Protein AF-0000000070242530 (afdb_homodimer)

Foldseek 3Di:
DAEEEEEFEWDQDPVVRDIDGHDDVLVCVLCVVLVYHYDYDDLADPDLLVVVVVRPHLEYEAEDDFADPPDPDGPGHDVSSLVNLLVVVVSCQVVLRAYEYEANGLVSVQVSLPFDKDFDPDFAFDKFKKAFPDQWDAQDPPFDIDGDDRMFIAHGHDGMFHAPVRGRPQKDQGIATPVRTGAKIAGRHGLYIYGNGDLSDDPPGDPVVNVSVSSSCCRSRNRNPD/DAEEEEEFEWDQDPVVRDIDGHDDVLVCVLCVVLVYHYDYDDLADPDLLVVVVVRPHLEYEAEDDFADPPDPDGPGHDVSSLVNLLVVVVSCQVVLRAYEYEANGLVSVQVSLPFDKDFDPDFAFDKFKKAFPDQWDAQDPPFDIAGDDRMFIAHGHDGMFHAPVRGRPQKDQGIATPVRTGAKIAGRHGLYIYGNGDLSDDPPGDPVVNVSVSSSCCRSRNRNPD

Nearest PDB structures (foldseek):
  6vtv-assembly1_A  TM=8.011E-01  e=9.596E-18  Escherichia coli K-12
  2a9v-assembly1_A  TM=7.914E-01  e=8.760E-14  Thermoplasma acidophilum
  4win-assembly2_B  TM=6.884E-01  e=1.996E-13  Plasmodium falciparum 3D7
  1gpm-assembly1_D  TM=7.497E-01  e=3.237E-12  Escherichia coli K-12
  1gpm-assembly1_C  TM=7.447E-01  e=2.254E-10  Escherichia coli K-12

Organism: Natronomonas pharaonis (strain ATCC 35678 / DSM 2160 / CIP 103997 / JCM 8858 / NBRC 14720 / NCIMB 2260 / Gabara) (NCBI:txid348780)

InterPro domains:
  IPR011697 Peptidase C26 [PF07722] (13-200)
  IPR029062 Class I glutamine amidotransferase-like [G3DSA:3.40.50.880] (3-224)
  IPR029062 Class I glutamine amidotransferase-like [SSF52317] (25-206)

Radius of gyration: 23.5 Å; Cα contacts (8 Å, |Δi|>4): 1017; chains: 2; bounding box: 39×69×56 Å

Solvent-accessible surface area (backbone atoms only — not comparable to full-atom values): 23628 Å² total; per-residue (Å²): 102,38,31,27,35,30,48,39,28,68,46,77,40,70,94,73,72,38,52,23,39,29,37,54,46,45,47,51,45,48,38,43,75,68,40,32,40,72,36,55,42,76,49,63,62,90,51,62,65,65,54,53,64,74,62,69,56,43,22,35,36,35,43,48,60,60,34,62,58,84,48,94,78,49,88,49,54,37,60,54,43,53,53,39,51,53,51,48,49,50,48,24,60,77,68,69,37,21,36,38,16,27,32,44,17,26,52,47,54,33,44,73,58,70,23,46,75,40,83,46,80,90,31,60,80,35,74,47,54,37,37,35,83,45,64,55,49,61,46,47,92,88,32,53,73,38,76,44,56,65,62,39,56,41,54,28,70,42,56,62,37,28,46,69,90,25,58,14,80,76,50,41,80,43,22,25,33,90,88,53,38,49,37,23,38,32,31,88,84,43,44,38,38,23,32,44,42,52,89,59,54,60,92,82,54,48,68,69,40,54,50,49,53,51,48,52,49,29,28,55,49,46,59,35,91,110,103,39,29,29,35,30,46,41,29,69,45,78,39,72,97,73,73,38,53,23,39,30,37,55,45,44,49,52,44,47,38,44,74,68,42,33,40,73,36,55,43,77,48,65,63,91,50,60,65,66,55,52,65,72,61,68,55,43,22,36,36,35,42,48,59,59,34,62,59,84,48,95,80,49,88,48,53,38,60,55,41,53,52,39,50,53,51,49,49,52,48,23,61,75,67,70,36,20,34,38,16,26,31,41,16,25,52,47,55,32,45,75,58,70,24,48,74,40,83,46,79,91,30,60,80,36,76,46,54,37,35,35,84,45,62,56,50,60,46,47,92,88,33,52,72,38,78,44,58,65,59,41,60,43,54,28,72,41,57,60,38,29,45,69,89,24,56,14,82,74,49,40,81,42,23,24,33,91,89,52,39,50,39,23,37,31,32,86,86,42,43,37,39,22,31,43,42,53,88,60,53,62,92,80,54,48,65,68,40,53,51,48,52,50,48,51,48,31,28,56,51,47,58,38,90,108

Sequence (452 aa):
MRRLGVTQRVEVVEEYGERRDCLDQAWTELLESWEFRPFPLPNTVENVETYLDSLNLDGIVLTSGNDLSNLKNPDDPAPERDRFERAALEWAIDHKVPVCGVCRGLELLNDHFDGSLSPVSGHVAVDHGVSFGYEAIDFSEDADTVQLPSEIKTNSYHDYGIDPSGVADPLSVLGTAADGTVEALHHPELPVLGIMWHPERDPDRPESSRALDRKLFDALFGESGQMRRLGVTQRVEVVEEYGERRDCLDQAWTELLESWEFRPFPLPNTVENVETYLDSLNLDGIVLTSGNDLSNLKNPDDPAPERDRFERAALEWAIDHKVPVCGVCRGLELLNDHFDGSLSPVSGHVAVDHGVSFGYEAIDFSEDADTVQLPSEIKTNSYHDYGIDPSGVADPLSVLGTAADGTVEALHHPELPVLGIMWHPERDPDRPESSRALDRKLFDALFGESGQ

pLDDT: mean 93.23, std 7.9, range [39.03, 98.94]

Secondary structure (DSSP, 8-state):
-EEEEEE-EEEEEGGGTEEEEEEEHHHHHHHHHTTEEEEEE-TT-S-HHHHHHTTT-SEEEE---SB-TTSSS-SSB-HHHHHHHHHHHHHHHHHT--EEEETHHHHHHHHHTT---EE-SS-EEEEEEEEES-SEE-SSTTSPPEEPPSEEEEEEE-SEE--GGGS-TT-EEEEE-TTS-EEEEE-SSSSEEEESS-TTS-TTS-HHHHHHHHHHHHHHH--TT-/-EEEEEE-EEEEEGGGTEEEEEEEHHHHHHHHHTTEEEEEE-TT-S-HHHHHHTTT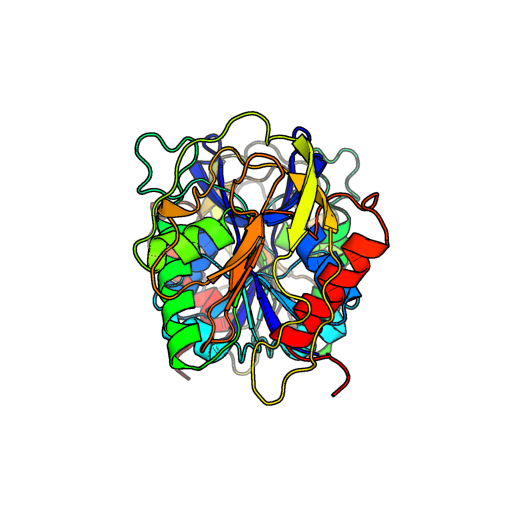-SEEEE---SB-TTSSS-SSB-HHHHHHHHHHHHHHHHHT--EEEETHHHHHHHHHTT---EE-SS-EEEEEEEEES-SEE-SSTTSPPEEPPSEEEEEEE-SEE--GGGS-TT-EEEEEETTS-EEEEE-SSSSEEEESS-TTS-TTS-HHHHHHHHHHHHHHH--TT-

Structure (mmCIF, N/CA/C/O backbone):
data_AF-0000000070242530-model_v1
#
loop_
_entity.id
_entity.type
_entity.pdbx_description
1 polymer 'Peptidase C26 family protein'
#
loop_
_atom_site.group_PDB
_atom_site.id
_atom_site.type_symbol
_atom_site.label_atom_id
_atom_site.label_alt_id
_atom_site.label_comp_id
_atom_site.label_asym_id
_atom_site.label_entity_id
_atom_site.label_seq_id
_atom_site.pdbx_PDB_ins_code
_atom_site.Cartn_x
_atom_site.Cartn_y
_atom_site.Cartn_z
_atom_site.occupancy
_atom_site.B_iso_or_equiv
_atom_site.auth_seq_id
_atom_site.auth_comp_id
_atom_site.auth_asym_id
_atom_site.auth_atom_id
_atom_site.pdbx_PDB_model_num
ATOM 1 N N . MET A 1 1 ? 4.16 -1.513 18.969 1 85.62 1 MET A N 1
ATOM 2 C CA . MET A 1 1 ? 4.316 -0.31 18.156 1 85.62 1 MET A CA 1
ATOM 3 C C . MET A 1 1 ? 2.963 0.21 17.688 1 85.62 1 MET A C 1
ATOM 5 O O . MET A 1 1 ? 2.068 -0.575 17.375 1 85.62 1 MET A O 1
ATOM 9 N N . ARG A 1 2 ? 2.754 1.594 17.75 1 93.19 2 ARG A N 1
ATOM 10 C CA .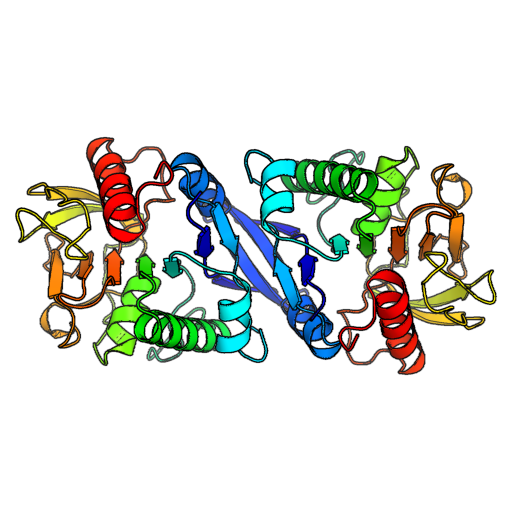 ARG A 1 2 ? 1.514 2.225 17.312 1 93.19 2 ARG A CA 1
ATOM 11 C C . ARG A 1 2 ? 1.283 2 15.828 1 93.19 2 ARG A C 1
ATOM 13 O O . ARG A 1 2 ? 2.188 2.211 15.016 1 93.19 2 ARG A O 1
ATOM 20 N N . ARG A 1 3 ? 0.141 1.513 15.57 1 96.38 3 ARG A N 1
ATOM 21 C CA . ARG A 1 3 ? -0.249 1.174 14.211 1 96.38 3 ARG A CA 1
ATOM 22 C C . ARG A 1 3 ? -0.806 2.391 13.477 1 96.38 3 ARG A C 1
ATOM 24 O O . ARG A 1 3 ? -1.831 2.947 13.883 1 96.38 3 ARG A O 1
ATOM 31 N N . LEU A 1 4 ? -0.145 2.791 12.391 1 98.12 4 LEU A N 1
ATOM 32 C CA . LEU A 1 4 ? -0.591 3.963 11.648 1 98.12 4 LEU A CA 1
ATOM 33 C C . LEU A 1 4 ? -1.027 3.574 10.234 1 98.12 4 LEU A C 1
ATOM 35 O O . LEU A 1 4 ? -0.233 3.037 9.461 1 98.12 4 LEU A O 1
ATOM 39 N N . GLY A 1 5 ? -2.33 3.793 9.914 1 98.75 5 GLY A N 1
ATOM 40 C CA . GLY A 1 5 ? -2.748 3.732 8.523 1 98.75 5 GLY A CA 1
ATOM 41 C C . GLY A 1 5 ? -2.18 4.859 7.684 1 98.75 5 GLY A C 1
ATOM 42 O O . GLY A 1 5 ? -2.133 6.008 8.125 1 98.75 5 GLY A O 1
ATOM 43 N N . VAL A 1 6 ? -1.676 4.566 6.508 1 98.88 6 VAL A N 1
ATOM 44 C CA . VAL A 1 6 ? -1.042 5.555 5.645 1 98.88 6 VAL A CA 1
ATOM 45 C C . VAL A 1 6 ? -1.7 5.539 4.266 1 98.88 6 VAL A C 1
ATOM 47 O O . VAL A 1 6 ? -1.65 4.527 3.561 1 98.88 6 VAL A O 1
ATOM 50 N N . THR A 1 7 ? -2.34 6.652 3.908 1 98.88 7 THR A N 1
ATOM 51 C CA . THR A 1 7 ? -3.041 6.695 2.631 1 98.88 7 THR A CA 1
ATOM 52 C C . THR A 1 7 ? -2.049 6.754 1.472 1 98.88 7 THR A C 1
ATOM 54 O O . THR A 1 7 ? -0.887 7.121 1.66 1 98.88 7 THR A O 1
ATOM 57 N N . GLN A 1 8 ? -2.5 6.316 0.344 1 98.81 8 GLN A N 1
ATOM 58 C CA . GLN A 1 8 ? -1.632 6.215 -0.824 1 98.81 8 GLN A CA 1
ATOM 59 C C . GLN A 1 8 ? -2.121 7.109 -1.956 1 98.81 8 GLN A C 1
ATOM 61 O O . GLN A 1 8 ? -3.328 7.238 -2.18 1 98.81 8 GLN A O 1
ATOM 66 N N . ARG A 1 9 ? -1.196 7.762 -2.662 1 98.19 9 ARG A N 1
ATOM 67 C CA . ARG A 1 9 ? -1.581 8.492 -3.865 1 98.19 9 ARG A CA 1
ATOM 68 C C . ARG A 1 9 ? -1.966 7.535 -4.988 1 98.19 9 ARG A C 1
ATOM 70 O O . ARG A 1 9 ? -1.743 6.328 -4.887 1 98.19 9 ARG A O 1
ATOM 77 N N . VAL A 1 10 ? -2.57 8.094 -6.062 1 98.12 10 VAL A N 1
ATOM 78 C CA . VAL A 1 10 ? -2.98 7.305 -7.223 1 98.12 10 VAL A CA 1
ATOM 79 C C . VAL A 1 10 ? -2.152 7.711 -8.438 1 98.12 10 VAL A C 1
ATOM 81 O O . VAL A 1 10 ? -1.945 8.898 -8.688 1 98.12 10 VAL A O 1
ATOM 84 N N . GLU A 1 11 ? -1.606 6.789 -9.078 1 96.25 11 GLU A N 1
ATOM 85 C CA . GLU A 1 11 ? -0.942 7.012 -10.359 1 96.25 11 GLU A CA 1
ATOM 86 C C . GLU A 1 11 ? -1.662 6.277 -11.484 1 96.25 11 GLU A C 1
ATOM 88 O O . GLU A 1 11 ? -1.965 5.09 -11.367 1 96.25 11 GLU A O 1
ATOM 93 N N . VAL A 1 12 ? -1.944 6.98 -12.539 1 93.75 12 VAL A N 1
ATOM 94 C CA . VAL A 1 12 ? -2.551 6.391 -13.727 1 93.75 12 VAL A CA 1
ATOM 95 C C . VAL A 1 12 ? -1.467 6.055 -14.75 1 93.75 12 VAL A C 1
ATOM 97 O O . VAL A 1 12 ? -0.727 6.938 -15.188 1 93.75 12 VAL A O 1
ATOM 100 N N . VAL A 1 13 ? -1.316 4.844 -15.016 1 90.88 13 VAL A N 1
ATOM 101 C CA . VAL A 1 13 ? -0.373 4.379 -16.016 1 90.88 13 VAL A CA 1
ATOM 102 C C . VAL A 1 13 ? -1.125 3.992 -17.297 1 90.88 13 VAL A C 1
ATOM 104 O O . VAL A 1 13 ? -1.517 2.836 -17.469 1 90.88 13 VAL A O 1
ATOM 107 N N . GLU A 1 14 ? -1.197 4.891 -18.219 1 83.31 14 GLU A N 1
ATOM 108 C CA . GLU A 1 14 ? -2.016 4.746 -19.406 1 83.31 14 GLU A CA 1
ATOM 109 C C . GLU A 1 14 ? -1.536 3.58 -20.266 1 83.31 14 GLU A C 1
ATOM 111 O O . GLU A 1 14 ? -2.348 2.834 -20.828 1 83.31 14 GLU A O 1
ATOM 116 N N . GLU A 1 15 ? -0.188 3.43 -20.375 1 78.06 15 GLU A N 1
ATOM 117 C CA . GLU A 1 15 ? 0.4 2.389 -21.219 1 78.06 15 GLU A CA 1
ATOM 118 C C . GLU A 1 15 ? -0.105 1.006 -20.812 1 78.06 15 GLU A C 1
ATOM 120 O O . GLU A 1 15 ? -0.274 0.129 -21.656 1 78.06 15 GLU A O 1
ATOM 125 N N . TYR A 1 16 ? -0.497 0.915 -19.547 1 75.19 16 TYR A N 1
ATOM 126 C CA . TYR A 1 16 ? -0.903 -0.392 -19.031 1 75.19 16 TYR A CA 1
ATOM 127 C C . TYR A 1 16 ? -2.385 -0.402 -18.672 1 75.19 16 TYR A C 1
ATOM 129 O O . TYR A 1 16 ? -2.926 -1.435 -18.281 1 75.19 16 TYR A O 1
ATOM 137 N N . GLY A 1 17 ? -3.062 0.82 -18.844 1 81.06 17 GLY A N 1
ATOM 138 C CA . GLY A 1 17 ? -4.449 0.917 -18.406 1 81.06 17 GLY A CA 1
ATOM 139 C C . GLY A 1 17 ? -4.629 0.657 -16.922 1 81.06 17 GLY A C 1
ATOM 140 O O . GLY A 1 17 ? -5.617 0.041 -16.516 1 81.06 17 GLY A O 1
ATOM 141 N N . GLU A 1 18 ? -3.658 0.946 -16.125 1 88.25 18 GLU A N 1
ATOM 142 C CA . GLU A 1 18 ? -3.672 0.667 -14.688 1 88.25 18 GLU A CA 1
ATOM 143 C C . GLU A 1 18 ? -3.846 1.948 -13.875 1 88.25 18 GLU A C 1
ATOM 145 O O . GLU A 1 18 ? -3.301 2.994 -14.234 1 88.25 18 GLU A O 1
ATOM 150 N N . ARG A 1 19 ? -4.691 1.889 -12.867 1 95.56 19 ARG A N 1
ATOM 151 C CA . ARG A 1 19 ? -4.707 2.824 -11.742 1 95.56 19 ARG A CA 1
ATOM 152 C C . ARG A 1 19 ? -4.07 2.203 -10.508 1 95.56 19 ARG A C 1
ATOM 154 O O . ARG A 1 19 ? -4.512 1.154 -10.031 1 95.56 19 ARG A O 1
ATOM 161 N N . ARG A 1 20 ? -2.961 2.812 -10.062 1 98 20 ARG A N 1
ATOM 162 C CA . ARG A 1 20 ? -2.178 2.188 -9 1 98 20 ARG A CA 1
ATOM 163 C C . ARG A 1 20 ? -2.225 3.02 -7.723 1 98 20 ARG A C 1
ATOM 165 O O . ARG A 1 20 ? -2.16 4.25 -7.773 1 98 20 ARG A O 1
ATOM 172 N N . ASP A 1 21 ? -2.457 2.381 -6.613 1 98.75 21 ASP A N 1
ATOM 173 C CA . ASP A 1 21 ? -2.143 3.006 -5.332 1 98.75 21 ASP A CA 1
ATOM 174 C C . ASP A 1 21 ? -0.638 3.008 -5.074 1 98.75 21 ASP A C 1
ATOM 176 O O . ASP A 1 21 ? 0.022 1.977 -5.223 1 98.75 21 ASP A O 1
ATOM 180 N N . CYS A 1 22 ? -0.066 4.203 -4.672 1 98.38 22 CYS A N 1
ATOM 181 C CA . CYS A 1 22 ? 1.383 4.336 -4.566 1 98.38 22 CYS A CA 1
ATOM 182 C C . CYS A 1 22 ? 1.771 5.098 -3.305 1 98.38 22 CYS A C 1
ATOM 184 O O . CYS A 1 22 ? 1.103 6.059 -2.922 1 98.38 22 CYS A O 1
ATOM 186 N N . LEU A 1 23 ? 2.777 4.691 -2.688 1 98.44 23 LEU A N 1
ATOM 187 C CA . LEU A 1 23 ? 3.322 5.348 -1.504 1 98.44 23 LEU A CA 1
ATOM 188 C C . LEU A 1 23 ? 4.84 5.453 -1.591 1 98.44 23 LEU A C 1
ATOM 190 O O . LEU A 1 23 ? 5.523 4.453 -1.817 1 98.44 23 LEU A O 1
ATOM 194 N N . ASP A 1 24 ? 5.359 6.691 -1.444 1 97.5 24 ASP A N 1
ATOM 195 C CA . ASP A 1 24 ? 6.805 6.863 -1.323 1 97.5 24 ASP A CA 1
ATOM 196 C C . ASP A 1 24 ? 7.363 6.016 -0.182 1 97.5 24 ASP A C 1
ATOM 198 O O . ASP A 1 24 ? 6.895 6.109 0.954 1 97.5 24 ASP A O 1
ATOM 202 N N . GLN A 1 25 ? 8.383 5.223 -0.487 1 98.06 25 GLN A N 1
ATOM 203 C CA . GLN A 1 25 ? 8.984 4.348 0.514 1 98.06 25 GLN A CA 1
ATOM 204 C C . GLN A 1 25 ? 9.547 5.152 1.683 1 98.06 25 GLN A C 1
ATOM 206 O O . GLN A 1 25 ? 9.695 4.625 2.789 1 98.06 25 GLN A O 1
ATOM 211 N N . ALA A 1 26 ? 9.805 6.418 1.477 1 96.62 26 ALA A N 1
ATOM 212 C CA . ALA A 1 26 ? 10.32 7.285 2.531 1 96.62 26 ALA A CA 1
ATOM 213 C C . ALA A 1 26 ? 9.352 7.363 3.705 1 96.62 26 ALA A C 1
ATOM 215 O O . ALA A 1 26 ? 9.766 7.547 4.852 1 96.62 26 ALA A O 1
ATOM 216 N N . TRP A 1 27 ? 8.062 7.219 3.441 1 97.69 27 TRP A N 1
ATOM 217 C CA . TRP A 1 27 ? 7.086 7.223 4.523 1 97.69 27 TRP A CA 1
ATOM 218 C C . TRP A 1 27 ? 7.273 6.016 5.434 1 97.69 27 TRP A C 1
ATOM 220 O O . TRP A 1 27 ? 7.301 6.152 6.66 1 97.69 27 TRP A O 1
ATOM 230 N N . THR A 1 28 ? 7.348 4.828 4.828 1 98.19 28 THR A N 1
ATOM 231 C CA . THR A 1 28 ? 7.535 3.615 5.613 1 98.19 28 THR A CA 1
ATOM 232 C C . THR A 1 28 ? 8.805 3.705 6.453 1 98.19 28 THR A C 1
ATOM 234 O O . THR A 1 28 ? 8.781 3.426 7.652 1 98.19 28 THR A O 1
ATOM 237 N N . GLU A 1 29 ? 9.844 4.137 5.836 1 96.75 29 GLU A N 1
ATOM 238 C CA . GLU A 1 29 ? 11.141 4.215 6.512 1 96.75 29 GLU A CA 1
ATOM 239 C C . GLU A 1 29 ? 11.109 5.234 7.648 1 96.75 29 GLU A C 1
ATOM 241 O O . GLU A 1 29 ? 11.594 4.961 8.75 1 96.75 29 GLU A O 1
ATOM 246 N N . LEU A 1 30 ? 10.523 6.395 7.406 1 96.19 30 LEU A N 1
ATOM 247 C CA . LEU A 1 30 ? 10.445 7.441 8.414 1 96.19 30 LEU A CA 1
ATOM 248 C C . LEU A 1 30 ? 9.617 6.98 9.617 1 96.19 30 LEU A C 1
ATOM 250 O O . LEU A 1 30 ? 10.07 7.082 10.758 1 96.19 30 LEU A O 1
ATOM 254 N N . LEU A 1 31 ? 8.445 6.449 9.391 1 97.12 31 LEU A N 1
ATOM 255 C CA . LEU A 1 31 ? 7.551 6.051 10.469 1 97.12 31 LEU A CA 1
ATOM 256 C C . LEU A 1 31 ? 8.164 4.934 11.305 1 97.12 31 LEU A C 1
ATOM 258 O O . LEU A 1 31 ? 8.062 4.941 12.531 1 97.12 31 LEU A O 1
ATOM 262 N N . GLU A 1 32 ? 8.82 4.008 10.656 1 96.12 32 GLU A N 1
ATOM 263 C CA . GLU A 1 32 ? 9.484 2.953 11.414 1 96.12 32 GLU A CA 1
ATOM 264 C C . GLU A 1 32 ? 10.625 3.514 12.258 1 96.12 32 GLU A C 1
ATOM 266 O O . GLU A 1 32 ? 10.844 3.072 13.391 1 96.12 32 GLU A O 1
ATOM 271 N N . SER A 1 33 ? 11.352 4.453 11.648 1 94.38 33 SER A N 1
ATOM 272 C CA . SER A 1 33 ? 12.445 5.059 12.406 1 94.38 33 SER A CA 1
ATOM 273 C C . SER A 1 33 ? 11.922 5.766 13.648 1 94.38 33 SER A C 1
ATOM 275 O O . SER A 1 33 ? 12.656 5.922 14.633 1 94.38 33 SER A O 1
ATOM 277 N N . TRP A 1 34 ? 10.688 6.223 13.594 1 94.94 34 TRP A N 1
ATOM 278 C CA . TRP A 1 34 ? 10.039 6.867 14.734 1 94.94 34 TRP A CA 1
ATOM 279 C C . TRP A 1 34 ? 9.305 5.844 15.594 1 94.94 34 TRP A C 1
ATOM 281 O O . TRP A 1 34 ? 8.523 6.207 16.484 1 94.94 34 TRP A O 1
ATOM 291 N N . GLU A 1 35 ? 9.445 4.57 15.258 1 94.44 35 GLU A N 1
ATOM 292 C CA . GLU A 1 35 ? 8.906 3.449 16.016 1 94.44 35 GLU A CA 1
ATOM 293 C C . GLU A 1 35 ? 7.391 3.354 15.859 1 94.44 35 GLU A C 1
ATOM 295 O O . GLU A 1 35 ? 6.684 3.016 16.812 1 94.44 35 GLU A O 1
ATOM 300 N N . PHE A 1 36 ? 6.871 3.783 14.781 1 96.31 36 PHE A N 1
ATOM 301 C CA . PHE A 1 36 ? 5.508 3.498 14.359 1 96.31 36 PHE A CA 1
ATOM 302 C C . PHE A 1 36 ? 5.48 2.346 13.359 1 96.31 36 PHE A C 1
ATOM 304 O O . PHE A 1 36 ? 6.512 1.999 12.781 1 96.31 36 PHE A O 1
ATOM 311 N N . ARG A 1 37 ? 4.367 1.665 13.266 1 96.12 37 ARG A N 1
ATOM 312 C CA . ARG A 1 37 ? 4.172 0.604 12.281 1 96.12 37 ARG A CA 1
ATOM 313 C C . ARG A 1 37 ? 3.215 1.051 11.18 1 96.12 37 ARG A C 1
ATOM 315 O O . ARG A 1 37 ? 2.008 1.164 11.406 1 96.12 37 ARG A O 1
ATOM 322 N N . PRO A 1 38 ? 3.705 1.234 9.984 1 97.94 38 PRO A N 1
ATOM 323 C CA . PRO A 1 38 ? 2.861 1.758 8.906 1 97.94 38 PRO A CA 1
ATOM 324 C C . PRO A 1 38 ? 2.016 0.675 8.242 1 97.94 38 PRO A C 1
ATOM 326 O O . PRO A 1 38 ? 2.49 -0.447 8.039 1 97.94 38 PRO A O 1
ATOM 329 N N . PHE A 1 39 ? 0.826 0.989 7.918 1 98.31 39 PHE A N 1
ATOM 330 C CA . PHE A 1 39 ? -0.105 0.167 7.152 1 98.31 39 PHE A CA 1
ATOM 331 C C . PHE A 1 39 ? -0.628 0.925 5.938 1 98.31 39 PHE A C 1
ATOM 333 O O . PHE A 1 39 ? -1.558 1.726 6.055 1 98.31 39 PHE A O 1
ATOM 340 N N . PRO A 1 40 ? -0.051 0.65 4.734 1 98.81 40 PRO A N 1
ATOM 341 C CA . PRO A 1 40 ? -0.625 1.289 3.547 1 98.81 40 PRO A CA 1
ATOM 342 C C . PRO A 1 40 ? -2.1 0.944 3.346 1 98.81 40 PRO A C 1
ATOM 344 O O . PRO A 1 40 ? -2.494 -0.213 3.512 1 98.81 40 PRO A O 1
ATOM 347 N N . LEU A 1 41 ? -2.898 1.941 3.014 1 98.88 41 LEU A N 1
ATOM 348 C CA . LEU A 1 41 ? -4.34 1.754 2.891 1 98.88 41 LEU A CA 1
ATOM 349 C C . LEU A 1 41 ? -4.773 1.822 1.431 1 98.88 41 LEU A C 1
ATOM 351 O O . LEU A 1 41 ? -4.516 2.814 0.747 1 98.88 41 LEU A O 1
ATOM 355 N N . PRO A 1 42 ? -5.41 0.804 0.938 1 98.81 42 PRO A N 1
ATOM 356 C CA . PRO A 1 42 ? -5.883 0.855 -0.448 1 98.81 42 PRO A CA 1
ATOM 357 C C . PRO A 1 42 ? -7.074 1.796 -0.632 1 98.81 42 PRO A C 1
ATOM 359 O O . PRO A 1 42 ? -7.938 1.88 0.242 1 98.81 42 PRO A O 1
ATOM 362 N N . ASN A 1 43 ? -7.152 2.436 -1.768 1 98.69 43 ASN A N 1
ATOM 363 C CA . ASN A 1 43 ? -8.133 3.484 -2.014 1 98.69 43 ASN A CA 1
ATOM 364 C C . ASN A 1 43 ? -9.484 2.9 -2.422 1 98.69 43 ASN A C 1
ATOM 366 O O . ASN A 1 43 ? -10.5 3.6 -2.396 1 98.69 43 ASN A O 1
ATOM 370 N N . THR A 1 44 ? -9.578 1.599 -2.812 1 98.44 44 THR A N 1
ATOM 371 C CA . THR A 1 44 ? -10.766 1.126 -3.508 1 98.44 44 THR A CA 1
ATOM 372 C C . THR A 1 44 ? -11.438 0.002 -2.725 1 98.44 44 THR A C 1
ATOM 374 O O . THR A 1 44 ? -12.102 -0.861 -3.309 1 98.44 44 THR A O 1
ATOM 377 N N . VAL A 1 45 ? -11.242 -0.057 -1.465 1 97.81 45 VAL A N 1
ATOM 378 C CA . VAL A 1 45 ? -11.961 -1.048 -0.671 1 97.81 45 VAL A CA 1
ATOM 379 C C . VAL A 1 45 ? -13.461 -0.785 -0.753 1 97.81 45 VAL A C 1
ATOM 381 O O . VAL A 1 45 ? -13.891 0.363 -0.891 1 97.81 45 VAL A O 1
ATOM 384 N N . GLU A 1 46 ? -14.273 -1.791 -0.67 1 95.38 46 GLU A N 1
ATOM 385 C CA . GLU A 1 46 ? -15.719 -1.696 -0.832 1 95.38 46 GLU A CA 1
ATOM 386 C C . GLU A 1 46 ? -16.359 -0.919 0.318 1 95.38 46 GLU A C 1
ATOM 388 O O . GLU A 1 46 ? -17.203 -0.046 0.095 1 95.38 46 GLU A O 1
ATOM 393 N N . ASN A 1 47 ? -16.078 -1.254 1.529 1 97.25 47 ASN A N 1
ATOM 394 C CA . ASN A 1 47 ? -16.562 -0.599 2.74 1 97.25 47 ASN A CA 1
ATOM 395 C C . ASN A 1 47 ? -15.406 -0.088 3.6 1 97.25 47 ASN A C 1
ATOM 397 O O . ASN A 1 47 ? -14.75 -0.868 4.293 1 97.25 47 ASN A O 1
ATOM 401 N N . VAL A 1 48 ? -15.258 1.197 3.617 1 98.38 48 VAL A N 1
ATOM 402 C CA . VAL A 1 48 ? -14.109 1.832 4.262 1 98.38 48 VAL A CA 1
ATOM 403 C C . VAL A 1 48 ? -14.164 1.593 5.77 1 98.38 48 VAL A C 1
ATOM 405 O O . VAL A 1 48 ? -13.164 1.228 6.387 1 98.38 48 VAL A O 1
ATOM 408 N N . GLU A 1 49 ? -15.32 1.761 6.363 1 98 49 GLU A N 1
ATOM 409 C CA . GLU A 1 49 ? -15.469 1.619 7.809 1 98 49 GLU A CA 1
ATOM 410 C C . GLU A 1 49 ? -15.109 0.206 8.266 1 98 49 GLU A C 1
ATOM 412 O O . GLU A 1 49 ? -14.336 0.028 9.203 1 98 49 GLU A O 1
ATOM 417 N N . THR A 1 50 ? -15.688 -0.788 7.594 1 96.69 50 THR A N 1
ATOM 418 C CA . THR A 1 50 ? -15.414 -2.18 7.938 1 96.69 50 THR A CA 1
ATOM 419 C C . THR A 1 50 ? -13.938 -2.506 7.746 1 96.69 50 THR A C 1
ATOM 421 O O . THR A 1 50 ? -13.344 -3.242 8.539 1 96.69 50 THR A O 1
ATOM 424 N N . TYR A 1 51 ? -13.375 -1.958 6.719 1 97.75 51 TYR A N 1
ATOM 425 C CA . TYR A 1 51 ? -11.961 -2.188 6.449 1 97.75 51 TYR A CA 1
ATOM 426 C C . TYR A 1 51 ? -11.094 -1.617 7.566 1 97.75 51 TYR A C 1
ATOM 428 O O . TYR A 1 51 ? -10.242 -2.318 8.117 1 97.75 51 TYR A O 1
ATOM 436 N N . LEU A 1 52 ? -11.367 -0.408 7.949 1 98.38 52 LEU A N 1
ATOM 437 C CA . LEU A 1 52 ? -10.562 0.247 8.977 1 98.38 52 LEU A CA 1
ATOM 438 C C . LEU A 1 52 ? -10.773 -0.412 10.336 1 98.38 52 LEU A C 1
ATOM 440 O O . LEU A 1 52 ? -9.836 -0.516 11.125 1 98.38 52 LEU A O 1
ATOM 444 N N . ASP A 1 53 ? -11.945 -0.923 10.609 1 97.06 53 ASP A N 1
ATOM 445 C CA . ASP A 1 53 ? -12.234 -1.643 11.852 1 97.06 53 ASP A CA 1
ATOM 446 C C . ASP A 1 53 ? -11.352 -2.879 11.984 1 97.06 53 ASP A C 1
ATOM 448 O O . ASP A 1 53 ? -11.016 -3.293 13.094 1 97.06 53 ASP A O 1
ATOM 452 N N . SER A 1 54 ? -10.992 -3.412 10.891 1 94.69 54 SER A N 1
ATOM 453 C CA . SER A 1 54 ? -10.25 -4.668 10.898 1 94.69 54 SER A CA 1
ATOM 454 C C . SER A 1 54 ? -8.766 -4.434 11.172 1 94.69 54 SER A C 1
ATOM 456 O O . SER A 1 54 ? -8.016 -5.379 11.43 1 94.69 54 SER A O 1
ATOM 458 N N . LEU A 1 55 ? -8.32 -3.152 11.219 1 96.19 55 LEU A N 1
ATOM 459 C CA . LEU A 1 55 ? -6.887 -2.869 11.242 1 96.19 55 LEU A CA 1
ATOM 460 C C . LEU A 1 55 ? -6.426 -2.49 12.641 1 96.19 55 LEU A C 1
ATOM 462 O O . LEU A 1 55 ? -5.227 -2.49 12.93 1 96.19 55 LEU A O 1
ATOM 466 N N . ASN A 1 56 ? -7.301 -2.15 13.562 1 94.44 56 ASN A N 1
ATOM 467 C CA . ASN A 1 56 ? -6.961 -1.703 14.906 1 94.44 56 ASN A CA 1
ATOM 468 C C . ASN A 1 56 ? -5.902 -0.603 14.883 1 94.44 56 ASN A C 1
ATOM 470 O O . ASN A 1 56 ? -4.859 -0.726 15.523 1 94.44 56 ASN A O 1
ATOM 474 N N . LEU A 1 57 ? -6.215 0.462 14.164 1 97.19 57 LEU A N 1
ATOM 475 C CA . LEU A 1 57 ? -5.262 1.549 13.969 1 97.19 57 LEU A CA 1
ATOM 476 C C . LEU A 1 57 ? -5.211 2.463 15.188 1 97.19 57 LEU A C 1
ATOM 478 O O . LEU A 1 57 ? -6.242 2.715 15.82 1 97.19 57 LEU A O 1
ATOM 482 N N . ASP A 1 58 ? -4.031 2.998 15.422 1 96.75 58 ASP A N 1
ATOM 483 C CA . ASP A 1 58 ? -3.818 4.004 16.453 1 96.75 58 ASP A CA 1
ATOM 484 C C . ASP A 1 58 ? -3.781 5.41 15.859 1 96.75 58 ASP A C 1
ATOM 486 O O . ASP A 1 58 ? -3.738 6.402 16.594 1 96.75 58 ASP A O 1
ATOM 490 N N . GLY A 1 59 ? -3.814 5.527 14.594 1 98.06 59 GLY A N 1
ATOM 491 C CA . GLY A 1 59 ? -3.809 6.797 13.883 1 98.06 59 GLY A CA 1
ATOM 492 C C . GLY A 1 59 ? -3.814 6.637 12.375 1 98.06 59 GLY A C 1
ATOM 493 O O . GLY A 1 59 ? -3.631 5.531 11.859 1 98.06 59 GLY A O 1
ATOM 494 N N . ILE A 1 60 ? -4.035 7.703 11.688 1 98.81 60 ILE A N 1
ATOM 495 C CA . ILE A 1 60 ? -4.023 7.715 10.227 1 98.81 60 ILE A CA 1
ATOM 496 C C . ILE A 1 60 ? -3.207 8.906 9.727 1 98.81 60 ILE A C 1
ATOM 498 O O . ILE A 1 60 ? -3.33 10.016 10.25 1 98.81 60 ILE A O 1
ATOM 502 N N . VAL A 1 61 ? -2.379 8.672 8.812 1 98.88 61 VAL A N 1
ATOM 503 C CA . VAL A 1 61 ? -1.666 9.719 8.086 1 98.88 61 VAL A CA 1
ATOM 504 C C . VAL A 1 61 ? -2.256 9.875 6.688 1 98.88 61 VAL A C 1
ATOM 506 O O . VAL A 1 61 ? -2.215 8.945 5.883 1 98.88 61 VAL A O 1
ATOM 509 N N . LEU A 1 62 ? -2.873 11.031 6.414 1 98.88 62 LEU A N 1
ATOM 510 C CA . LEU A 1 62 ? -3.26 11.406 5.059 1 98.88 62 LEU A CA 1
ATOM 511 C C . LEU A 1 62 ? -2.082 12.016 4.309 1 98.88 62 LEU A C 1
ATOM 513 O O . LEU A 1 62 ? -1.7 13.156 4.562 1 98.88 62 LEU A O 1
ATOM 517 N N . THR A 1 63 ? -1.581 11.305 3.346 1 98.5 63 THR A N 1
ATOM 518 C CA . THR A 1 63 ? -0.305 11.664 2.738 1 98.5 63 THR A CA 1
ATOM 519 C C . THR A 1 63 ? -0.507 12.68 1.616 1 98.5 63 THR A C 1
ATOM 521 O O . THR A 1 63 ? -1.642 13.047 1.305 1 98.5 63 THR A O 1
ATOM 524 N N . SER A 1 64 ? 0.604 13.094 1.092 1 96.06 64 SER A N 1
ATOM 525 C CA . SER A 1 64 ? 0.624 14.078 0.012 1 96.06 64 SER A CA 1
ATOM 526 C C . SER A 1 64 ? 0.317 13.422 -1.332 1 96.06 64 SER A C 1
ATOM 528 O O . SER A 1 64 ? 0.009 12.234 -1.395 1 96.06 64 SER A O 1
ATOM 530 N N . GLY A 1 65 ? 0.248 14.25 -2.34 1 93.56 65 GLY A N 1
ATOM 531 C CA . GLY A 1 65 ? 0.052 13.734 -3.688 1 93.56 65 GLY A CA 1
ATOM 532 C C . GLY A 1 65 ? -1.327 14.039 -4.242 1 93.56 65 GLY A C 1
ATOM 533 O O . GLY A 1 65 ? -2.252 14.344 -3.49 1 93.56 65 GLY A O 1
ATOM 534 N N . ASN A 1 66 ? -1.417 13.953 -5.59 1 96.19 66 ASN A N 1
ATOM 535 C CA . ASN A 1 66 ? -2.645 14.195 -6.336 1 96.19 66 ASN A CA 1
ATOM 536 C C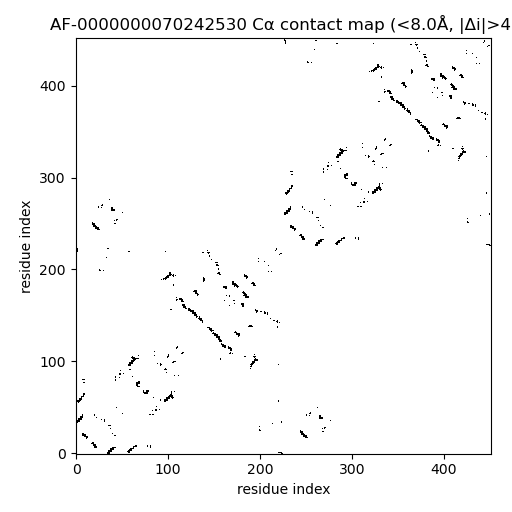 . ASN A 1 66 ? -3.271 15.539 -5.961 1 96.19 66 ASN A C 1
ATOM 538 O O . ASN A 1 66 ? -2.887 16.156 -4.961 1 96.19 66 ASN A O 1
ATOM 542 N N . ASP A 1 67 ? -4.129 16.047 -6.738 1 95.25 67 ASP A N 1
ATOM 543 C CA . ASP A 1 67 ? -4.988 17.188 -6.445 1 95.25 67 ASP A CA 1
ATOM 544 C C . ASP A 1 67 ? -6.363 16.719 -5.965 1 95.25 67 ASP A C 1
ATOM 546 O O . ASP A 1 67 ? -6.859 15.68 -6.387 1 95.25 67 ASP A O 1
ATOM 550 N N . LEU A 1 68 ? -6.918 17.531 -5.047 1 96.81 68 LEU A N 1
ATOM 551 C CA . LEU A 1 68 ? -8.32 17.266 -4.758 1 96.81 68 LEU A CA 1
ATOM 552 C C . LEU A 1 68 ? -9.164 17.359 -6.023 1 96.81 68 LEU A C 1
ATOM 554 O O . LEU A 1 68 ? -8.992 18.281 -6.82 1 96.81 68 LEU A O 1
ATOM 558 N N . SER A 1 69 ? -10.078 16.438 -6.199 1 96.56 69 SER A N 1
ATOM 559 C CA . SER A 1 69 ? -10.82 16.312 -7.453 1 96.56 69 SER A CA 1
ATOM 560 C C . SER A 1 69 ? -11.844 17.438 -7.605 1 96.56 69 SER A C 1
ATOM 562 O O . SER A 1 69 ? -12.32 17.703 -8.711 1 96.56 69 SER A O 1
ATOM 564 N N . ASN A 1 70 ? -12.211 18.078 -6.535 1 94.94 70 ASN A N 1
ATOM 565 C CA . ASN A 1 70 ? -13.242 19.109 -6.59 1 94.94 70 ASN A CA 1
ATOM 566 C C . ASN A 1 70 ? -12.641 20.484 -6.859 1 94.94 70 ASN A C 1
ATOM 568 O O . ASN A 1 70 ? -13.367 21.484 -6.918 1 94.94 70 ASN A O 1
ATOM 572 N N . LEU A 1 71 ? -11.352 20.609 -7.008 1 92.69 71 LEU A N 1
ATOM 573 C CA . LEU A 1 71 ? -10.734 21.875 -7.406 1 92.69 71 LEU A CA 1
ATOM 574 C C . LEU A 1 71 ? -11.164 22.266 -8.812 1 92.69 71 LEU A C 1
ATOM 576 O O . LEU A 1 71 ? -11.57 21.406 -9.602 1 92.69 71 LEU A O 1
ATOM 580 N N . LYS A 1 72 ? -11.109 23.516 -9.211 1 88.81 72 LYS A N 1
ATOM 581 C CA . LYS A 1 72 ? -11.586 24.016 -10.492 1 88.81 72 LYS A CA 1
ATOM 582 C C . LYS A 1 72 ? -10.82 23.406 -11.656 1 88.81 72 LYS A C 1
ATOM 584 O O . LYS A 1 72 ? -11.414 22.984 -12.648 1 88.81 72 LYS A O 1
ATOM 589 N N . ASN A 1 73 ? -9.469 23.266 -11.625 1 89.62 73 ASN A N 1
ATOM 590 C CA . ASN A 1 73 ? -8.625 22.703 -12.664 1 89.62 73 ASN A CA 1
ATOM 591 C C . ASN A 1 73 ? -7.555 21.781 -12.086 1 89.62 73 ASN A C 1
ATOM 593 O O . ASN A 1 73 ? -6.359 22.062 -12.211 1 89.62 73 ASN A O 1
ATOM 597 N N . PRO A 1 74 ? -8.07 20.656 -11.57 1 91.31 74 PRO A N 1
ATOM 598 C CA . PRO A 1 74 ? -7.07 19.75 -11.008 1 91.31 74 PRO A CA 1
ATOM 599 C C . PRO A 1 74 ? -6.203 19.094 -12.078 1 91.31 74 PRO A C 1
ATOM 601 O O . PRO A 1 74 ? -6.707 18.719 -13.141 1 91.31 74 PRO A O 1
ATOM 604 N N . ASP A 1 75 ? -4.926 18.969 -11.906 1 89.56 75 ASP A N 1
ATOM 605 C CA . ASP A 1 75 ? -3.984 18.375 -12.859 1 89.56 75 ASP A CA 1
ATOM 606 C C . ASP A 1 75 ? -3.994 16.859 -12.773 1 89.56 75 ASP A C 1
ATOM 608 O O . ASP A 1 75 ? -3.934 16.172 -13.805 1 89.56 75 ASP A O 1
ATOM 612 N N . ASP A 1 76 ? -4.043 16.297 -11.594 1 93.31 76 ASP A N 1
ATOM 613 C CA . ASP A 1 76 ? -3.973 14.852 -11.398 1 93.31 76 ASP A CA 1
ATOM 614 C C . ASP A 1 76 ? -4.977 14.391 -10.344 1 93.31 76 ASP A C 1
ATOM 616 O O . ASP A 1 76 ? -4.594 13.828 -9.32 1 93.31 76 ASP A O 1
ATOM 620 N N . PRO A 1 77 ? -6.27 14.562 -10.648 1 95.81 77 PRO A N 1
ATOM 621 C CA . PRO A 1 77 ? -7.305 14.195 -9.68 1 95.81 77 PRO A CA 1
ATOM 622 C C . PRO A 1 77 ? -7.363 12.688 -9.43 1 95.81 77 PRO A C 1
ATOM 624 O O . PRO A 1 77 ? -7.102 11.898 -10.336 1 95.81 77 PRO A O 1
ATOM 627 N N . ALA A 1 78 ? -7.664 12.32 -8.234 1 97.69 78 ALA A N 1
ATOM 628 C CA . ALA A 1 78 ? -7.922 10.945 -7.82 1 97.69 78 ALA A CA 1
ATOM 629 C C . ALA A 1 78 ? -9.195 10.852 -6.988 1 97.69 78 ALA A C 1
ATOM 631 O O . ALA A 1 78 ? -9.133 10.75 -5.758 1 97.69 78 ALA A O 1
ATOM 632 N N . PRO A 1 79 ? -10.352 10.781 -7.656 1 98.06 79 PRO A N 1
ATOM 633 C CA . PRO A 1 79 ? -11.625 10.836 -6.938 1 98.06 79 PRO A CA 1
ATOM 634 C C . PRO A 1 79 ? -11.797 9.68 -5.957 1 98.06 79 PRO A C 1
ATOM 636 O O . PRO A 1 79 ? -12.414 9.844 -4.898 1 98.06 79 PRO A O 1
ATOM 639 N N . GLU A 1 80 ? -11.305 8.469 -6.289 1 98.25 80 GLU A N 1
ATOM 640 C CA . GLU A 1 80 ? -11.422 7.328 -5.391 1 98.25 80 GLU A CA 1
ATOM 641 C C . GLU A 1 80 ? -10.617 7.539 -4.113 1 98.25 80 GLU A C 1
ATOM 643 O O . GLU A 1 80 ? -11.016 7.098 -3.037 1 98.25 80 GLU A O 1
ATOM 648 N N . ARG A 1 81 ? -9.461 8.195 -4.242 1 98.62 81 ARG A N 1
ATOM 649 C CA . ARG A 1 81 ? -8.672 8.531 -3.055 1 98.62 81 ARG A CA 1
ATOM 650 C C . ARG A 1 81 ? -9.406 9.539 -2.178 1 98.62 81 ARG A C 1
ATOM 652 O O . ARG A 1 81 ? -9.43 9.406 -0.953 1 98.62 81 ARG A O 1
ATOM 659 N N . ASP A 1 82 ? -10.016 10.586 -2.873 1 98.62 82 ASP A N 1
ATOM 660 C CA . ASP A 1 82 ? -10.797 11.57 -2.127 1 98.62 82 ASP A CA 1
ATOM 661 C C . ASP A 1 82 ? -11.898 10.891 -1.316 1 98.62 82 ASP A C 1
ATOM 663 O O . ASP A 1 82 ? -12.07 11.18 -0.131 1 98.62 82 ASP A O 1
ATOM 667 N N . ARG A 1 83 ? -12.602 10.016 -1.983 1 98.31 83 ARG A N 1
ATOM 668 C CA . ARG A 1 83 ? -13.703 9.305 -1.334 1 98.31 83 ARG A CA 1
ATOM 669 C C . ARG A 1 83 ? -13.195 8.477 -0.157 1 98.31 83 ARG A C 1
ATOM 671 O O . ARG A 1 83 ? -13.789 8.508 0.925 1 98.31 83 ARG A O 1
ATOM 678 N N . PHE A 1 84 ? -12.188 7.758 -0.33 1 98.88 84 PHE A N 1
ATOM 679 C CA . PHE A 1 84 ? -11.633 6.918 0.728 1 98.88 84 PHE A CA 1
ATOM 680 C C . PHE A 1 84 ? -11.188 7.766 1.915 1 98.88 84 PHE A C 1
ATOM 682 O O . PHE A 1 84 ? -11.539 7.469 3.061 1 98.88 84 PHE A O 1
ATOM 689 N N . GLU A 1 85 ? -10.414 8.812 1.652 1 98.88 85 GLU A N 1
ATOM 690 C CA . GLU A 1 85 ? -9.82 9.617 2.719 1 98.88 85 GLU A CA 1
ATOM 691 C C . GLU A 1 85 ? -10.898 10.367 3.5 1 98.88 85 GLU A C 1
ATOM 693 O O . GLU A 1 85 ? -10.789 10.531 4.715 1 98.88 85 GLU A O 1
ATOM 698 N N . ARG A 1 86 ? -11.922 10.828 2.828 1 98.62 86 ARG A N 1
ATOM 699 C CA . ARG A 1 86 ? -13.016 11.484 3.537 1 98.62 86 ARG A CA 1
ATOM 700 C C . ARG A 1 86 ? -13.742 10.508 4.453 1 98.62 86 ARG A C 1
ATOM 702 O O . ARG A 1 86 ? -14.062 10.844 5.594 1 98.62 86 ARG A O 1
ATOM 709 N N . ALA A 1 87 ? -14 9.297 3.941 1 98.75 87 ALA A N 1
ATOM 710 C CA . ALA A 1 87 ? -14.633 8.258 4.762 1 98.75 87 ALA A CA 1
ATOM 711 C C . ALA A 1 87 ? -13.734 7.867 5.93 1 98.75 87 ALA A C 1
ATOM 713 O O . ALA A 1 87 ? -14.219 7.645 7.043 1 98.75 87 ALA A O 1
ATOM 714 N N . ALA A 1 88 ? -12.461 7.789 5.672 1 98.81 88 ALA A N 1
ATOM 715 C CA . ALA A 1 88 ? -11.5 7.441 6.719 1 98.81 88 ALA A CA 1
ATOM 716 C C . ALA A 1 88 ? -11.453 8.523 7.797 1 98.81 88 ALA A C 1
ATOM 718 O O . ALA A 1 88 ? -11.367 8.211 8.992 1 98.81 88 ALA A O 1
ATOM 719 N N . LEU A 1 89 ? -11.484 9.766 7.332 1 98.69 89 LEU A N 1
ATOM 720 C CA . LEU A 1 89 ? -11.492 10.875 8.273 1 98.69 89 LEU A CA 1
ATOM 721 C C . LEU A 1 89 ? -12.742 10.844 9.148 1 98.69 89 LEU A C 1
ATOM 723 O O . LEU A 1 89 ? -12.664 11.023 10.367 1 98.69 89 LEU A O 1
ATOM 727 N N . GLU A 1 90 ? -13.883 10.617 8.555 1 98.56 90 GLU A N 1
ATOM 728 C CA . GLU A 1 90 ? -15.125 10.508 9.312 1 98.56 90 GLU A CA 1
ATOM 729 C C . GLU A 1 90 ? -15.062 9.359 10.32 1 98.56 90 GLU A C 1
ATOM 731 O O . GLU A 1 90 ? -15.469 9.516 11.469 1 98.56 90 GLU A O 1
ATOM 736 N N . TRP A 1 91 ? -14.602 8.227 9.859 1 98.75 91 TRP A N 1
ATOM 737 C CA . TRP A 1 91 ? -14.414 7.078 10.734 1 98.75 91 TRP A CA 1
ATOM 738 C C . TRP A 1 91 ? -13.5 7.434 11.906 1 98.75 91 TRP A C 1
ATOM 740 O O . TRP A 1 91 ? -13.797 7.094 13.055 1 98.75 91 TRP A O 1
ATOM 750 N N . ALA A 1 92 ? -12.406 8.125 11.617 1 98.44 92 ALA A N 1
ATOM 751 C CA . ALA A 1 92 ? -11.438 8.5 12.648 1 98.44 92 ALA A CA 1
ATOM 752 C C . ALA A 1 92 ? -12.055 9.438 13.672 1 98.44 92 ALA A C 1
ATOM 754 O O . ALA A 1 92 ? -11.82 9.297 14.875 1 98.44 92 ALA A O 1
ATOM 755 N N . ILE A 1 93 ? -12.797 10.344 13.195 1 97 93 ILE A N 1
ATOM 756 C CA . ILE A 1 93 ? -13.477 11.297 14.07 1 97 93 ILE A CA 1
ATOM 757 C C . ILE A 1 93 ? -14.461 10.57 14.977 1 97 93 ILE A C 1
ATOM 759 O O . ILE A 1 93 ? -14.453 10.758 16.188 1 97 93 ILE A O 1
ATOM 763 N N . ASP A 1 94 ? -15.219 9.68 14.398 1 97.44 94 ASP A N 1
ATOM 764 C CA . ASP A 1 94 ? -16.234 8.93 15.141 1 97.44 94 ASP A CA 1
ATOM 765 C C . ASP A 1 94 ? -15.586 8.039 16.203 1 97.44 94 ASP A C 1
ATOM 767 O O . ASP A 1 94 ? -16.172 7.809 17.266 1 97.44 94 ASP A O 1
ATOM 771 N N . HIS A 1 95 ? -14.445 7.586 15.961 1 97.12 95 HIS A N 1
ATOM 772 C CA . HIS A 1 95 ? -13.789 6.637 16.859 1 97.12 95 HIS A CA 1
ATOM 773 C C . HIS A 1 95 ? -12.695 7.316 17.672 1 97.12 95 HIS A C 1
ATOM 775 O O . HIS A 1 95 ? -11.977 6.656 18.422 1 97.12 95 HIS A O 1
ATOM 781 N N . LYS A 1 96 ? -12.492 8.648 17.422 1 94.5 96 LYS A N 1
ATOM 782 C CA . LYS A 1 96 ? -11.484 9.445 18.109 1 94.5 96 LYS A CA 1
ATOM 783 C C . LYS A 1 96 ? -10.078 8.922 17.828 1 94.5 96 LYS A C 1
ATOM 785 O O . LYS A 1 96 ? -9.234 8.875 18.734 1 94.5 96 LYS A O 1
ATOM 790 N N . VAL A 1 97 ? -9.914 8.383 16.672 1 97.12 97 VAL A N 1
ATOM 791 C CA . VAL A 1 97 ? -8.602 7.98 16.188 1 97.12 97 VAL A CA 1
ATOM 792 C C . VAL A 1 97 ? -7.855 9.195 15.633 1 97.12 97 VAL A C 1
ATOM 794 O O . VAL A 1 97 ? -8.391 9.938 14.805 1 97.12 97 VAL A O 1
ATOM 797 N N . PRO A 1 98 ? -6.625 9.445 16.094 1 97.88 98 PRO A N 1
ATOM 798 C CA . PRO A 1 98 ? -5.875 10.625 15.648 1 97.88 98 PRO A CA 1
ATOM 799 C C . PRO A 1 98 ? -5.566 10.594 14.156 1 97.88 98 PRO A C 1
ATOM 801 O O . PRO A 1 98 ? -5.344 9.523 13.586 1 97.88 98 PRO A O 1
ATOM 804 N N . VAL A 1 99 ? -5.5 11.812 13.531 1 98.56 99 VAL A N 1
ATOM 805 C CA . VAL A 1 99 ? -5.227 11.953 12.102 1 98.56 99 VAL A CA 1
ATOM 806 C C . VAL A 1 99 ? -4.219 13.078 11.875 1 98.56 99 VAL A C 1
ATOM 808 O O . VAL A 1 99 ? -4.332 14.148 12.469 1 98.56 99 VAL A O 1
ATOM 811 N N . CYS A 1 100 ? -3.219 12.805 11.07 1 98.69 100 CYS A N 1
ATOM 812 C CA . CYS A 1 100 ? -2.312 13.836 10.578 1 98.69 100 CYS A CA 1
ATOM 813 C C . CYS A 1 100 ? -2.398 13.953 9.062 1 98.69 100 CYS A C 1
ATOM 815 O O . CYS A 1 100 ? -2.164 12.984 8.344 1 98.69 100 CYS A O 1
ATOM 817 N N . GLY A 1 101 ? -2.762 15.086 8.586 1 98.75 101 GLY A N 1
ATOM 818 C CA . GLY A 1 101 ? -2.721 15.367 7.164 1 98.75 101 GLY A CA 1
ATOM 819 C C . GLY A 1 101 ? -1.452 16.078 6.73 1 98.75 101 GLY A C 1
ATOM 820 O O . GLY A 1 101 ? -1.052 17.078 7.34 1 98.75 101 GLY A O 1
ATOM 821 N N . VAL A 1 102 ? -0.814 15.656 5.672 1 98.25 102 VAL A N 1
ATOM 822 C CA . VAL A 1 102 ? 0.444 16.219 5.195 1 98.25 102 VAL A CA 1
ATOM 823 C C . VAL A 1 102 ? 0.262 16.766 3.779 1 98.25 102 VAL A C 1
ATOM 825 O O . VAL A 1 102 ? -0.112 16.031 2.865 1 98.25 102 VAL A O 1
ATOM 828 N N . CYS A 1 103 ? 0.525 18.062 3.604 1 96.94 103 CYS A N 1
ATOM 829 C CA . CYS A 1 103 ? 0.399 18.766 2.336 1 96.94 103 CYS A CA 1
ATOM 830 C C . CYS A 1 103 ? -1.005 18.625 1.762 1 96.94 103 CYS A C 1
ATOM 832 O O . CYS A 1 103 ? -1.961 19.188 2.285 1 96.94 103 CYS A O 1
ATOM 834 N N . ARG A 1 104 ? -1.179 17.75 0.79 1 96.94 104 ARG A N 1
ATOM 835 C CA . ARG A 1 104 ? -2.514 17.484 0.267 1 96.94 104 ARG A CA 1
ATOM 836 C C . ARG A 1 104 ? -3.445 17 1.371 1 96.94 104 ARG A C 1
ATOM 838 O O . ARG A 1 104 ? -4.641 17.297 1.357 1 96.94 104 ARG A O 1
ATOM 845 N N . GLY A 1 105 ? -2.93 16.234 2.311 1 98.31 105 GLY A N 1
ATOM 846 C CA . GLY A 1 105 ? -3.709 15.789 3.459 1 98.31 105 GLY A CA 1
ATOM 847 C C . GLY A 1 105 ? -4.281 16.938 4.266 1 98.31 105 GLY A C 1
ATOM 848 O O . GLY A 1 105 ? -5.422 16.875 4.727 1 98.31 105 GLY A O 1
ATOM 849 N N . LEU A 1 106 ? -3.461 17.984 4.523 1 98.25 106 LEU A N 1
ATOM 850 C CA . LEU A 1 106 ? -3.963 19.172 5.188 1 98.25 106 LEU A CA 1
ATOM 851 C C . LEU A 1 106 ? -5.047 19.844 4.352 1 98.25 106 LEU A C 1
ATOM 853 O O . LEU A 1 106 ? -6.051 20.312 4.891 1 98.25 106 LEU A O 1
ATOM 857 N N . GLU A 1 107 ? -4.82 19.906 3.016 1 97.44 107 GLU A N 1
ATOM 858 C CA . GLU A 1 107 ? -5.828 20.469 2.129 1 97.44 107 GLU A CA 1
ATOM 859 C C . GLU A 1 107 ? -7.156 19.734 2.254 1 97.44 107 GLU A C 1
ATOM 861 O O . GLU A 1 107 ? -8.219 20.344 2.311 1 97.44 107 GLU A O 1
ATOM 866 N N . LEU A 1 108 ? -7.082 18.422 2.322 1 98.31 108 LEU A N 1
ATOM 867 C CA . LEU A 1 108 ? -8.281 17.609 2.459 1 98.31 108 LEU A CA 1
ATOM 868 C C . LEU A 1 108 ? -8.984 17.906 3.781 1 98.31 108 LEU A C 1
ATOM 870 O O . LEU A 1 108 ? -10.219 18 3.826 1 98.31 108 LEU A O 1
ATOM 874 N N . LEU A 1 109 ? -8.203 17.984 4.883 1 98.31 109 LEU A N 1
ATOM 875 C CA . LEU A 1 109 ? -8.773 18.297 6.188 1 98.31 109 LEU A CA 1
ATOM 876 C C . LEU A 1 109 ? -9.562 19.594 6.129 1 98.31 109 LEU A C 1
ATOM 878 O O . LEU A 1 109 ? -10.719 19.656 6.566 1 98.31 109 LEU A O 1
ATOM 882 N N . ASN A 1 110 ? -8.938 20.641 5.582 1 98.44 110 ASN A N 1
ATOM 883 C CA . ASN A 1 110 ? -9.594 21.938 5.48 1 98.44 110 ASN A CA 1
ATOM 884 C C . ASN A 1 110 ? -10.844 21.875 4.609 1 98.44 110 ASN A C 1
ATOM 886 O O . ASN A 1 110 ? -11.891 22.406 4.969 1 98.44 110 ASN A O 1
ATOM 890 N N . ASP A 1 111 ? -10.711 21.219 3.484 1 97.94 111 ASP A N 1
ATOM 891 C CA . ASP A 1 111 ? -11.82 21.062 2.553 1 97.94 111 ASP A CA 1
ATOM 892 C C . ASP A 1 111 ? -12.969 20.281 3.186 1 97.94 111 ASP A C 1
ATOM 894 O O . ASP A 1 111 ? -14.141 20.625 2.996 1 97.94 111 ASP A O 1
ATOM 898 N N . HIS A 1 112 ? -12.664 19.234 3.898 1 97.62 112 HIS A N 1
ATOM 899 C CA . HIS A 1 112 ? -13.664 18.391 4.543 1 97.62 112 HIS A CA 1
ATOM 900 C C . HIS A 1 112 ? -14.531 19.188 5.5 1 97.62 112 HIS A C 1
ATOM 902 O O . HIS A 1 112 ? -15.727 18.922 5.637 1 97.62 112 HIS A O 1
ATOM 908 N N . PHE A 1 113 ? -13.984 20.141 6.168 1 97.44 113 PHE A N 1
ATOM 909 C CA . PHE A 1 113 ? -14.703 20.969 7.133 1 97.44 113 PHE A CA 1
ATOM 910 C C . PHE A 1 113 ? -15.203 22.25 6.48 1 97.44 113 PHE A C 1
ATOM 912 O O . PHE A 1 113 ? -15.5 23.234 7.168 1 97.44 113 PHE A O 1
ATOM 919 N N . ASP A 1 114 ? -15.203 22.312 5.094 1 97.12 114 ASP A N 1
ATOM 920 C CA . ASP A 1 114 ? -15.836 23.328 4.273 1 97.12 114 ASP A CA 1
ATOM 921 C C . ASP A 1 114 ? -14.969 24.594 4.188 1 97.12 114 ASP A C 1
ATOM 923 O O . ASP A 1 114 ? -15.492 25.703 4.082 1 97.12 114 ASP A O 1
ATOM 927 N N . GLY A 1 115 ? -13.641 24.453 4.391 1 97.5 115 GLY A N 1
ATOM 928 C CA . GLY A 1 115 ? -12.711 25.531 4.086 1 97.5 115 GLY A CA 1
ATOM 929 C C . GLY A 1 115 ? -12.438 25.672 2.6 1 97.5 115 GLY A C 1
ATOM 930 O O . GLY A 1 115 ? -12.984 24.922 1.786 1 97.5 115 GLY A O 1
ATOM 931 N N . SER A 1 116 ? -11.617 26.688 2.285 1 95.44 116 SER A N 1
ATOM 932 C CA . SER A 1 116 ? -11.32 26.922 0.877 1 95.44 116 SER A CA 1
ATOM 933 C C . SER A 1 116 ? -9.82 26.844 0.604 1 95.44 116 SER A C 1
ATOM 935 O O . SER A 1 116 ? -9.008 27.062 1.507 1 95.44 116 SER A O 1
ATOM 937 N N . LEU A 1 117 ? -9.508 26.469 -0.605 1 93.94 117 LEU A N 1
ATOM 938 C CA . LEU A 1 117 ? -8.141 26.422 -1.098 1 93.94 117 LEU A CA 1
ATOM 939 C C . LEU A 1 117 ? -7.922 27.438 -2.211 1 93.94 117 LEU A C 1
ATOM 941 O O . LEU A 1 117 ? -8.852 27.75 -2.959 1 93.94 117 LEU A O 1
ATOM 945 N N . SER A 1 118 ? -6.77 27.906 -2.318 1 89.31 118 SER A N 1
ATOM 946 C CA . SER A 1 118 ? -6.418 28.828 -3.395 1 89.31 118 SER A CA 1
ATOM 947 C C . SER A 1 118 ? -5.043 28.516 -3.971 1 89.31 118 SER A C 1
ATOM 949 O O . SER A 1 118 ? -4.172 28 -3.264 1 89.31 118 SER A O 1
ATOM 951 N N . PRO A 1 119 ? -4.918 28.766 -5.277 1 87.44 119 PRO A N 1
ATOM 952 C CA . PRO A 1 119 ? -3.572 28.609 -5.832 1 87.44 119 PRO A CA 1
ATOM 953 C C . PRO A 1 119 ? -2.545 29.516 -5.16 1 87.44 119 PRO A C 1
ATOM 955 O O . PRO A 1 119 ? -2.871 30.641 -4.77 1 87.44 119 PRO A O 1
ATOM 958 N N . VAL A 1 120 ? -1.385 28.953 -4.957 1 84.12 120 VAL A N 1
ATOM 959 C CA . VAL A 1 120 ? -0.301 29.734 -4.391 1 84.12 120 VAL A CA 1
ATOM 960 C C . VAL A 1 120 ? 0.926 29.656 -5.297 1 84.12 120 VAL A C 1
ATOM 962 O O . VAL A 1 120 ? 1.144 28.656 -5.969 1 84.12 120 VAL A O 1
ATOM 965 N N . SER A 1 121 ? 1.664 30.719 -5.316 1 81.12 121 SER A N 1
ATOM 966 C CA . SER A 1 121 ? 2.9 30.766 -6.09 1 81.12 121 SER A CA 1
ATOM 967 C C . SER A 1 121 ? 4.125 30.781 -5.18 1 81.12 121 SER A C 1
ATOM 969 O O . SER A 1 121 ? 4.035 31.203 -4.023 1 81.12 121 SER A O 1
ATOM 971 N N . GLY A 1 122 ? 5.262 30.25 -5.609 1 79.81 122 GLY A N 1
ATOM 972 C CA . GLY A 1 122 ? 6.527 30.344 -4.906 1 79.81 122 GLY A CA 1
ATOM 973 C C . GLY A 1 122 ? 6.68 29.297 -3.811 1 79.81 122 GLY A C 1
ATOM 974 O O . GLY A 1 122 ? 7.516 29.453 -2.918 1 79.81 122 GLY A O 1
ATOM 975 N N . HIS A 1 123 ? 5.949 28.281 -3.84 1 81.06 123 HIS A N 1
ATOM 976 C CA . HIS A 1 123 ? 5.961 27.312 -2.75 1 81.06 123 HIS A CA 1
ATOM 977 C C . HIS A 1 123 ? 6.391 25.938 -3.244 1 81.06 123 HIS A C 1
ATOM 979 O O . HIS A 1 123 ? 6.277 24.938 -2.518 1 81.06 123 HIS A O 1
ATOM 985 N N . VAL A 1 124 ? 6.816 25.844 -4.453 1 79 124 VAL A N 1
ATOM 986 C CA . VAL A 1 124 ? 7.203 24.547 -4.988 1 79 124 VAL A CA 1
ATOM 987 C C . VAL A 1 124 ? 8.719 24.406 -4.953 1 79 124 VAL A C 1
ATOM 989 O O . VAL A 1 124 ? 9.445 25.234 -5.512 1 79 124 VAL A O 1
ATOM 992 N N . ALA A 1 125 ? 9.117 23.359 -4.27 1 76.19 125 ALA A N 1
ATOM 993 C CA . ALA A 1 125 ? 10.516 22.953 -4.23 1 76.19 125 ALA A CA 1
ATOM 994 C C . ALA A 1 125 ? 11.398 24.062 -3.664 1 76.19 125 ALA A C 1
ATOM 996 O O . ALA A 1 125 ? 12.43 24.406 -4.246 1 76.19 125 ALA A O 1
ATOM 997 N N . VAL A 1 126 ? 10.945 24.641 -2.561 1 79.94 126 VAL A N 1
ATOM 998 C CA . VAL A 1 126 ? 11.711 25.672 -1.866 1 79.94 126 VAL A CA 1
ATOM 999 C C . VAL A 1 126 ? 11.672 25.422 -0.361 1 79.94 126 VAL A C 1
ATOM 1001 O O . VAL A 1 126 ? 10.797 24.703 0.132 1 79.94 126 VAL A O 1
ATOM 1004 N N . ASP A 1 127 ? 12.703 25.953 0.236 1 84.69 127 ASP A N 1
ATOM 1005 C CA . ASP A 1 127 ? 12.672 26 1.694 1 84.69 127 ASP A CA 1
ATOM 1006 C C . ASP A 1 127 ? 12.125 27.344 2.184 1 84.69 127 ASP A C 1
ATOM 1008 O O . ASP A 1 127 ? 12.336 28.375 1.544 1 84.69 127 ASP A O 1
ATOM 1012 N N . HIS A 1 128 ? 11.312 27.266 3.227 1 85.56 128 HIS A N 1
ATOM 1013 C CA . HIS A 1 128 ? 10.844 28.516 3.803 1 85.56 128 HIS A CA 1
ATOM 1014 C C . HIS A 1 128 ? 10.625 28.391 5.309 1 85.56 128 HIS A C 1
ATOM 1016 O O . HIS A 1 128 ? 10.742 27.297 5.859 1 85.56 128 HIS A O 1
ATOM 1022 N N . GLY A 1 129 ? 10.375 29.531 5.887 1 91 129 GLY A N 1
ATOM 1023 C CA . GLY A 1 129 ? 10.109 29.562 7.316 1 91 129 GLY A CA 1
ATOM 1024 C C . GLY A 1 129 ? 8.641 29.422 7.656 1 91 129 GLY A C 1
ATOM 1025 O O . GLY A 1 129 ? 7.777 29.938 6.941 1 91 129 GLY A O 1
ATOM 1026 N N . VAL A 1 130 ? 8.328 28.703 8.758 1 94.38 130 VAL A N 1
ATOM 1027 C CA . VAL A 1 130 ? 6.996 28.594 9.336 1 94.38 130 VAL A CA 1
ATOM 1028 C C . VAL A 1 130 ? 7.012 29.141 10.766 1 94.38 130 VAL A C 1
ATOM 1030 O O . VAL A 1 130 ? 7.777 28.656 11.609 1 94.38 130 VAL A O 1
ATOM 1033 N N . SER A 1 131 ? 6.188 30.109 11.016 1 96.38 131 SER A N 1
ATOM 1034 C CA . SER A 1 131 ? 6.066 30.703 12.336 1 96.38 131 SER A CA 1
ATOM 1035 C C . SER A 1 131 ? 4.852 30.156 13.078 1 96.38 131 SER A C 1
ATOM 1037 O O . SER A 1 131 ? 3.781 29.984 12.492 1 96.38 131 SER A O 1
ATOM 1039 N N . PHE A 1 132 ? 5.07 29.859 14.352 1 96.19 132 PHE A N 1
ATOM 1040 C CA . PHE A 1 132 ? 3.982 29.328 15.164 1 96.19 132 PHE A CA 1
ATOM 1041 C C . PHE A 1 132 ? 3.41 30.391 16.078 1 96.19 132 PHE A C 1
ATOM 1043 O O . PHE A 1 132 ? 4.16 31.156 16.688 1 96.19 132 PHE A O 1
ATOM 1050 N N . GLY A 1 133 ? 2.1 30.422 16.172 1 90.06 133 GLY A N 1
ATOM 1051 C CA . GLY A 1 133 ? 1.413 31.406 17 1 90.06 133 GLY A CA 1
ATOM 1052 C C . GLY A 1 133 ? 1.186 30.922 18.422 1 90.06 133 GLY A C 1
ATOM 1053 O O . GLY A 1 133 ? 0.633 31.656 19.25 1 90.06 133 GLY A O 1
ATOM 1054 N N . TYR A 1 134 ? 1.457 29.734 18.719 1 91.25 134 TYR A N 1
ATOM 1055 C CA . TYR A 1 134 ? 1.317 29.125 20.031 1 91.25 134 TYR A CA 1
ATOM 1056 C C . TYR A 1 134 ? 2.676 28.719 20.594 1 91.25 134 TYR A C 1
ATOM 1058 O O . TYR A 1 134 ? 3.611 28.453 19.844 1 91.25 134 TYR A O 1
ATOM 1066 N N . GLU A 1 135 ? 2.729 28.734 21.906 1 94.12 135 GLU A N 1
ATOM 1067 C CA . GLU A 1 135 ? 3.969 28.312 22.562 1 94.12 135 GLU A CA 1
ATOM 1068 C C . GLU A 1 135 ? 4.008 26.812 22.766 1 94.12 135 GLU A C 1
ATOM 1070 O O . GLU A 1 135 ? 5.078 26.219 22.938 1 94.12 135 GLU A O 1
ATOM 1075 N N . ALA A 1 136 ? 2.797 26.281 22.797 1 95.5 136 ALA A N 1
ATOM 1076 C CA . ALA A 1 136 ? 2.689 24.828 23 1 95.5 136 ALA A CA 1
ATOM 1077 C C . ALA A 1 136 ? 1.36 24.297 22.469 1 95.5 136 ALA A C 1
ATOM 1079 O O . ALA A 1 136 ? 0.443 25.078 22.188 1 95.5 136 ALA A O 1
ATOM 1080 N N . ILE A 1 137 ? 1.347 22.969 22.297 1 94.81 137 ILE A N 1
ATOM 1081 C CA . ILE A 1 137 ? 0.112 22.344 21.828 1 94.81 137 ILE A CA 1
ATOM 1082 C C . ILE A 1 137 ? -0.032 20.953 22.453 1 94.81 137 ILE A C 1
ATOM 1084 O O . ILE A 1 137 ? 0.964 20.281 22.703 1 94.81 137 ILE A O 1
ATOM 1088 N N . ASP A 1 138 ? -1.257 20.609 22.688 1 92.69 138 ASP A N 1
ATOM 1089 C CA . ASP A 1 138 ? -1.654 19.266 23.062 1 92.69 138 ASP A CA 1
ATOM 1090 C C . ASP A 1 138 ? -2.852 18.797 22.25 1 92.69 138 ASP A C 1
ATOM 1092 O O . ASP A 1 138 ? -3.756 19.578 21.953 1 92.69 138 ASP A O 1
ATOM 1096 N N . PHE A 1 139 ? -2.867 17.516 21.891 1 91.06 139 PHE A N 1
ATOM 1097 C CA . PHE A 1 139 ? -3.943 17 21.062 1 91.06 139 PHE A CA 1
ATOM 1098 C C . PHE A 1 139 ? -5.004 16.312 21.906 1 91.06 139 PHE A C 1
ATOM 1100 O O . PHE A 1 139 ? -6.113 16.047 21.438 1 91.06 139 PHE A O 1
ATOM 1107 N N . SER A 1 140 ? -4.648 15.977 23.109 1 80.88 140 SER A N 1
ATOM 1108 C CA . SER A 1 140 ? -5.598 15.438 24.078 1 80.88 140 SER A CA 1
ATOM 1109 C C . SER A 1 140 ? -5.148 15.727 25.516 1 80.88 140 SER A C 1
ATOM 1111 O O . SER A 1 140 ? -4.031 16.188 25.734 1 80.88 140 SER A O 1
ATOM 1113 N N . GLU A 1 141 ? -6.023 15.398 26.438 1 77.62 141 GLU A N 1
ATOM 1114 C CA . GLU A 1 141 ? -5.719 15.633 27.844 1 77.62 141 GLU A CA 1
ATOM 1115 C C . GLU A 1 141 ? -4.566 14.758 28.312 1 77.62 141 GLU A C 1
ATOM 1117 O O . GLU A 1 141 ? -3.793 15.148 29.188 1 77.62 141 GLU A O 1
ATOM 1122 N N . ASP A 1 142 ? -4.422 13.625 27.734 1 75.5 142 ASP A N 1
ATOM 1123 C CA . ASP A 1 142 ? -3.418 12.664 28.172 1 75.5 142 ASP A CA 1
ATOM 1124 C C . ASP A 1 142 ? -2.17 12.727 27.297 1 75.5 142 ASP A C 1
ATOM 1126 O O . ASP A 1 142 ? -1.208 11.992 27.516 1 75.5 142 ASP A O 1
ATOM 1130 N N . ALA A 1 143 ? -2.24 13.695 26.344 1 80.38 143 ALA A N 1
ATOM 1131 C CA . ALA A 1 143 ? -1.111 13.789 25.422 1 80.38 143 ALA A CA 1
ATOM 1132 C C . ALA A 1 143 ? 0.008 14.641 26 1 80.38 143 ALA A C 1
ATOM 1134 O O . ALA A 1 143 ? -0.239 15.508 26.859 1 80.38 143 ALA A O 1
ATOM 1135 N N . ASP A 1 144 ? 1.215 14.328 25.594 1 85.44 144 ASP A N 1
ATOM 1136 C CA . ASP A 1 144 ? 2.344 15.195 25.922 1 85.44 144 ASP A CA 1
ATOM 1137 C C . ASP A 1 144 ? 2.189 16.562 25.281 1 85.44 144 ASP A C 1
ATOM 1139 O O . ASP A 1 144 ? 1.755 16.672 24.125 1 85.44 144 ASP A O 1
ATOM 1143 N N . THR A 1 145 ? 2.518 17.5 26.078 1 93.75 145 THR A N 1
ATOM 1144 C CA . THR A 1 145 ? 2.547 18.859 25.547 1 93.75 145 THR A CA 1
ATOM 1145 C C . THR A 1 145 ? 3.791 19.078 24.688 1 93.75 145 THR A C 1
ATOM 1147 O O . THR A 1 145 ? 4.902 18.766 25.109 1 93.75 145 THR A O 1
ATOM 1150 N N . VAL A 1 146 ? 3.598 19.562 23.547 1 95.62 146 VAL A N 1
ATOM 1151 C CA . VAL A 1 146 ? 4.719 19.875 22.672 1 95.62 146 VAL A CA 1
ATOM 1152 C C . VAL A 1 146 ? 5.02 21.359 22.703 1 95.62 146 VAL A C 1
ATOM 1154 O O . VAL A 1 146 ? 4.152 22.188 22.391 1 95.62 146 VAL A O 1
ATOM 1157 N N . GLN A 1 147 ? 6.246 21.688 23.109 1 96.31 147 GLN A N 1
ATOM 1158 C CA . GLN A 1 147 ? 6.676 23.062 23 1 96.31 147 GLN A CA 1
ATOM 1159 C C . GLN A 1 147 ? 6.996 23.422 21.547 1 96.31 147 GLN A C 1
ATOM 1161 O O . GLN A 1 147 ? 7.715 22.688 20.859 1 96.31 147 GLN A O 1
ATOM 1166 N N . LEU A 1 148 ? 6.41 24.484 21.156 1 96.38 148 LEU A N 1
ATOM 1167 C CA . LEU A 1 148 ? 6.621 24.922 19.781 1 96.38 148 LEU A CA 1
ATOM 1168 C C . LEU A 1 148 ? 7.668 26.031 19.703 1 96.38 148 LEU A C 1
ATOM 1170 O O . LEU A 1 148 ? 7.68 26.922 20.547 1 96.38 148 LEU A O 1
ATOM 1174 N N . PRO A 1 149 ? 8.586 25.906 18.812 1 94.81 149 PRO A N 1
ATOM 1175 C CA . PRO A 1 149 ? 9.469 27.062 18.562 1 94.81 149 PRO A CA 1
ATOM 1176 C C . PRO A 1 149 ? 8.727 28.25 17.938 1 94.81 149 PRO A C 1
ATOM 1178 O O . PRO A 1 149 ? 7.59 28.094 17.484 1 94.81 149 PRO A O 1
ATOM 1181 N N . SER A 1 150 ? 9.438 29.406 17.953 1 94 150 SER A N 1
ATOM 1182 C CA . SER A 1 150 ? 8.844 30.562 17.297 1 94 150 SER A CA 1
ATOM 1183 C C . SER A 1 150 ? 8.742 30.344 15.789 1 94 150 SER A C 1
ATOM 1185 O O . SER A 1 150 ? 7.77 30.75 15.156 1 94 150 SER A O 1
ATOM 1187 N N . GLU A 1 151 ? 9.805 29.656 15.281 1 94.38 151 GLU A N 1
ATOM 1188 C CA . GLU A 1 151 ? 9.859 29.406 13.844 1 94.38 151 GLU A CA 1
ATOM 1189 C C . GLU A 1 151 ? 10.672 28.156 13.531 1 94.38 151 GLU A C 1
ATOM 1191 O O . GLU A 1 151 ? 11.555 27.766 14.305 1 94.38 151 GLU A O 1
ATOM 1196 N N . ILE A 1 152 ? 10.258 27.516 12.406 1 92.75 152 ILE A N 1
ATOM 1197 C CA . ILE A 1 152 ? 11.102 26.469 11.852 1 92.75 152 ILE A CA 1
ATOM 1198 C C . ILE A 1 152 ? 11.375 26.75 10.375 1 92.75 152 ILE A C 1
ATOM 1200 O O . ILE A 1 152 ? 10.625 27.484 9.727 1 92.75 152 ILE A O 1
ATOM 1204 N N . LYS A 1 153 ? 12.508 26.203 9.906 1 91.81 153 LYS A N 1
ATOM 1205 C CA . LYS A 1 153 ? 12.758 26.125 8.469 1 91.81 153 LYS A CA 1
ATOM 1206 C C . LYS A 1 153 ? 12.406 24.734 7.922 1 91.81 153 LYS A C 1
ATOM 1208 O O . LYS A 1 153 ? 12.758 23.719 8.516 1 91.81 153 LYS A O 1
ATOM 1213 N N . THR A 1 154 ? 11.609 24.766 6.867 1 90.19 154 THR A N 1
ATOM 1214 C CA . THR A 1 154 ? 11.18 23.469 6.332 1 90.19 154 THR A CA 1
ATOM 1215 C C . THR A 1 154 ? 10.984 23.562 4.82 1 90.19 154 THR A C 1
ATOM 1217 O O . THR A 1 154 ? 11.172 24.625 4.219 1 90.19 154 THR A O 1
ATOM 1220 N N . ASN A 1 155 ? 10.641 22.359 4.219 1 85.25 155 ASN A N 1
ATOM 1221 C CA . ASN A 1 155 ? 10.445 22.266 2.775 1 85.25 155 ASN A CA 1
ATOM 1222 C C . ASN A 1 155 ? 9.016 22.641 2.381 1 85.25 155 ASN A C 1
ATOM 1224 O O . ASN A 1 155 ? 8.117 22.672 3.227 1 85.25 155 ASN A O 1
ATOM 1228 N N . SER A 1 156 ? 8.891 23.047 1.109 1 81.31 156 SER A N 1
ATOM 1229 C CA . SER A 1 156 ? 7.586 23.359 0.529 1 81.31 156 SER A CA 1
ATOM 1230 C C . SER A 1 156 ? 7.473 22.828 -0.894 1 81.31 156 SER A C 1
ATOM 1232 O O . SER A 1 156 ? 8.391 22.984 -1.699 1 81.31 156 SER A O 1
ATOM 1234 N N . TYR A 1 157 ? 6.336 22.094 -1.184 1 83.12 157 TYR A N 1
ATOM 1235 C CA . TYR A 1 157 ? 6.164 21.469 -2.492 1 83.12 157 TYR A CA 1
ATOM 1236 C C . TYR A 1 157 ? 4.715 21.562 -2.957 1 83.12 157 TYR A C 1
ATOM 1238 O O . TYR A 1 157 ? 4.211 20.672 -3.639 1 83.12 157 TYR A O 1
ATOM 1246 N N . HIS A 1 158 ? 4.07 22.578 -2.654 1 80.25 158 HIS A N 1
ATOM 1247 C CA . HIS A 1 158 ? 2.648 22.594 -2.984 1 80.25 158 HIS A CA 1
ATOM 1248 C C . HIS A 1 158 ? 2.303 23.797 -3.871 1 80.25 158 HIS A C 1
ATOM 1250 O O . HIS A 1 158 ? 2.906 24.859 -3.742 1 80.25 158 HIS A O 1
ATOM 1256 N N . ASP A 1 159 ? 1.284 23.5 -4.684 1 85.38 159 ASP A N 1
ATOM 1257 C CA . ASP A 1 159 ? 0.805 24.5 -5.621 1 85.38 159 ASP A CA 1
ATOM 1258 C C . ASP A 1 159 ? -0.457 25.188 -5.098 1 85.38 159 ASP A C 1
ATOM 1260 O O . ASP A 1 159 ? -0.867 26.234 -5.613 1 85.38 159 ASP A O 1
ATOM 1264 N N . TYR A 1 160 ? -1.079 24.562 -4.215 1 85.94 160 TYR A N 1
ATOM 1265 C CA . TYR A 1 160 ? -2.254 25.141 -3.566 1 85.94 160 TYR A CA 1
ATOM 1266 C C . TYR A 1 160 ? -1.993 25.391 -2.086 1 85.94 160 TYR A C 1
ATOM 1268 O O . TYR A 1 160 ? -1.157 24.719 -1.475 1 85.94 160 TYR A O 1
ATOM 1276 N N . GLY A 1 161 ? -2.635 26.391 -1.592 1 90.12 161 GLY A N 1
ATOM 1277 C CA . GLY A 1 161 ? -2.521 26.734 -0.183 1 90.12 161 GLY A CA 1
ATOM 1278 C C . GLY A 1 161 ? -3.814 27.266 0.408 1 90.12 161 GLY A C 1
ATOM 1279 O O . GLY A 1 161 ? -4.883 27.109 -0.189 1 90.12 161 GLY A O 1
ATOM 1280 N N . ILE A 1 162 ? -3.699 27.609 1.663 1 94.19 162 ILE A N 1
ATOM 1281 C CA . ILE A 1 162 ? -4.848 28.109 2.406 1 94.19 162 ILE A CA 1
ATOM 1282 C C . ILE A 1 162 ? -4.57 29.531 2.895 1 94.19 162 ILE A C 1
ATOM 1284 O O . ILE A 1 162 ? -3.604 29.766 3.625 1 94.19 162 ILE A O 1
ATOM 1288 N N . ASP A 1 163 ? -5.426 30.422 2.402 1 93.25 163 ASP A N 1
ATOM 1289 C CA . ASP A 1 163 ? -5.48 31.75 3.02 1 93.25 163 ASP A CA 1
ATOM 1290 C C . ASP A 1 163 ? -6.105 31.688 4.41 1 93.25 163 ASP A C 1
ATOM 1292 O O . ASP A 1 163 ? -7.066 30.938 4.629 1 93.25 163 ASP A O 1
ATOM 1296 N N . PRO A 1 164 ? -5.551 32.5 5.309 1 92.81 164 PRO A N 1
ATOM 1297 C CA . PRO A 1 164 ? -6.152 32.469 6.645 1 92.81 164 PRO A CA 1
ATOM 1298 C C . PRO A 1 164 ? -7.668 32.625 6.609 1 92.81 164 PRO A C 1
ATOM 1300 O O . PRO A 1 164 ? -8.375 32 7.406 1 92.81 164 PRO A O 1
ATOM 1303 N N . SER A 1 165 ? -8.211 33.375 5.699 1 94.62 165 SER A N 1
ATOM 1304 C CA . SER A 1 165 ? -9.648 33.594 5.582 1 94.62 165 SER A CA 1
ATOM 1305 C C . SER A 1 165 ? -10.359 32.344 5.043 1 94.62 165 SER A C 1
ATOM 1307 O O . SER A 1 165 ? -11.586 32.25 5.113 1 94.62 165 SER A O 1
ATOM 1309 N N . GLY A 1 166 ? -9.602 31.406 4.523 1 96.69 166 GLY A N 1
ATOM 1310 C CA . GLY A 1 166 ? -10.156 30.203 3.936 1 96.69 166 GLY A CA 1
ATOM 1311 C C . GLY A 1 166 ? -10.125 29.016 4.875 1 96.69 166 GLY A C 1
ATOM 1312 O O . GLY A 1 166 ? -10.57 27.922 4.516 1 96.69 166 GLY A O 1
ATOM 1313 N N . VAL A 1 167 ? -9.68 29.234 6.102 1 97.94 167 VAL A N 1
ATOM 1314 C CA . VAL A 1 167 ? -9.578 28.156 7.074 1 97.94 167 VAL A CA 1
ATOM 1315 C C . VAL A 1 167 ? -10.969 27.75 7.547 1 97.94 167 VAL A C 1
ATOM 1317 O O . VAL A 1 167 ? -11.805 28.609 7.844 1 97.94 167 VAL A O 1
ATOM 1320 N N . ALA A 1 168 ? -11.234 26.438 7.543 1 98.06 168 ALA A N 1
ATOM 1321 C CA . ALA A 1 168 ? -12.516 25.922 8.008 1 98.06 168 ALA A CA 1
ATOM 1322 C C . ALA A 1 168 ? -12.766 26.281 9.469 1 98.06 168 ALA A C 1
ATOM 1324 O O . ALA A 1 168 ? -11.836 26.281 10.281 1 98.06 168 ALA A O 1
ATOM 1325 N N . ASP A 1 169 ? -13.961 26.484 9.891 1 95.88 169 ASP A N 1
ATOM 1326 C CA . ASP A 1 169 ? -14.367 27.062 11.164 1 95.88 169 ASP A CA 1
ATOM 1327 C C . ASP A 1 169 ? -13.875 26.219 12.336 1 95.88 169 ASP A C 1
ATOM 1329 O O . ASP A 1 169 ? -13.43 26.766 13.352 1 95.88 169 ASP A O 1
ATOM 1333 N N . PRO A 1 170 ? -13.945 24.859 12.195 1 97.19 170 PRO A N 1
ATOM 1334 C CA . PRO A 1 170 ? -13.555 24.078 13.375 1 97.19 170 PRO A CA 1
ATOM 1335 C C . PRO A 1 170 ? -12.039 23.984 13.539 1 97.19 170 PRO A C 1
ATOM 1337 O O . PRO A 1 170 ? -11.562 23.469 14.555 1 97.19 170 PRO A O 1
ATOM 1340 N N . LEU A 1 171 ? -11.297 24.438 12.547 1 97.5 171 LEU A N 1
ATOM 1341 C CA . LEU A 1 171 ? -9.844 24.312 12.594 1 97.5 171 LEU A CA 1
ATOM 1342 C C . LEU A 1 171 ? -9.195 25.609 13.062 1 97.5 171 LEU A C 1
ATOM 1344 O O . LEU A 1 171 ? -9.773 26.688 12.914 1 97.5 171 LEU A O 1
ATOM 1348 N N . SER A 1 172 ? -8.055 25.453 13.68 1 96.94 172 SER A N 1
ATOM 1349 C CA . SER A 1 172 ? -7.273 26.578 14.141 1 96.94 172 SER A CA 1
ATOM 1350 C C . SER A 1 172 ? -5.902 26.625 13.469 1 96.94 172 SER A C 1
ATOM 1352 O O . SER A 1 172 ? -5.262 25.578 13.297 1 96.94 172 SER A O 1
ATOM 1354 N N . VAL A 1 173 ? -5.469 27.828 13.188 1 97.44 173 VAL A N 1
ATOM 1355 C CA . VAL A 1 173 ? -4.164 28.016 12.57 1 97.44 173 VAL A CA 1
ATOM 1356 C C . VAL A 1 173 ? -3.061 27.781 13.602 1 97.44 173 VAL A C 1
ATOM 1358 O O . VAL A 1 173 ? -3.068 28.406 14.672 1 97.44 173 VAL A O 1
ATOM 1361 N N . LEU A 1 174 ? -2.195 26.922 13.305 1 96.75 174 LEU A N 1
ATOM 1362 C CA . LEU A 1 174 ? -1.067 26.609 14.18 1 96.75 174 LEU A CA 1
ATOM 1363 C C . LEU A 1 174 ? 0.206 27.281 13.68 1 96.75 174 LEU A C 1
ATOM 1365 O O . LEU A 1 174 ? 1.025 27.734 14.484 1 96.75 174 LEU A O 1
ATOM 1369 N N . GLY A 1 175 ? 0.391 27.328 12.367 1 96.69 175 GLY A N 1
ATOM 1370 C CA . GLY A 1 175 ? 1.593 27.891 11.773 1 96.69 175 GLY A CA 1
ATOM 1371 C C . GLY A 1 175 ? 1.335 28.578 10.438 1 96.69 175 GLY A C 1
ATOM 1372 O O . GLY A 1 175 ? 0.45 28.156 9.688 1 96.69 175 GLY A O 1
ATOM 1373 N N . THR A 1 176 ? 2.135 29.625 10.148 1 96.31 176 THR A N 1
ATOM 1374 C CA . THR A 1 176 ? 2.004 30.359 8.898 1 96.31 176 THR A CA 1
ATOM 1375 C C . THR A 1 176 ? 3.375 30.625 8.289 1 96.31 176 THR A C 1
ATOM 1377 O O . THR A 1 176 ? 4.383 30.672 8.992 1 96.31 176 THR A O 1
ATOM 1380 N N . ALA A 1 177 ? 3.393 30.781 6.988 1 94.25 177 ALA A N 1
ATOM 1381 C CA . ALA A 1 177 ? 4.586 31.234 6.281 1 94.25 177 ALA A CA 1
ATOM 1382 C C . ALA A 1 177 ? 4.715 32.75 6.352 1 94.25 177 ALA A C 1
ATOM 1384 O O . ALA A 1 177 ? 3.838 33.438 6.891 1 94.25 177 ALA A O 1
ATOM 1385 N N . ALA A 1 178 ? 5.84 33.281 5.781 1 90.38 178 ALA A N 1
ATOM 1386 C CA . ALA A 1 178 ? 6.121 34.719 5.809 1 90.38 178 ALA A CA 1
ATOM 1387 C C . ALA A 1 178 ? 5.082 35.469 5.008 1 90.38 178 ALA A C 1
ATOM 1389 O O . ALA A 1 178 ? 4.742 36.625 5.352 1 90.38 178 ALA A O 1
ATOM 1390 N N . ASP A 1 179 ? 4.516 34.875 4.012 1 90.44 179 ASP A N 1
ATOM 1391 C CA . ASP A 1 179 ? 3.553 35.562 3.154 1 90.44 179 ASP A CA 1
ATOM 1392 C C . ASP A 1 179 ? 2.139 35.438 3.721 1 90.44 179 ASP A C 1
ATOM 1394 O O . ASP A 1 179 ? 1.178 35.875 3.092 1 90.44 179 ASP A O 1
ATOM 1398 N N . GLY A 1 180 ? 2.01 34.781 4.879 1 91.81 180 GLY A N 1
ATOM 1399 C CA . GLY A 1 180 ? 0.727 34.688 5.555 1 91.81 180 GLY A CA 1
ATOM 1400 C C . GLY A 1 180 ? -0.025 33.406 5.25 1 91.81 180 GLY A C 1
ATOM 1401 O O . GLY A 1 180 ? -1.034 33.094 5.891 1 91.81 180 GLY A O 1
ATOM 1402 N N . THR A 1 181 ? 0.42 32.625 4.309 1 93.81 181 THR A N 1
ATOM 1403 C CA . THR A 1 181 ? -0.259 31.391 3.963 1 93.81 181 THR A CA 1
ATOM 1404 C C . THR A 1 181 ? -0.182 30.391 5.117 1 93.81 181 THR A C 1
ATOM 1406 O O . THR A 1 181 ? 0.839 30.312 5.801 1 93.81 181 THR A O 1
ATOM 1409 N N . VAL A 1 182 ? -1.229 29.688 5.336 1 96.38 182 VAL A N 1
ATOM 1410 C CA . VAL A 1 182 ? -1.322 28.719 6.422 1 96.38 182 VAL A CA 1
ATOM 1411 C C . VAL A 1 182 ? -0.445 27.516 6.109 1 96.38 182 VAL A C 1
ATOM 1413 O O . VAL A 1 182 ? -0.507 26.953 5.012 1 96.38 182 VAL A O 1
ATOM 1416 N N . GLU A 1 183 ? 0.374 27.125 7.125 1 97.19 183 GLU A N 1
ATOM 1417 C CA . GLU A 1 183 ? 1.286 26 6.934 1 97.19 183 GLU A CA 1
ATOM 1418 C C . GLU A 1 183 ? 0.994 24.875 7.93 1 97.19 183 GLU A C 1
ATOM 1420 O O . GLU A 1 183 ? 1.509 23.766 7.789 1 97.19 183 GLU A O 1
ATOM 1425 N N . ALA A 1 184 ? 0.187 25.109 8.883 1 97.88 184 ALA A N 1
ATOM 1426 C CA . ALA A 1 184 ? -0.226 24.094 9.844 1 97.88 184 ALA A CA 1
ATOM 1427 C C . ALA A 1 184 ? -1.577 24.438 10.461 1 97.88 184 ALA A C 1
ATOM 1429 O O . ALA A 1 184 ? -1.846 25.594 10.773 1 97.88 184 ALA A O 1
ATOM 1430 N N . LEU A 1 185 ? -2.42 23.453 10.602 1 97.88 185 LEU A N 1
ATOM 1431 C CA . LEU A 1 185 ? -3.73 23.547 11.234 1 97.88 185 LEU A CA 1
ATOM 1432 C C . LEU A 1 185 ? -3.91 22.453 12.281 1 97.88 185 LEU A C 1
ATOM 1434 O O . LEU A 1 185 ? -3.268 21.391 12.195 1 97.88 185 LEU A O 1
ATOM 1438 N N . HIS A 1 186 ? -4.746 22.641 13.258 1 97.06 186 HIS A N 1
ATOM 1439 C CA . HIS A 1 186 ? -5.172 21.594 14.172 1 97.06 186 HIS A CA 1
ATOM 1440 C C . HIS A 1 186 ? -6.621 21.797 14.602 1 97.06 186 HIS A C 1
ATOM 1442 O O . HIS A 1 186 ? -7.18 22.875 14.438 1 97.06 186 HIS A O 1
ATOM 1448 N N . HIS A 1 187 ? -7.297 20.766 14.969 1 96.06 187 HIS A N 1
ATOM 1449 C CA . HIS A 1 187 ? -8.602 20.828 15.609 1 96.06 187 HIS A CA 1
ATOM 1450 C C . HIS A 1 187 ? -8.469 20.953 17.125 1 96.06 187 HIS A C 1
ATOM 1452 O O . HIS A 1 187 ? -7.793 20.141 17.766 1 96.06 187 HIS A O 1
ATOM 1458 N N . PRO A 1 188 ? -9.102 21.922 17.734 1 93.81 188 PRO A N 1
ATOM 1459 C CA . PRO A 1 188 ? -8.914 22.156 19.172 1 93.81 188 PRO A CA 1
ATOM 1460 C C . PRO A 1 188 ? -9.531 21.047 20.031 1 93.81 188 PRO A C 1
ATOM 1462 O O . PRO A 1 188 ? -9.109 20.844 21.172 1 93.81 188 PRO A O 1
ATOM 1465 N N . GLU A 1 189 ? -10.477 20.266 19.469 1 93.75 189 GLU A N 1
ATOM 1466 C CA . GLU A 1 189 ? -11.211 19.312 20.297 1 93.75 189 GLU A CA 1
ATOM 1467 C C . GLU A 1 189 ? -10.977 17.891 19.828 1 93.75 189 GLU A C 1
ATOM 1469 O O . GLU A 1 189 ? -11.375 16.938 20.5 1 93.75 189 GLU A O 1
ATOM 1474 N N . LEU A 1 190 ? -10.555 17.734 18.656 1 94.94 190 LEU A N 1
ATOM 1475 C CA . LEU A 1 190 ? -10.266 16.422 18.094 1 94.94 190 LEU A CA 1
ATOM 1476 C C . LEU A 1 190 ? -8.773 16.25 17.828 1 94.94 190 LEU A C 1
ATOM 1478 O O . LEU A 1 190 ? -8.062 17.234 17.609 1 94.94 190 LEU A O 1
ATOM 1482 N N . PRO A 1 191 ? -8.258 15.039 17.906 1 96.31 191 PRO A N 1
ATOM 1483 C CA . PRO A 1 191 ? -6.84 14.797 17.625 1 96.31 191 PRO A CA 1
ATOM 1484 C C . PRO A 1 191 ? -6.52 14.836 16.141 1 96.31 191 PRO A C 1
ATOM 1486 O O . PRO A 1 191 ? -6.145 13.812 15.555 1 96.31 191 PRO A O 1
ATOM 1489 N N . VAL A 1 192 ? -6.59 16 15.562 1 97.38 192 VAL A N 1
ATOM 1490 C CA . VAL A 1 192 ? -6.387 16.219 14.133 1 97.38 192 VAL A CA 1
ATOM 1491 C C . VAL A 1 192 ? -5.34 17.297 13.914 1 97.38 192 VAL A C 1
ATOM 1493 O O . VAL A 1 192 ? -5.453 18.406 14.453 1 97.38 192 VAL A O 1
ATOM 1496 N N . LEU A 1 193 ? -4.324 16.969 13.211 1 98.06 193 LEU A N 1
ATOM 1497 C CA . LEU A 1 193 ? -3.225 17.844 12.852 1 98.06 193 LEU A CA 1
ATOM 1498 C C . LEU A 1 193 ? -3.02 17.875 11.344 1 98.06 193 LEU A C 1
ATOM 1500 O O . LEU A 1 193 ? -3.146 16.844 10.68 1 98.06 193 LEU A O 1
ATOM 1504 N N . GLY A 1 194 ? -2.762 18.969 10.773 1 98.31 194 GLY A N 1
ATOM 1505 C CA . GLY A 1 194 ? -2.344 19.125 9.391 1 98.31 194 GLY A CA 1
ATOM 1506 C C . GLY A 1 194 ? -1.076 19.938 9.242 1 98.31 194 GLY A C 1
ATOM 1507 O O . GLY A 1 194 ? -0.921 20.984 9.883 1 98.31 194 GLY A O 1
ATOM 1508 N N . ILE A 1 195 ? -0.163 19.469 8.438 1 97.94 195 ILE A N 1
ATOM 1509 C CA . ILE A 1 195 ? 1.05 20.234 8.141 1 97.94 195 ILE A CA 1
ATOM 1510 C C . ILE A 1 195 ? 1.257 20.281 6.625 1 97.94 195 ILE A C 1
ATOM 1512 O O . ILE A 1 195 ? 0.949 19.328 5.914 1 97.94 195 ILE A O 1
ATOM 1516 N N . MET A 1 196 ? 1.828 21.391 6.105 1 96.56 196 MET A N 1
ATOM 1517 C CA . MET A 1 196 ? 2.01 21.578 4.668 1 96.56 196 MET A CA 1
ATOM 1518 C C . MET A 1 196 ? 3.371 21.062 4.219 1 96.56 196 MET A C 1
ATOM 1520 O O . MET A 1 196 ? 3.574 20.766 3.039 1 96.56 196 MET A O 1
ATOM 1524 N N . TRP A 1 197 ? 4.32 20.984 5.164 1 94.69 197 TRP A N 1
ATOM 1525 C CA . TRP A 1 197 ? 5.652 20.516 4.801 1 94.69 197 TRP A CA 1
ATOM 1526 C C . TRP A 1 197 ? 5.715 18.984 4.844 1 94.69 197 TRP A C 1
ATOM 1528 O O . TRP A 1 197 ? 4.758 18.328 5.258 1 94.69 197 TRP A O 1
ATOM 1538 N N . HIS A 1 198 ? 6.793 18.438 4.387 1 95.31 198 HIS A N 1
ATOM 1539 C CA . HIS A 1 198 ? 6.941 17 4.203 1 95.31 198 HIS A CA 1
ATOM 1540 C C . HIS A 1 198 ? 8.008 16.422 5.145 1 95.31 198 HIS A C 1
ATOM 1542 O O . HIS A 1 198 ? 9.195 16.453 4.824 1 95.31 198 HIS A O 1
ATOM 1548 N N . PRO A 1 199 ? 7.578 15.836 6.203 1 95.12 199 PRO A N 1
ATOM 1549 C CA . PRO A 1 199 ? 8.57 15.234 7.094 1 95.12 199 PRO A CA 1
ATOM 1550 C C . PRO A 1 199 ? 9.328 14.086 6.441 1 95.12 199 PRO A C 1
ATOM 1552 O O . PRO A 1 199 ? 10.469 13.789 6.828 1 95.12 199 PRO A O 1
ATOM 1555 N N . GLU A 1 200 ? 8.75 13.461 5.434 1 93.62 200 GLU A N 1
ATOM 1556 C CA . GLU A 1 200 ? 9.336 12.258 4.848 1 93.62 200 GLU A CA 1
ATOM 1557 C C . GLU A 1 200 ? 10.344 12.617 3.756 1 93.62 200 GLU A C 1
ATOM 1559 O O . GLU A 1 200 ? 11.109 11.758 3.305 1 93.62 200 GLU A O 1
ATOM 1564 N N . ARG A 1 201 ? 10.195 13.945 3.449 1 87.06 201 ARG A N 1
ATOM 1565 C CA . ARG A 1 201 ? 11.078 14.359 2.363 1 87.06 201 ARG A CA 1
ATOM 1566 C C . ARG A 1 201 ? 12.312 15.07 2.906 1 87.06 201 ARG A C 1
ATOM 1568 O O . ARG A 1 201 ? 12.234 15.797 3.902 1 87.06 201 ARG A O 1
ATOM 1575 N N . ASP A 1 202 ? 13.469 14.891 2.355 1 74.38 202 ASP A N 1
ATOM 1576 C CA . ASP A 1 202 ? 14.695 15.68 2.473 1 74.38 202 ASP A CA 1
ATOM 1577 C C . ASP A 1 202 ? 15.422 15.367 3.777 1 74.38 202 ASP A C 1
ATOM 1579 O O . ASP A 1 202 ? 15.273 16.094 4.766 1 74.38 202 ASP A O 1
ATOM 1583 N N . PRO A 1 203 ? 16.109 14.453 3.771 1 65.38 203 PRO A N 1
ATOM 1584 C CA . PRO A 1 203 ? 16.891 14.117 4.961 1 65.38 203 PRO A CA 1
ATOM 1585 C C . PRO A 1 203 ? 17.797 15.266 5.418 1 65.38 203 PRO A C 1
ATOM 1587 O O . PRO A 1 203 ? 18.25 15.273 6.566 1 65.38 203 PRO A O 1
ATOM 1590 N N . ASP A 1 204 ? 17.938 16.297 4.574 1 75.88 204 ASP A N 1
ATOM 1591 C CA . ASP A 1 204 ? 18.859 17.359 4.926 1 75.88 204 ASP A CA 1
ATOM 1592 C C . ASP A 1 204 ? 18.141 18.516 5.625 1 75.88 204 ASP A C 1
ATOM 1594 O O . ASP A 1 204 ? 18.734 19.562 5.867 1 75.88 204 ASP A O 1
ATOM 1598 N N . ARG A 1 205 ? 16.906 18.297 6.043 1 84.5 205 ARG A N 1
ATOM 1599 C CA . ARG A 1 205 ? 16.188 19.312 6.812 1 84.5 205 ARG A CA 1
ATOM 1600 C C . ARG A 1 205 ? 16.875 19.547 8.156 1 84.5 205 ARG A C 1
ATOM 1602 O O . ARG A 1 205 ? 17.547 18.672 8.688 1 84.5 205 ARG A O 1
ATOM 1609 N N . PRO A 1 206 ? 16.766 20.844 8.656 1 90.25 206 PRO A N 1
ATOM 1610 C CA . PRO A 1 206 ? 17.359 21.156 9.953 1 90.25 206 PRO A CA 1
ATOM 1611 C C . PRO A 1 206 ? 16.922 20.188 11.047 1 90.25 206 PRO A C 1
ATOM 1613 O O . PRO A 1 206 ? 15.758 19.781 11.086 1 90.25 206 PRO A O 1
ATOM 1616 N N . GLU A 1 207 ? 17.844 19.844 11.883 1 90.44 207 GLU A N 1
ATOM 1617 C CA . GLU A 1 207 ? 17.578 18.906 12.977 1 90.44 207 GLU A CA 1
ATOM 1618 C C . GLU A 1 207 ? 16.406 19.391 13.828 1 90.44 207 GLU A C 1
ATOM 1620 O O . GLU A 1 207 ? 15.594 18.578 14.281 1 90.44 207 GLU A O 1
ATOM 1625 N N . SER A 1 208 ? 16.359 20.672 14.031 1 91.25 208 SER A N 1
ATOM 1626 C CA . SER A 1 208 ? 15.289 21.219 14.859 1 91.25 208 SER A CA 1
ATOM 1627 C C . SER A 1 208 ? 13.922 20.969 14.242 1 91.25 208 SER A C 1
ATOM 1629 O O . SER A 1 208 ? 12.953 20.688 14.961 1 91.25 208 SER A O 1
ATOM 1631 N N . SER A 1 209 ? 13.852 21.078 12.93 1 93.56 209 SER A N 1
ATOM 1632 C CA . SER A 1 209 ? 12.594 20.812 12.234 1 93.56 209 SER A CA 1
ATOM 1633 C C . SER A 1 209 ? 12.211 19.344 12.32 1 93.56 209 SER A C 1
ATOM 1635 O O . SER A 1 209 ? 11.055 19.016 12.57 1 93.56 209 SER A O 1
ATOM 1637 N N . ARG A 1 210 ? 13.195 18.531 12.172 1 93.56 210 ARG A N 1
ATOM 1638 C CA . ARG A 1 210 ? 12.953 17.094 12.234 1 93.56 210 ARG A CA 1
ATOM 1639 C C . ARG A 1 210 ? 12.547 16.656 13.641 1 93.56 210 ARG A C 1
ATOM 1641 O O . ARG A 1 210 ? 11.688 15.789 13.805 1 93.56 210 ARG A O 1
ATOM 1648 N N . ALA A 1 211 ? 13.195 17.234 14.594 1 94.06 211 ALA A N 1
ATOM 1649 C CA . ALA A 1 211 ? 12.859 16.953 15.984 1 94.06 211 ALA A CA 1
ATOM 1650 C C . ALA A 1 211 ? 11.422 17.359 16.297 1 94.06 211 ALA A C 1
ATOM 1652 O O . ALA A 1 211 ? 10.711 16.656 17.016 1 94.06 211 ALA A O 1
ATOM 1653 N N . LEU A 1 212 ? 11.008 18.484 15.805 1 95.38 212 LEU A N 1
ATOM 1654 C CA . LEU A 1 212 ? 9.633 18.922 16.016 1 95.38 212 LEU A CA 1
ATOM 1655 C C . LEU A 1 212 ? 8.641 17.953 15.375 1 95.38 212 LEU A C 1
ATOM 1657 O O . LEU A 1 212 ? 7.613 17.625 15.969 1 95.38 212 LEU A O 1
ATOM 1661 N N . ASP A 1 213 ? 8.953 17.516 14.141 1 96.12 213 ASP A N 1
ATOM 1662 C CA . ASP A 1 213 ? 8.094 16.547 13.477 1 96.12 213 ASP A CA 1
ATOM 1663 C C . ASP A 1 213 ? 7.848 15.328 14.367 1 96.12 213 ASP A C 1
ATOM 1665 O O . ASP A 1 213 ? 6.703 14.914 14.555 1 96.12 213 ASP A O 1
ATOM 1669 N N . ARG A 1 214 ? 8.914 14.805 14.883 1 95.12 214 ARG A N 1
ATOM 1670 C CA . ARG A 1 214 ? 8.828 13.617 15.727 1 95.12 214 ARG A CA 1
ATOM 1671 C C . ARG A 1 214 ? 8 13.898 16.984 1 95.12 214 ARG A C 1
ATOM 1673 O O . ARG A 1 214 ? 7.156 13.086 17.359 1 95.12 214 ARG A O 1
ATOM 1680 N N . LYS A 1 215 ? 8.25 15.023 17.594 1 95.06 215 LYS A N 1
ATOM 1681 C CA . LYS A 1 215 ? 7.508 15.391 18.797 1 95.06 215 LYS A CA 1
ATOM 1682 C C . LYS A 1 215 ? 6.016 15.523 18.516 1 95.06 215 LYS A C 1
ATOM 1684 O O . LYS A 1 215 ? 5.18 15.109 19.328 1 95.06 215 LYS A O 1
ATOM 1689 N N . LEU A 1 216 ? 5.688 16.094 17.391 1 96.38 216 LEU A N 1
ATOM 1690 C CA . LEU A 1 216 ? 4.289 16.25 17.016 1 96.38 216 LEU A CA 1
ATOM 1691 C C . LEU A 1 216 ? 3.625 14.898 16.781 1 96.38 216 LEU A C 1
ATOM 1693 O O . LEU A 1 216 ? 2.51 14.664 17.25 1 96.38 216 LEU A O 1
ATOM 1697 N N . PHE A 1 217 ? 4.316 14.023 16.125 1 96.56 217 PHE A N 1
ATOM 1698 C CA . PHE A 1 217 ? 3.773 12.695 15.852 1 96.56 217 PHE A CA 1
ATOM 1699 C C . PHE A 1 217 ? 3.629 11.906 17.141 1 96.56 217 PHE A C 1
ATOM 1701 O O . PHE A 1 217 ? 2.619 11.227 17.359 1 96.56 217 PHE A O 1
ATOM 1708 N N . ASP A 1 218 ? 4.613 11.992 18.047 1 95.38 218 ASP A N 1
ATOM 1709 C CA . ASP A 1 218 ? 4.547 11.312 19.328 1 95.38 218 ASP A CA 1
ATOM 1710 C C . ASP A 1 218 ? 3.363 11.805 20.156 1 95.38 218 ASP A C 1
ATOM 1712 O O . ASP A 1 218 ? 2.645 11.016 20.766 1 95.38 218 ASP A O 1
ATOM 1716 N N . ALA A 1 219 ? 3.246 13.086 20.172 1 95.31 219 ALA A N 1
ATOM 1717 C CA . ALA A 1 219 ? 2.17 13.672 20.953 1 95.31 219 ALA A CA 1
ATOM 1718 C C . ALA A 1 219 ? 0.804 13.312 20.375 1 95.31 219 ALA A C 1
ATOM 1720 O O . ALA A 1 219 ? -0.154 13.094 21.125 1 95.31 219 ALA A O 1
ATOM 1721 N N . LEU A 1 220 ? 0.715 13.281 19.078 1 96.19 220 LEU A N 1
ATOM 1722 C CA . LEU A 1 220 ? -0.558 13.039 18.406 1 96.19 220 LEU A CA 1
ATOM 1723 C C . LEU A 1 220 ? -0.94 11.57 18.484 1 96.19 220 LEU A C 1
ATOM 1725 O O . LEU A 1 220 ? -2.076 11.234 18.844 1 96.19 220 LEU A O 1
ATOM 1729 N N . PHE A 1 221 ? 0.021 10.672 18.172 1 95.62 221 PHE A N 1
ATOM 1730 C CA . PHE A 1 221 ? -0.284 9.258 17.969 1 95.62 221 PHE A CA 1
ATOM 1731 C C . PHE A 1 221 ? 0.086 8.445 19.219 1 95.62 221 PHE A C 1
ATOM 1733 O O . PHE A 1 221 ? -0.315 7.289 19.344 1 95.62 221 PHE A O 1
ATOM 1740 N N . GLY A 1 222 ? 0.779 8.977 20.141 1 90.69 222 GLY A N 1
ATOM 1741 C CA . GLY A 1 222 ? 1.289 8.258 21.297 1 90.69 222 GLY A CA 1
ATOM 1742 C C . GLY A 1 222 ? 2.656 7.645 21.062 1 90.69 222 GLY A C 1
ATOM 1743 O O . GLY A 1 222 ? 2.951 7.172 19.953 1 90.69 222 GLY A O 1
ATOM 1744 N N . GLU A 1 223 ? 3.564 7.828 22.094 1 75.69 223 GLU A N 1
ATOM 1745 C CA . GLU A 1 223 ? 4.91 7.273 21.984 1 75.69 223 GLU A CA 1
ATOM 1746 C C . GLU A 1 223 ? 4.879 5.75 21.938 1 75.69 223 GLU A C 1
ATOM 1748 O O . GLU A 1 223 ? 4 5.125 22.531 1 75.69 223 GLU A O 1
ATOM 1753 N N . SER A 1 224 ? 5.484 5.09 20.844 1 62.25 224 SER A N 1
ATOM 1754 C CA . SER A 1 224 ? 5.566 3.648 20.641 1 62.25 224 SER A CA 1
ATOM 1755 C C . SER A 1 224 ? 5.844 2.914 21.953 1 62.25 224 SER A C 1
ATOM 1757 O O . SER A 1 224 ? 5.445 1.759 22.109 1 62.25 224 SER A O 1
ATOM 1759 N N . GLY A 1 225 ? 6.781 3.297 22.891 1 49.22 225 GLY A N 1
ATOM 1760 C CA . GLY A 1 225 ? 7.223 2.545 24.062 1 49.22 225 GLY A CA 1
ATOM 1761 C C . GLY A 1 225 ? 6.117 2.289 25.062 1 49.22 225 GLY A C 1
ATOM 1762 O O . GLY A 1 225 ? 6.332 1.616 26.078 1 49.22 225 GLY A O 1
ATOM 1763 N N . GLN A 1 226 ? 5.016 2.947 25.016 1 39.81 226 GLN A N 1
ATOM 1764 C CA . GLN A 1 226 ? 4.109 2.699 26.125 1 39.81 226 GLN A CA 1
ATOM 1765 C C . GLN A 1 226 ? 3.055 1.659 25.766 1 39.81 226 GLN A C 1
ATOM 1767 O O . GLN A 1 226 ? 2.555 1.645 24.641 1 39.81 226 GLN A O 1
ATOM 1772 N N . MET B 1 1 ? -13.508 -12.125 7.32 1 85.75 1 MET B N 1
ATOM 1773 C CA . MET B 1 1 ? -12.914 -12.266 5.992 1 85.75 1 MET B CA 1
ATOM 1774 C C . MET B 1 1 ? -11.43 -12.602 6.094 1 85.75 1 MET B C 1
ATOM 1776 O O . MET B 1 1 ? -10.734 -12.094 6.977 1 85.75 1 MET B O 1
ATOM 1780 N N . ARG B 1 2 ? -10.93 -13.578 5.227 1 93.19 2 ARG B N 1
ATOM 1781 C CA . ARG B 1 2 ? -9.523 -13.992 5.211 1 93.19 2 ARG B CA 1
ATOM 1782 C C . ARG B 1 2 ? -8.617 -12.828 4.82 1 93.19 2 ARG B C 1
ATOM 1784 O O . ARG B 1 2 ? -8.883 -12.141 3.83 1 93.19 2 ARG B O 1
ATOM 1791 N N . ARG B 1 3 ? -7.68 -12.625 5.648 1 96.31 3 ARG B N 1
ATOM 1792 C CA . ARG B 1 3 ? -6.742 -11.523 5.484 1 96.31 3 ARG B CA 1
ATOM 1793 C C . ARG B 1 3 ? -5.586 -11.922 4.566 1 96.31 3 ARG B C 1
ATOM 1795 O O . ARG B 1 3 ? -4.824 -12.836 4.883 1 96.31 3 ARG B O 1
ATOM 1802 N N . LEU B 1 4 ? -5.461 -11.227 3.451 1 98.12 4 LEU B N 1
ATOM 1803 C CA . LEU B 1 4 ? -4.398 -11.547 2.506 1 98.12 4 LEU B CA 1
ATOM 1804 C C . LEU B 1 4 ? -3.408 -10.391 2.385 1 98.12 4 LEU B C 1
ATOM 1806 O O . LEU B 1 4 ? -3.789 -9.273 2.012 1 98.12 4 LEU B O 1
ATOM 1810 N N . GLY B 1 5 ? -2.123 -10.641 2.768 1 98.69 5 GLY B N 1
ATOM 1811 C CA . GLY B 1 5 ? -1.072 -9.703 2.41 1 98.69 5 GLY B CA 1
ATOM 1812 C C . GLY B 1 5 ? -0.791 -9.664 0.92 1 98.69 5 GLY B C 1
ATOM 1813 O O . GLY B 1 5 ? -0.749 -10.703 0.262 1 98.69 5 GLY B O 1
ATOM 1814 N N . VAL B 1 6 ? -0.663 -8.484 0.345 1 98.88 6 VAL B N 1
ATOM 1815 C CA . VAL B 1 6 ? -0.464 -8.328 -1.091 1 98.88 6 VAL B CA 1
ATOM 1816 C C . VAL B 1 6 ? 0.787 -7.488 -1.349 1 98.88 6 VAL B C 1
ATOM 1818 O O . VAL B 1 6 ? 0.851 -6.32 -0.957 1 98.88 6 VAL B O 1
ATOM 1821 N N . THR B 1 7 ? 1.787 -8.102 -1.988 1 98.94 7 THR B N 1
ATOM 1822 C CA . THR B 1 7 ? 3.037 -7.383 -2.223 1 98.94 7 THR B CA 1
ATOM 1823 C C . THR B 1 7 ? 2.859 -6.32 -3.303 1 98.94 7 THR B C 1
ATOM 1825 O O . THR B 1 7 ? 1.916 -6.387 -4.094 1 98.94 7 THR B O 1
ATOM 1828 N N . GLN B 1 8 ? 3.695 -5.344 -3.248 1 98.81 8 GLN B N 1
ATOM 1829 C CA . GLN B 1 8 ? 3.578 -4.203 -4.148 1 98.81 8 GLN B CA 1
ATOM 1830 C C . GLN B 1 8 ? 4.805 -4.09 -5.051 1 98.81 8 GLN B C 1
ATOM 1832 O O . GLN B 1 8 ? 5.93 -4.324 -4.609 1 98.81 8 GLN B O 1
ATOM 1837 N N . ARG B 1 9 ? 4.594 -3.742 -6.328 1 98.19 9 ARG B N 1
ATOM 1838 C CA . ARG B 1 9 ? 5.727 -3.439 -7.199 1 98.19 9 ARG B CA 1
ATOM 1839 C C . ARG B 1 9 ? 6.383 -2.121 -6.805 1 98.19 9 ARG B C 1
ATOM 1841 O O . ARG B 1 9 ? 5.832 -1.364 -6 1 98.19 9 ARG B O 1
ATOM 1848 N N . VAL B 1 10 ? 7.586 -1.857 -7.383 1 98.12 10 VAL B N 1
ATOM 1849 C CA . VAL B 1 10 ? 8.32 -0.625 -7.117 1 98.12 10 VAL B CA 1
ATOM 1850 C C . VAL B 1 10 ? 8.391 0.217 -8.391 1 98.12 10 VAL B C 1
ATOM 1852 O O . VAL B 1 10 ? 8.664 -0.305 -9.469 1 98.12 10 VAL B O 1
ATOM 1855 N N . GLU B 1 11 ? 8.047 1.416 -8.289 1 96.31 11 GLU B N 1
ATOM 1856 C CA . GLU B 1 11 ? 8.234 2.379 -9.367 1 96.31 11 GLU B CA 1
ATOM 1857 C C . GLU B 1 11 ? 9.219 3.475 -8.961 1 96.31 11 GLU B C 1
ATOM 1859 O O . GLU B 1 11 ? 9.086 4.07 -7.891 1 96.31 11 GLU B O 1
ATOM 1864 N N . VAL B 1 12 ? 10.18 3.713 -9.797 1 93.94 12 VAL B N 1
ATOM 1865 C CA . VAL B 1 12 ? 11.141 4.789 -9.578 1 93.94 12 VAL B CA 1
ATOM 1866 C C . VAL B 1 12 ? 10.711 6.031 -10.359 1 93.94 12 VAL B C 1
ATOM 1868 O O . VAL B 1 12 ? 10.57 5.988 -11.578 1 93.94 12 VAL B O 1
ATOM 1871 N N . VAL B 1 13 ? 10.414 7.035 -9.672 1 90.94 13 VAL B N 1
ATOM 1872 C CA . VAL B 1 13 ? 10.062 8.312 -10.273 1 90.94 13 VAL B CA 1
ATOM 1873 C C . VAL B 1 13 ? 11.234 9.281 -10.156 1 90.94 13 VAL B C 1
ATOM 1875 O O . VAL B 1 13 ? 11.32 10.047 -9.195 1 90.94 13 VAL B O 1
ATOM 1878 N N . GLU B 1 14 ? 12.023 9.352 -11.164 1 83.44 14 GLU B N 1
ATOM 1879 C CA . GLU B 1 14 ? 13.273 10.094 -11.156 1 83.44 14 GLU B CA 1
ATOM 1880 C C . GLU B 1 14 ? 13.031 11.586 -10.945 1 83.44 14 GLU B C 1
ATOM 1882 O O . GLU B 1 14 ? 13.773 12.25 -10.227 1 83.44 14 GLU B O 1
ATOM 1887 N N . GLU B 1 15 ? 11.961 12.117 -11.594 1 78.38 15 GLU B N 1
ATOM 1888 C CA . GLU B 1 15 ? 11.648 13.547 -11.523 1 78.38 15 GLU B CA 1
ATOM 1889 C C . GLU B 1 15 ? 11.469 14 -10.078 1 78.38 15 GLU B C 1
ATOM 1891 O O . GLU B 1 15 ? 11.82 15.133 -9.734 1 78.38 15 GLU B O 1
ATOM 1896 N N . TYR B 1 16 ? 11.078 13.047 -9.227 1 76 16 TYR B N 1
ATOM 1897 C CA . TYR B 1 16 ? 10.797 13.398 -7.844 1 76 16 TYR B CA 1
ATOM 1898 C C . TYR B 1 16 ? 11.805 12.758 -6.895 1 76 16 TYR B C 1
ATOM 1900 O O . TYR B 1 16 ? 11.758 12.977 -5.684 1 76 16 TYR B O 1
ATOM 1908 N N . GLY B 1 17 ? 12.773 11.922 -7.512 1 81.44 17 GLY B N 1
ATOM 1909 C CA . GLY B 1 17 ? 13.695 11.188 -6.664 1 81.44 17 GLY B CA 1
ATOM 1910 C C . GLY B 1 17 ? 13 10.227 -5.723 1 81.44 17 GLY B C 1
ATOM 1911 O O . GLY B 1 17 ? 13.422 10.055 -4.574 1 81.44 17 GLY B O 1
ATOM 1912 N N . GLU B 1 18 ? 11.867 9.703 -6.098 1 88.38 18 GLU B N 1
ATOM 1913 C CA . GLU B 1 18 ? 11.055 8.836 -5.254 1 88.38 18 GLU B CA 1
ATOM 1914 C C . GLU B 1 18 ? 11.109 7.387 -5.738 1 88.38 18 GLU B C 1
ATOM 1916 O O . GLU B 1 18 ? 11.125 7.129 -6.941 1 88.38 18 GLU B O 1
ATOM 1921 N N . ARG B 1 19 ? 11.266 6.457 -4.809 1 95.62 19 ARG B N 1
ATOM 1922 C CA . ARG B 1 19 ? 10.93 5.051 -4.984 1 95.62 19 ARG B CA 1
ATOM 1923 C C . ARG B 1 19 ? 9.602 4.719 -4.312 1 95.62 19 ARG B C 1
ATOM 1925 O O . ARG B 1 19 ? 9.438 4.922 -3.107 1 95.62 19 ARG B O 1
ATOM 1932 N N . ARG B 1 20 ? 8.617 4.293 -5.129 1 98 20 ARG B N 1
ATOM 1933 C CA . ARG B 1 20 ? 7.258 4.129 -4.609 1 98 20 ARG B CA 1
ATOM 1934 C C . ARG B 1 20 ? 6.844 2.662 -4.617 1 98 20 ARG B C 1
ATOM 1936 O O . ARG B 1 20 ? 7.141 1.931 -5.562 1 98 20 ARG B O 1
ATOM 1943 N N . ASP B 1 21 ? 6.277 2.207 -3.533 1 98.75 21 ASP B N 1
ATOM 1944 C CA . ASP B 1 21 ? 5.516 0.963 -3.578 1 98.75 21 ASP B CA 1
ATOM 1945 C C . ASP B 1 21 ? 4.16 1.173 -4.254 1 98.75 21 ASP B C 1
ATOM 1947 O O . ASP B 1 21 ? 3.432 2.109 -3.918 1 98.75 21 ASP B O 1
ATOM 1951 N N . CYS B 1 22 ? 3.801 0.271 -5.234 1 98.38 22 CYS B N 1
ATOM 1952 C CA . CYS B 1 22 ? 2.607 0.489 -6.047 1 98.38 22 CYS B CA 1
ATOM 1953 C C . CYS B 1 22 ? 1.83 -0.808 -6.234 1 98.38 22 CYS B C 1
ATOM 1955 O O . CYS B 1 22 ? 2.424 -1.873 -6.41 1 98.38 22 CYS B O 1
ATOM 1957 N N . LEU B 1 23 ? 0.582 -0.732 -6.18 1 98.44 23 LEU B N 1
ATOM 1958 C CA . LEU B 1 23 ? -0.307 -1.865 -6.41 1 98.44 23 LEU B CA 1
ATOM 1959 C C . LEU B 1 23 ? -1.465 -1.473 -7.32 1 98.44 23 LEU B C 1
ATOM 1961 O O . LEU B 1 23 ? -2.166 -0.494 -7.055 1 98.44 23 LEU B O 1
ATOM 1965 N N . ASP B 1 24 ? -1.633 -2.229 -8.43 1 97.5 24 ASP B N 1
ATOM 1966 C CA . ASP B 1 24 ? -2.818 -2.043 -9.258 1 97.5 24 ASP B CA 1
ATOM 1967 C C . ASP B 1 24 ? -4.094 -2.184 -8.43 1 97.5 24 ASP B C 1
ATOM 1969 O O . ASP B 1 24 ? -4.289 -3.189 -7.746 1 97.5 24 ASP B O 1
ATOM 1973 N N . GLN B 1 25 ? -4.965 -1.194 -8.523 1 98.06 25 GLN B N 1
ATOM 1974 C CA . GLN B 1 25 ? -6.211 -1.204 -7.762 1 98.06 25 GLN B CA 1
ATOM 1975 C C . GLN B 1 25 ? -7.066 -2.416 -8.117 1 98.06 25 GLN B C 1
ATOM 1977 O O . GLN B 1 25 ? -7.906 -2.846 -7.324 1 98.06 25 GLN B O 1
ATOM 1982 N N . ALA B 1 26 ? -6.824 -3.008 -9.266 1 96.62 26 ALA B N 1
ATOM 1983 C CA . ALA B 1 26 ? -7.566 -4.188 -9.703 1 96.62 26 ALA B CA 1
ATOM 1984 C C . ALA B 1 26 ? -7.379 -5.344 -8.727 1 96.62 26 ALA B C 1
ATOM 1986 O O . ALA B 1 26 ? -8.266 -6.184 -8.562 1 96.62 26 ALA B O 1
ATOM 1987 N N . TRP B 1 27 ? -6.246 -5.398 -8.055 1 97.75 27 TRP B N 1
ATOM 1988 C CA . TRP B 1 27 ? -6.02 -6.441 -7.066 1 97.75 27 TRP B CA 1
ATOM 1989 C C . TRP B 1 27 ? -6.969 -6.281 -5.883 1 97.75 27 TRP B C 1
ATOM 1991 O O . TRP B 1 27 ? -7.594 -7.25 -5.445 1 97.75 27 TRP B O 1
ATOM 2001 N N . THR B 1 28 ? -7.02 -5.066 -5.332 1 98.19 28 THR B N 1
ATOM 2002 C CA . THR B 1 28 ? -7.902 -4.812 -4.199 1 98.19 28 THR B CA 1
ATOM 2003 C C . THR B 1 28 ? -9.352 -5.145 -4.555 1 98.19 28 THR B C 1
ATOM 2005 O O . THR B 1 28 ? -10.031 -5.844 -3.803 1 98.19 28 THR B O 1
ATOM 2008 N N . GLU B 1 29 ? -9.758 -4.711 -5.688 1 96.81 29 GLU B N 1
ATOM 2009 C CA . GLU B 1 29 ? -11.133 -4.906 -6.121 1 96.81 29 GLU B CA 1
ATOM 2010 C C . GLU B 1 29 ? -11.438 -6.387 -6.336 1 96.81 29 GLU B C 1
ATOM 2012 O O . GLU B 1 29 ? -12.484 -6.879 -5.902 1 96.81 29 GLU B O 1
ATOM 2017 N N . LEU B 1 30 ? -10.531 -7.094 -6.984 1 96.25 30 LEU B N 1
ATOM 2018 C CA . LEU B 1 30 ? -10.719 -8.516 -7.246 1 96.25 30 LEU B CA 1
ATOM 2019 C C . LEU B 1 30 ? -10.805 -9.305 -5.945 1 96.25 30 LEU B C 1
ATOM 2021 O O . LEU B 1 30 ? -11.742 -10.078 -5.742 1 96.25 30 LEU B O 1
ATOM 2025 N N . LEU B 1 31 ? -9.883 -9.117 -5.047 1 97.19 31 LEU B N 1
ATOM 2026 C CA . LEU B 1 31 ? -9.828 -9.883 -3.807 1 97.19 31 LEU B CA 1
ATOM 2027 C C . LEU B 1 31 ? -11.055 -9.609 -2.945 1 97.19 31 LEU B C 1
ATOM 2029 O O . LEU B 1 31 ? -11.617 -10.531 -2.354 1 97.19 31 LEU B O 1
ATOM 2033 N N . GLU B 1 32 ? -11.484 -8.375 -2.906 1 96.12 32 GLU B N 1
ATOM 2034 C CA . GLU B 1 32 ? -12.703 -8.078 -2.152 1 96.12 32 GLU B CA 1
ATOM 2035 C C . GLU B 1 32 ? -13.922 -8.75 -2.779 1 96.12 32 GLU B C 1
ATOM 2037 O O . GLU B 1 32 ? -14.805 -9.234 -2.068 1 96.12 32 GLU B O 1
ATOM 2042 N N . SER B 1 33 ? -13.938 -8.719 -4.117 1 94.44 33 SER B N 1
ATOM 2043 C CA . SER B 1 33 ? -15.062 -9.359 -4.789 1 94.44 33 SER B CA 1
ATOM 2044 C C . SER B 1 33 ? -15.109 -10.852 -4.477 1 94.44 33 SER B C 1
ATOM 2046 O O . SER B 1 33 ? -16.172 -11.469 -4.531 1 94.44 33 SER B O 1
ATOM 2048 N N . TRP B 1 34 ? -13.961 -11.43 -4.176 1 94.94 34 TRP B N 1
ATOM 2049 C CA . TRP B 1 34 ? -13.867 -12.836 -3.795 1 94.94 34 TRP B CA 1
ATOM 2050 C C . TRP B 1 34 ? -13.984 -13 -2.283 1 94.94 34 TRP B C 1
ATOM 2052 O O . TRP B 1 34 ? -13.727 -14.078 -1.746 1 94.94 34 TRP B O 1
ATOM 2062 N N . GLU B 1 35 ? -14.258 -11.914 -1.582 1 94.5 35 GLU B N 1
ATOM 2063 C CA . GLU B 1 35 ? -14.516 -11.891 -0.146 1 94.5 35 GLU B CA 1
ATOM 2064 C C . GLU B 1 35 ? -13.234 -12.109 0.65 1 94.5 35 GLU B C 1
ATOM 2066 O O . GLU B 1 35 ? -13.25 -12.773 1.691 1 94.5 35 GLU B O 1
ATOM 2071 N N . PHE B 1 36 ? -12.141 -11.734 0.128 1 96.31 36 PHE B N 1
ATOM 2072 C CA . PHE B 1 36 ? -10.883 -11.609 0.861 1 96.31 36 PHE B CA 1
ATOM 2073 C C . PHE B 1 36 ? -10.648 -10.156 1.268 1 96.31 36 PHE B C 1
ATOM 2075 O O . PHE B 1 36 ? -11.273 -9.242 0.726 1 96.31 36 PHE B O 1
ATOM 2082 N N . ARG B 1 37 ? -9.867 -9.953 2.295 1 96.19 37 ARG B N 1
ATOM 2083 C CA . ARG B 1 37 ? -9.469 -8.617 2.73 1 96.19 37 ARG B CA 1
ATOM 2084 C C . ARG B 1 37 ? -7.996 -8.352 2.414 1 96.19 37 ARG B C 1
ATOM 2086 O O . ARG B 1 37 ? -7.109 -8.898 3.068 1 96.19 37 ARG B O 1
ATOM 2093 N N . PRO B 1 38 ? -7.73 -7.477 1.483 1 97.94 38 PRO B N 1
ATOM 2094 C CA . PRO B 1 38 ? -6.348 -7.254 1.064 1 97.94 38 PRO B CA 1
ATOM 2095 C C . PRO B 1 38 ? -5.598 -6.301 1.993 1 97.94 38 PRO B C 1
ATOM 2097 O O . PRO B 1 38 ? -6.168 -5.312 2.465 1 97.94 38 PRO B O 1
ATOM 2100 N N . PHE B 1 39 ? -4.367 -6.578 2.238 1 98.25 39 PHE B N 1
ATOM 2101 C CA . PHE B 1 39 ? -3.432 -5.742 2.98 1 98.25 39 PHE B CA 1
ATOM 2102 C C . PHE B 1 39 ? -2.172 -5.484 2.162 1 98.25 39 PHE B C 1
ATOM 2104 O O . PHE B 1 39 ? -1.271 -6.324 2.119 1 98.25 39 PHE B O 1
ATOM 2111 N N . PRO B 1 40 ? -2.072 -4.277 1.531 1 98.81 40 PRO B N 1
ATOM 2112 C CA . PRO B 1 40 ? -0.815 -3.979 0.842 1 98.81 40 PRO B CA 1
ATOM 2113 C C . PRO B 1 40 ? 0.392 -4.012 1.776 1 98.81 40 PRO B C 1
ATOM 2115 O O . PRO B 1 40 ? 0.321 -3.506 2.9 1 98.81 40 PRO B O 1
ATOM 2118 N N . LEU B 1 41 ? 1.473 -4.609 1.325 1 98.88 41 LEU B N 1
ATOM 2119 C CA . LEU B 1 41 ? 2.658 -4.785 2.158 1 98.88 41 LEU B CA 1
ATOM 2120 C C . LEU B 1 41 ? 3.795 -3.887 1.683 1 98.88 41 LEU B C 1
ATOM 2122 O O . LEU B 1 41 ? 4.203 -3.959 0.521 1 98.88 41 LEU B O 1
ATOM 2126 N N . PRO B 1 42 ? 4.301 -3.045 2.533 1 98.81 42 PRO B N 1
ATOM 2127 C CA . PRO B 1 42 ? 5.422 -2.195 2.123 1 98.81 42 PRO B CA 1
ATOM 2128 C C . PRO B 1 42 ? 6.73 -2.969 1.987 1 98.81 42 PRO B C 1
ATOM 2130 O O . PRO B 1 42 ? 7 -3.881 2.775 1 98.81 42 PRO B O 1
ATOM 2133 N N . ASN B 1 43 ? 7.559 -2.572 1.062 1 98.69 43 ASN B N 1
ATOM 2134 C CA . ASN B 1 43 ? 8.766 -3.318 0.71 1 98.69 43 ASN B CA 1
ATOM 2135 C C . ASN B 1 43 ? 9.914 -3.012 1.664 1 98.69 43 ASN B C 1
ATOM 2137 O O . ASN B 1 43 ? 10.898 -3.746 1.712 1 98.69 43 ASN B O 1
ATOM 2141 N N . THR B 1 44 ? 9.859 -1.917 2.463 1 98.44 44 THR B N 1
ATOM 2142 C CA . THR B 1 44 ? 11.062 -1.429 3.121 1 98.44 44 THR B CA 1
ATOM 2143 C C . THR B 1 44 ? 10.906 -1.458 4.641 1 98.44 44 THR B C 1
ATOM 2145 O O . THR B 1 44 ? 11.516 -0.658 5.352 1 98.44 44 THR B O 1
ATOM 2148 N N . VAL B 1 45 ? 10.07 -2.277 5.141 1 97.81 45 VAL B N 1
ATOM 2149 C CA . VAL B 1 45 ? 9.969 -2.408 6.594 1 97.81 45 VAL B CA 1
ATOM 2150 C C . VAL B 1 45 ? 11.297 -2.918 7.156 1 97.81 45 VAL B C 1
ATOM 2152 O O . VAL B 1 45 ? 12.016 -3.662 6.488 1 97.81 45 VAL B O 1
ATOM 2155 N N . GLU B 1 46 ? 11.648 -2.555 8.344 1 95.44 46 GLU B N 1
ATOM 2156 C CA . GLU B 1 46 ? 12.93 -2.879 8.961 1 95.44 46 GLU B CA 1
ATOM 2157 C C . GLU B 1 46 ? 13.039 -4.375 9.25 1 95.44 46 GLU B C 1
ATOM 2159 O O . GLU B 1 46 ? 14.07 -4.992 8.953 1 95.44 46 GLU B O 1
ATOM 2164 N N . ASN B 1 47 ? 12.086 -4.957 9.883 1 97.25 47 ASN B N 1
ATOM 2165 C CA . ASN B 1 47 ? 12.016 -6.379 10.203 1 97.25 47 ASN B CA 1
ATOM 2166 C C . ASN B 1 47 ? 10.766 -7.023 9.609 1 97.25 47 ASN B C 1
ATOM 2168 O O . ASN B 1 47 ? 9.664 -6.859 10.148 1 97.25 47 ASN B O 1
ATOM 2172 N N . VAL B 1 48 ? 10.969 -7.82 8.609 1 98.38 48 VAL B N 1
ATOM 2173 C CA . VAL B 1 48 ? 9.867 -8.391 7.836 1 98.38 48 VAL B CA 1
ATOM 2174 C C . VAL B 1 48 ? 9.062 -9.344 8.711 1 98.38 48 VAL B C 1
ATOM 2176 O O . VAL B 1 48 ? 7.832 -9.297 8.727 1 98.38 48 VAL B O 1
ATOM 2179 N N . GLU B 1 49 ? 9.734 -10.188 9.453 1 98 49 GLU B N 1
ATOM 2180 C CA . GLU B 1 49 ? 9.055 -11.18 10.273 1 98 49 GLU B CA 1
ATOM 2181 C C . GLU B 1 49 ? 8.156 -10.523 11.312 1 98 49 GLU B C 1
ATOM 2183 O O . GLU B 1 49 ? 6.988 -10.883 11.453 1 98 49 GLU B O 1
ATOM 2188 N N . THR B 1 50 ? 8.703 -9.547 12.039 1 96.75 50 THR B N 1
ATOM 2189 C CA . THR B 1 50 ? 7.93 -8.844 13.062 1 96.75 50 THR B CA 1
ATOM 2190 C C . THR B 1 50 ? 6.75 -8.102 12.438 1 96.75 50 THR B C 1
ATOM 2192 O O . THR B 1 50 ? 5.664 -8.055 13.016 1 96.75 50 THR B O 1
ATOM 2195 N N . TYR B 1 51 ? 6.988 -7.559 11.289 1 97.75 51 TYR B N 1
ATOM 2196 C CA . TYR B 1 51 ? 5.926 -6.848 10.594 1 97.75 51 TYR B CA 1
ATOM 2197 C C . TYR B 1 51 ? 4.785 -7.789 10.227 1 97.75 51 TYR B C 1
ATOM 2199 O O . TYR B 1 51 ? 3.623 -7.516 10.531 1 97.75 51 TYR B O 1
ATOM 2207 N N . LEU B 1 52 ? 5.125 -8.906 9.672 1 98.38 52 LEU B N 1
ATOM 2208 C CA . LEU B 1 52 ? 4.105 -9.859 9.227 1 98.38 52 LEU B CA 1
ATOM 2209 C C . LEU B 1 52 ? 3.389 -10.477 10.422 1 98.38 52 LEU B C 1
ATOM 2211 O O . LEU B 1 52 ? 2.184 -10.734 10.359 1 98.38 52 LEU B O 1
ATOM 2215 N N . ASP B 1 53 ? 4.059 -10.672 11.523 1 97.06 53 ASP B N 1
ATOM 2216 C CA . ASP B 1 53 ? 3.451 -11.18 12.75 1 97.06 53 ASP B CA 1
ATOM 2217 C C . ASP B 1 53 ? 2.34 -10.258 13.242 1 97.06 53 ASP B C 1
ATOM 2219 O O . ASP B 1 53 ? 1.375 -10.711 13.859 1 97.06 53 ASP B O 1
ATOM 2223 N N . SER B 1 54 ? 2.49 -9.023 12.961 1 94.69 54 SER B N 1
ATOM 2224 C CA . SER B 1 54 ? 1.555 -8.039 13.484 1 94.69 54 SER B CA 1
ATOM 2225 C C . SER B 1 54 ? 0.274 -7.988 12.656 1 94.69 54 SER B C 1
ATOM 2227 O O . SER B 1 54 ? -0.716 -7.379 13.07 1 94.69 54 SER B O 1
ATOM 2229 N N . LEU B 1 55 ? 0.221 -8.719 11.523 1 96.19 55 LEU B N 1
ATOM 2230 C CA . LEU B 1 55 ? -0.877 -8.547 10.578 1 96.19 55 LEU B CA 1
ATOM 2231 C C . LEU B 1 55 ? -1.882 -9.688 10.695 1 96.19 55 LEU B C 1
ATOM 2233 O O . LEU B 1 55 ? -3.006 -9.578 10.195 1 96.19 55 LEU B O 1
ATOM 2237 N N . ASN B 1 56 ? -1.561 -10.797 11.32 1 94.38 56 ASN B N 1
ATOM 2238 C CA . ASN B 1 56 ? -2.42 -11.969 11.414 1 94.38 56 ASN B CA 1
ATOM 2239 C C . ASN B 1 56 ? -2.975 -12.375 10.055 1 94.38 56 ASN B C 1
ATOM 2241 O O . ASN B 1 56 ? -4.191 -12.484 9.883 1 94.38 56 ASN B O 1
ATOM 2245 N N . LEU B 1 57 ? -2.074 -12.609 9.125 1 97.19 57 LEU B N 1
ATOM 2246 C CA . LEU B 1 57 ? -2.455 -12.906 7.746 1 97.19 57 LEU B CA 1
ATOM 2247 C C . LEU B 1 57 ? -2.896 -14.359 7.602 1 97.19 57 LEU B C 1
ATOM 2249 O O . LEU B 1 57 ? -2.334 -15.25 8.242 1 97.19 57 LEU B O 1
ATOM 2253 N N . ASP B 1 58 ? -3.84 -14.562 6.695 1 96.75 58 ASP B N 1
ATOM 2254 C CA . ASP B 1 58 ? -4.293 -15.898 6.316 1 96.75 58 ASP B CA 1
ATOM 2255 C C . ASP B 1 58 ? -3.645 -16.344 5.012 1 96.75 58 ASP B C 1
ATOM 2257 O O . ASP B 1 58 ? -3.807 -17.5 4.598 1 96.75 58 ASP B O 1
ATOM 2261 N N . GLY B 1 59 ? -2.918 -15.523 4.375 1 98.06 59 GLY B N 1
ATOM 2262 C CA . GLY B 1 59 ? -2.221 -15.82 3.135 1 98.06 59 GLY B CA 1
ATOM 2263 C C . GLY B 1 59 ? -1.467 -14.625 2.574 1 98.06 59 GLY B C 1
ATOM 2264 O O . GLY B 1 59 ? -1.631 -13.5 3.053 1 98.06 59 GLY B O 1
ATOM 2265 N N . ILE B 1 60 ? -0.645 -14.867 1.613 1 98.81 60 ILE B N 1
ATOM 2266 C CA . ILE B 1 60 ? 0.116 -13.812 0.949 1 98.81 60 ILE B CA 1
ATOM 2267 C C . ILE B 1 60 ? 0.028 -13.992 -0.565 1 98.81 60 ILE B C 1
ATOM 2269 O O . ILE B 1 60 ? 0.143 -15.109 -1.073 1 98.81 60 ILE B O 1
ATOM 2273 N N . VAL B 1 61 ? -0.226 -12.953 -1.237 1 98.88 61 VAL B N 1
ATOM 2274 C CA . VAL B 1 61 ? -0.15 -12.914 -2.693 1 98.88 61 VAL B CA 1
ATOM 2275 C C . VAL B 1 61 ? 1.103 -12.148 -3.123 1 98.88 61 VAL B C 1
ATOM 2277 O O . VAL B 1 61 ? 1.247 -10.961 -2.826 1 98.88 61 VAL B O 1
ATOM 2280 N N . LEU B 1 62 ? 2.053 -12.852 -3.766 1 98.88 62 LEU B N 1
ATOM 2281 C CA . LEU B 1 62 ? 3.178 -12.211 -4.441 1 98.88 62 LEU B CA 1
ATOM 2282 C C . LEU B 1 62 ? 2.779 -11.75 -5.836 1 98.88 62 LEU B C 1
ATOM 2284 O O . LEU B 1 62 ? 2.639 -12.562 -6.754 1 98.88 62 LEU B O 1
ATOM 2288 N N . THR B 1 63 ? 2.691 -10.461 -6.012 1 98.56 63 THR B N 1
ATOM 2289 C CA . THR B 1 63 ? 2.072 -9.914 -7.215 1 98.56 63 THR B CA 1
ATOM 2290 C C . THR B 1 63 ? 3.092 -9.805 -8.344 1 98.56 63 THR B C 1
ATOM 2292 O O . THR B 1 63 ? 4.27 -10.117 -8.156 1 98.56 63 THR B O 1
ATOM 2295 N N . SER B 1 64 ? 2.568 -9.383 -9.461 1 96.12 64 SER B N 1
ATOM 2296 C CA . SER B 1 64 ? 3.377 -9.234 -10.664 1 96.12 64 SER B CA 1
ATOM 2297 C C . SE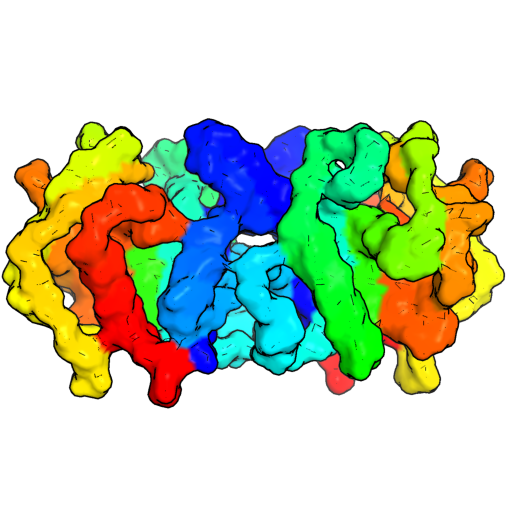R B 1 64 ? 4.164 -7.926 -10.641 1 96.12 64 SER B C 1
ATOM 2299 O O . SER B 1 64 ? 4.137 -7.199 -9.648 1 96.12 64 SER B O 1
ATOM 2301 N N . GLY B 1 65 ? 4.969 -7.754 -11.648 1 93.62 65 GLY B N 1
ATOM 2302 C CA . GLY B 1 65 ? 5.707 -6.508 -11.789 1 93.62 65 GLY B CA 1
ATOM 2303 C C . GLY B 1 65 ? 7.195 -6.664 -11.547 1 93.62 65 GLY B C 1
ATOM 2304 O O . GLY B 1 65 ? 7.637 -7.672 -10.992 1 93.62 65 GLY B O 1
ATOM 2305 N N . ASN B 1 66 ? 7.945 -5.629 -12 1 96.19 66 ASN B N 1
ATOM 2306 C CA . ASN B 1 66 ? 9.398 -5.566 -11.875 1 96.19 66 ASN B CA 1
ATOM 2307 C C . ASN B 1 66 ? 10.055 -6.855 -12.344 1 96.19 66 ASN B C 1
ATOM 2309 O O . ASN B 1 66 ? 9.383 -7.875 -12.523 1 96.19 66 ASN B O 1
ATOM 2313 N N . ASP B 1 67 ? 11.281 -6.836 -12.625 1 95.31 67 ASP B N 1
ATOM 2314 C CA . ASP B 1 67 ? 12.133 -8 -12.867 1 95.31 67 ASP B CA 1
ATOM 2315 C C . ASP B 1 67 ? 12.867 -8.414 -11.602 1 95.31 67 ASP B C 1
ATOM 2317 O O . ASP B 1 67 ? 13.219 -7.57 -10.773 1 95.31 67 ASP B O 1
ATOM 2321 N N . LEU B 1 68 ? 13.047 -9.75 -11.469 1 96.94 68 LEU B N 1
ATOM 2322 C CA . LEU B 1 68 ? 13.961 -10.156 -10.414 1 96.94 68 LEU B CA 1
ATOM 2323 C C . LEU B 1 68 ? 15.336 -9.516 -10.602 1 96.94 68 LEU B C 1
ATOM 2325 O O . LEU B 1 68 ? 15.859 -9.484 -11.719 1 96.94 68 LEU B O 1
ATOM 2329 N N . SER B 1 69 ? 15.93 -9.047 -9.531 1 96.69 69 SER B N 1
ATOM 2330 C CA . SER B 1 69 ? 17.156 -8.25 -9.609 1 96.69 69 SER B CA 1
ATOM 2331 C C . SER B 1 69 ? 18.359 -9.117 -9.961 1 96.69 69 SER B C 1
ATOM 2333 O O . SER B 1 69 ? 19.391 -8.609 -10.406 1 96.69 69 SER B O 1
ATOM 2335 N N . ASN B 1 70 ? 18.266 -10.398 -9.75 1 95.06 70 ASN B N 1
ATOM 2336 C CA . ASN B 1 70 ? 19.391 -11.289 -9.984 1 95.06 70 ASN B CA 1
ATOM 2337 C C . ASN B 1 70 ? 19.406 -11.805 -11.422 1 95.06 70 ASN B C 1
ATOM 2339 O O . ASN B 1 70 ? 20.297 -12.578 -11.797 1 95.06 70 ASN B O 1
ATOM 2343 N N . LEU B 1 71 ? 18.469 -11.438 -12.258 1 92.75 71 LEU B N 1
ATOM 2344 C CA . LEU B 1 71 ? 18.516 -11.789 -13.672 1 92.75 71 LEU B CA 1
ATOM 2345 C C . LEU B 1 71 ? 19.703 -11.125 -14.367 1 92.75 71 LEU B C 1
ATOM 2347 O O . LEU B 1 71 ? 20.219 -10.117 -13.883 1 92.75 71 LEU B O 1
ATOM 2351 N N . LYS B 1 72 ? 20.188 -11.625 -15.469 1 89 72 LYS B N 1
ATOM 2352 C CA . LYS B 1 72 ? 21.375 -11.148 -16.156 1 89 72 LYS B CA 1
ATOM 2353 C C . LYS B 1 72 ? 21.203 -9.711 -16.641 1 89 72 LYS B C 1
ATOM 2355 O O . LYS B 1 72 ? 22.094 -8.883 -16.469 1 89 72 LYS B O 1
ATOM 2360 N N . ASN B 1 73 ? 20.062 -9.297 -17.234 1 89.62 73 ASN B N 1
ATOM 2361 C CA . ASN B 1 73 ? 19.766 -7.961 -17.734 1 89.62 73 ASN B CA 1
ATOM 2362 C C . ASN B 1 73 ? 18.359 -7.512 -17.375 1 89.62 73 ASN B C 1
ATOM 2364 O O . ASN B 1 73 ? 17.531 -7.289 -18.25 1 89.62 73 ASN B O 1
ATOM 2368 N N . PRO B 1 74 ? 18.219 -7.312 -16.062 1 91.5 74 PRO B N 1
ATOM 2369 C CA . PRO B 1 74 ? 16.875 -6.875 -15.664 1 91.5 74 PRO B CA 1
ATOM 2370 C C . PRO B 1 74 ? 16.562 -5.453 -16.125 1 91.5 74 PRO B C 1
ATOM 2372 O O . PRO B 1 74 ? 17.438 -4.578 -16.062 1 91.5 74 PRO B O 1
ATOM 2375 N N . ASP B 1 75 ? 15.398 -5.156 -16.609 1 89.75 75 ASP B N 1
ATOM 2376 C CA . ASP B 1 75 ? 14.984 -3.846 -17.109 1 89.75 75 ASP B CA 1
ATOM 2377 C C . ASP B 1 75 ? 14.562 -2.932 -15.961 1 89.75 75 ASP B C 1
ATOM 2379 O O . ASP B 1 75 ? 14.875 -1.74 -15.953 1 89.75 75 ASP B O 1
ATOM 2383 N N . ASP B 1 76 ? 13.828 -3.426 -14.992 1 93.5 76 ASP B N 1
ATOM 2384 C CA . ASP B 1 76 ? 13.305 -2.621 -13.891 1 93.5 76 ASP B CA 1
ATOM 2385 C C . ASP B 1 76 ? 13.445 -3.359 -12.562 1 93.5 76 ASP B C 1
ATOM 2387 O O . ASP B 1 76 ? 12.445 -3.621 -11.883 1 93.5 76 ASP B O 1
ATOM 2391 N N . PRO B 1 77 ? 14.695 -3.617 -12.156 1 95.94 77 PRO B N 1
ATOM 2392 C CA . PRO B 1 77 ? 14.922 -4.359 -10.914 1 95.94 77 PRO B CA 1
ATOM 2393 C C . PRO B 1 77 ? 14.445 -3.598 -9.68 1 95.94 77 PRO B C 1
ATOM 2395 O O . PRO B 1 77 ? 14.508 -2.365 -9.648 1 95.94 77 PRO B O 1
ATOM 2398 N N . ALA B 1 78 ? 13.961 -4.316 -8.734 1 97.75 78 ALA B N 1
ATOM 2399 C CA . ALA B 1 78 ? 13.594 -3.807 -7.414 1 97.75 78 ALA B CA 1
ATOM 2400 C C . ALA B 1 78 ? 14.164 -4.688 -6.305 1 97.75 78 ALA B C 1
ATOM 2402 O O . ALA B 1 78 ? 13.445 -5.504 -5.723 1 97.75 78 ALA B O 1
ATOM 2403 N N . PRO B 1 79 ? 15.43 -4.461 -5.949 1 98.06 79 PRO B N 1
ATOM 2404 C CA . PRO B 1 79 ? 16.094 -5.348 -4.996 1 98.06 79 PRO B CA 1
ATOM 2405 C C . PRO B 1 79 ? 15.422 -5.367 -3.629 1 98.06 79 PRO B C 1
ATOM 2407 O O . PRO B 1 79 ? 15.406 -6.398 -2.955 1 98.06 79 PRO B O 1
ATOM 2410 N N . GLU B 1 80 ? 14.867 -4.227 -3.166 1 98.25 80 GLU B N 1
ATOM 2411 C CA . GLU B 1 80 ? 14.195 -4.18 -1.871 1 98.25 80 GLU B CA 1
ATOM 2412 C C . GLU B 1 80 ? 12.93 -5.027 -1.881 1 98.25 80 GLU B C 1
ATOM 2414 O O . GLU B 1 80 ? 12.57 -5.629 -0.868 1 98.25 80 GLU B O 1
ATOM 2419 N N . ARG B 1 81 ? 12.227 -5.047 -3.016 1 98.62 81 ARG B N 1
ATOM 2420 C CA . ARG B 1 81 ? 11.062 -5.914 -3.139 1 98.62 81 ARG B CA 1
ATOM 2421 C C . ARG B 1 81 ? 11.461 -7.387 -3.094 1 98.62 81 ARG B C 1
ATOM 2423 O O . ARG B 1 81 ? 10.797 -8.195 -2.439 1 98.62 81 ARG B O 1
ATOM 2430 N N . ASP B 1 82 ? 12.594 -7.699 -3.85 1 98.69 82 ASP B N 1
ATOM 2431 C CA . ASP B 1 82 ? 13.094 -9.07 -3.816 1 98.69 82 ASP B CA 1
ATOM 2432 C C . ASP B 1 82 ? 13.383 -9.516 -2.385 1 98.69 82 ASP B C 1
ATOM 2434 O O . ASP B 1 82 ? 12.977 -10.609 -1.977 1 98.69 82 ASP B O 1
ATOM 2438 N N . ARG B 1 83 ? 14.07 -8.656 -1.674 1 98.31 83 ARG B N 1
ATOM 2439 C CA . ARG B 1 83 ? 14.43 -8.969 -0.296 1 98.31 83 ARG B CA 1
ATOM 2440 C C . ARG B 1 83 ? 13.188 -9.164 0.568 1 98.31 83 ARG B C 1
ATOM 2442 O O . ARG B 1 83 ? 13.109 -10.125 1.342 1 98.31 83 ARG B O 1
ATOM 2449 N N . PHE B 1 84 ? 12.266 -8.32 0.477 1 98.88 84 PHE B N 1
ATOM 2450 C CA . PHE B 1 84 ? 11.047 -8.406 1.269 1 98.88 84 PHE B CA 1
ATOM 2451 C C . PHE B 1 84 ? 10.289 -9.695 0.951 1 98.88 84 PHE B C 1
ATOM 2453 O O . PHE B 1 84 ? 9.898 -10.43 1.858 1 98.88 84 PHE B O 1
ATOM 2460 N N . GLU B 1 85 ? 10.07 -9.969 -0.329 1 98.88 85 GLU B N 1
ATOM 2461 C CA . GLU B 1 85 ? 9.242 -11.102 -0.747 1 98.88 85 GLU B CA 1
ATOM 2462 C C . GLU B 1 85 ? 9.906 -12.43 -0.385 1 98.88 85 GLU B C 1
ATOM 2464 O O . GLU B 1 85 ? 9.219 -13.383 -0.017 1 98.88 85 GLU B O 1
ATOM 2469 N N . ARG B 1 86 ? 11.211 -12.5 -0.479 1 98.62 86 ARG B N 1
ATOM 2470 C CA . ARG B 1 86 ? 11.898 -13.719 -0.069 1 98.62 86 ARG B CA 1
ATOM 2471 C C . ARG B 1 86 ? 11.75 -13.953 1.431 1 98.62 86 ARG B C 1
ATOM 2473 O O . ARG B 1 86 ? 11.492 -15.078 1.867 1 98.62 86 ARG B O 1
ATOM 2480 N N . ALA B 1 87 ? 11.914 -12.883 2.227 1 98.75 87 ALA B N 1
ATOM 2481 C CA . ALA B 1 87 ? 11.719 -12.984 3.67 1 98.75 87 ALA B CA 1
ATOM 2482 C C . ALA B 1 87 ? 10.273 -13.344 4.008 1 98.75 87 ALA B C 1
ATOM 2484 O O . ALA B 1 87 ? 10.023 -14.141 4.918 1 98.75 87 ALA B O 1
ATOM 2485 N N . ALA B 1 88 ? 9.352 -12.766 3.277 1 98.81 88 ALA B N 1
ATOM 2486 C CA . ALA B 1 88 ? 7.938 -13.055 3.494 1 98.81 88 ALA B CA 1
ATOM 2487 C C . ALA B 1 88 ? 7.621 -14.508 3.17 1 98.81 88 ALA B C 1
ATOM 2489 O O . ALA B 1 88 ? 6.84 -15.156 3.879 1 98.81 88 ALA B O 1
ATOM 2490 N N . LEU B 1 89 ? 8.211 -14.977 2.08 1 98.69 89 LEU B N 1
ATOM 2491 C CA . LEU B 1 89 ? 8.016 -16.375 1.699 1 98.69 89 LEU B CA 1
ATOM 2492 C C . LEU B 1 89 ? 8.562 -17.312 2.768 1 98.69 89 LEU B C 1
ATOM 2494 O O . LEU B 1 89 ? 7.906 -18.281 3.143 1 98.69 89 LEU B O 1
ATOM 2498 N N . GLU B 1 90 ? 9.742 -17.031 3.264 1 98.56 90 GLU B N 1
ATOM 2499 C CA . GLU B 1 90 ? 10.32 -17.844 4.332 1 98.56 90 GLU B CA 1
ATOM 2500 C C . GLU B 1 90 ? 9.445 -17.828 5.578 1 98.56 90 GLU B C 1
ATOM 2502 O O . GLU B 1 90 ? 9.211 -18.859 6.195 1 98.56 90 GLU B O 1
ATOM 2507 N N . TRP B 1 91 ? 9.016 -16.641 5.953 1 98.75 91 TRP B N 1
ATOM 2508 C CA . TRP B 1 91 ? 8.102 -16.5 7.078 1 98.75 91 TRP B CA 1
ATOM 2509 C C . TRP B 1 91 ? 6.848 -17.344 6.871 1 98.75 91 TRP B C 1
ATOM 2511 O O . TRP B 1 91 ? 6.398 -18.031 7.785 1 98.75 91 TRP B O 1
ATOM 2521 N N . ALA B 1 92 ? 6.289 -17.281 5.664 1 98.44 92 ALA B N 1
ATOM 2522 C CA . ALA B 1 92 ? 5.062 -18.016 5.34 1 98.44 92 ALA B CA 1
ATOM 2523 C C . ALA B 1 92 ? 5.273 -19.516 5.445 1 98.44 92 ALA B C 1
ATOM 2525 O O . ALA B 1 92 ? 4.418 -20.234 5.961 1 98.44 92 ALA B O 1
ATOM 2526 N N . ILE B 1 93 ? 6.367 -19.938 4.965 1 97 93 ILE B N 1
ATOM 2527 C CA . ILE B 1 93 ? 6.711 -21.359 5.012 1 97 93 ILE B CA 1
ATOM 2528 C C . ILE B 1 93 ? 6.84 -21.812 6.465 1 97 93 ILE B C 1
ATOM 2530 O O . ILE B 1 93 ? 6.242 -22.812 6.867 1 97 93 ILE B O 1
ATOM 2534 N N . ASP B 1 94 ? 7.523 -21.016 7.25 1 97.44 94 ASP B N 1
ATOM 2535 C CA . ASP B 1 94 ? 7.754 -21.344 8.656 1 97.44 94 ASP B CA 1
ATOM 2536 C C . ASP B 1 94 ? 6.445 -21.391 9.438 1 97.44 94 ASP B C 1
ATOM 2538 O O . ASP B 1 94 ? 6.297 -22.172 10.383 1 97.44 94 ASP B O 1
ATOM 2542 N N . HIS B 1 95 ? 5.527 -20.625 9.07 1 97.06 95 HIS B N 1
ATOM 2543 C CA . HIS B 1 95 ? 4.277 -20.5 9.805 1 97.06 95 HIS B CA 1
ATOM 2544 C C . HIS B 1 95 ? 3.143 -21.234 9.102 1 97.06 95 HIS B C 1
ATOM 2546 O O . HIS B 1 95 ? 1.993 -21.172 9.547 1 97.06 95 HIS B O 1
ATOM 2552 N N . LYS B 1 96 ? 3.451 -21.844 7.93 1 94.5 96 LYS B N 1
ATOM 2553 C CA . LYS B 1 96 ? 2.486 -22.594 7.125 1 94.5 96 LYS B CA 1
ATOM 2554 C C . LYS B 1 96 ? 1.357 -21.688 6.641 1 94.5 96 LYS B C 1
ATOM 2556 O O . LYS B 1 96 ? 0.192 -22.078 6.641 1 94.5 96 LYS B O 1
ATOM 2561 N N . VAL B 1 97 ? 1.697 -20.453 6.422 1 97.06 97 VAL B N 1
ATOM 2562 C CA . VAL B 1 97 ? 0.777 -19.5 5.812 1 97.06 97 VAL B CA 1
ATOM 2563 C C . VAL B 1 97 ? 0.782 -19.672 4.293 1 97.06 97 VAL B C 1
ATOM 2565 O O . VAL B 1 97 ? 1.845 -19.688 3.668 1 97.06 97 VAL B O 1
ATOM 2568 N N . PRO B 1 98 ? -0.393 -19.844 3.68 1 97.88 98 PRO B N 1
ATOM 2569 C CA . PRO B 1 98 ? -0.46 -20.078 2.234 1 97.88 98 PRO B CA 1
ATOM 2570 C C . PRO B 1 98 ? 0.069 -18.891 1.424 1 97.88 98 PRO B C 1
ATOM 2572 O O . PRO B 1 98 ? -0.094 -17.734 1.828 1 97.88 98 PRO B O 1
ATOM 2575 N N . VAL B 1 99 ? 0.66 -19.203 0.223 1 98.5 99 VAL B N 1
ATOM 2576 C CA . VAL B 1 99 ? 1.222 -18.188 -0.656 1 98.5 99 VAL B CA 1
ATOM 2577 C C . VAL B 1 99 ? 0.822 -18.469 -2.102 1 98.5 99 VAL B C 1
ATOM 2579 O O . VAL B 1 99 ? 0.888 -19.609 -2.557 1 98.5 99 VAL B O 1
ATOM 2582 N N . CYS B 1 100 ? 0.358 -17.453 -2.787 1 98.69 100 CYS B N 1
ATOM 2583 C CA . CYS B 1 100 ? 0.155 -17.516 -4.23 1 98.69 100 CYS B CA 1
ATOM 2584 C C . CYS B 1 100 ? 1.052 -16.516 -4.953 1 98.69 100 CYS B C 1
ATOM 2586 O O . CYS B 1 100 ? 0.985 -15.305 -4.688 1 98.69 100 CYS B O 1
ATOM 2588 N N . GLY B 1 101 ? 1.892 -16.984 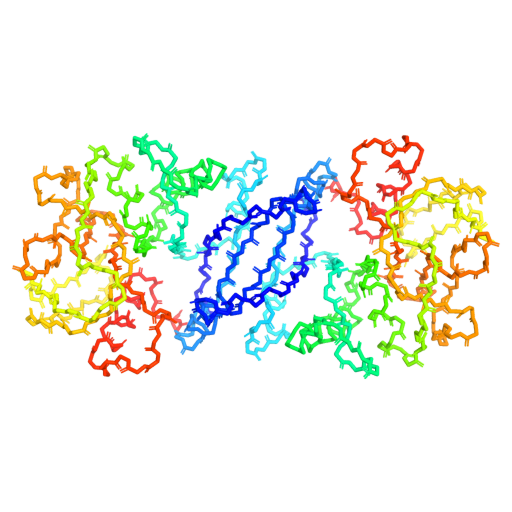-5.805 1 98.75 101 GLY B N 1
ATOM 2589 C CA . GLY B 1 101 ? 2.682 -16.125 -6.664 1 98.75 101 GLY B CA 1
ATOM 2590 C C . GLY B 1 101 ? 2.066 -15.922 -8.039 1 98.75 101 GLY B C 1
ATOM 2591 O O . GLY B 1 101 ? 1.681 -16.891 -8.695 1 98.75 101 GLY B O 1
ATOM 2592 N N . VAL B 1 102 ? 1.997 -14.711 -8.531 1 98.31 102 VAL B N 1
ATOM 2593 C CA . VAL B 1 102 ? 1.376 -14.391 -9.812 1 98.31 102 VAL B CA 1
ATOM 2594 C C . VAL B 1 102 ? 2.408 -13.766 -10.742 1 98.31 102 VAL B C 1
ATOM 2596 O O . VAL B 1 102 ? 2.996 -12.727 -10.422 1 98.31 102 VAL B O 1
ATOM 2599 N N . CYS B 1 103 ? 2.637 -14.383 -11.906 1 96.94 103 CYS B N 1
ATOM 2600 C CA . CYS B 1 103 ? 3.588 -13.953 -12.922 1 96.94 103 CYS B CA 1
ATOM 2601 C C . CYS B 1 103 ? 4.984 -13.805 -12.336 1 96.94 103 CYS B C 1
ATOM 2603 O O . CYS B 1 103 ? 5.645 -14.805 -12.031 1 96.94 103 CYS B O 1
ATOM 2605 N N . ARG B 1 104 ? 5.406 -12.594 -12.031 1 96.94 104 ARG B N 1
ATOM 2606 C CA . ARG B 1 104 ? 6.688 -12.398 -11.367 1 96.94 104 ARG B CA 1
ATOM 2607 C C . ARG B 1 104 ? 6.734 -13.141 -10.031 1 96.94 104 ARG B C 1
ATOM 2609 O O . ARG B 1 104 ? 7.789 -13.633 -9.633 1 96.94 104 ARG B O 1
ATOM 2616 N N . GLY B 1 105 ? 5.621 -13.195 -9.344 1 98.38 105 GLY B N 1
ATOM 2617 C CA . GLY B 1 105 ? 5.531 -13.953 -8.102 1 98.38 105 GLY B CA 1
ATOM 2618 C C . GLY B 1 105 ? 5.875 -15.422 -8.273 1 98.38 105 GLY B C 1
ATOM 2619 O O . GLY B 1 105 ? 6.539 -16.016 -7.426 1 98.38 105 GLY B O 1
ATOM 2620 N N . LEU B 1 106 ? 5.348 -16.047 -9.344 1 98.25 106 LEU B N 1
ATOM 2621 C CA . LEU B 1 106 ? 5.719 -17.422 -9.656 1 98.25 106 LEU B CA 1
ATOM 2622 C C . LEU B 1 106 ? 7.211 -17.531 -9.945 1 98.25 106 LEU B C 1
ATOM 2624 O O . LEU B 1 106 ? 7.863 -18.484 -9.516 1 98.25 106 LEU B O 1
ATOM 2628 N N . GLU B 1 107 ? 7.742 -16.547 -10.695 1 97.5 107 GLU B N 1
ATOM 2629 C CA . GLU B 1 107 ? 9.172 -16.531 -10.977 1 97.5 107 GLU B CA 1
ATOM 2630 C C . GLU B 1 107 ? 9.984 -16.5 -9.68 1 97.5 107 GLU B C 1
ATOM 2632 O O . GLU B 1 107 ? 10.984 -17.219 -9.547 1 97.5 107 GLU B O 1
ATOM 2637 N N . LEU B 1 108 ? 9.555 -15.703 -8.758 1 98.31 108 LEU B N 1
ATOM 2638 C CA . LEU B 1 108 ? 10.242 -15.602 -7.473 1 98.31 108 LEU B CA 1
ATOM 2639 C C . LEU B 1 108 ? 10.188 -16.922 -6.719 1 98.31 108 LEU B C 1
ATOM 2641 O O . LEU B 1 108 ? 11.188 -17.344 -6.129 1 98.31 108 LEU B O 1
ATOM 2645 N N . LEU B 1 109 ? 8.992 -17.562 -6.691 1 98.31 109 LEU B N 1
ATOM 2646 C CA . LEU B 1 109 ? 8.859 -18.859 -6.043 1 98.31 109 LEU B CA 1
ATOM 2647 C C . LEU B 1 109 ? 9.875 -19.859 -6.594 1 98.31 109 LEU B C 1
ATOM 2649 O O . LEU B 1 109 ? 10.586 -20.516 -5.832 1 98.31 109 LEU B O 1
ATOM 2653 N N . ASN B 1 110 ? 9.922 -19.953 -7.922 1 98.5 110 ASN B N 1
ATOM 2654 C CA . ASN B 1 110 ? 10.852 -20.891 -8.562 1 98.5 110 ASN B CA 1
ATOM 2655 C C . ASN B 1 110 ? 12.297 -20.547 -8.25 1 98.5 110 ASN B C 1
ATOM 2657 O O . ASN B 1 110 ? 13.102 -21.422 -7.93 1 98.5 110 ASN B O 1
ATOM 2661 N N . ASP B 1 111 ? 12.609 -19.281 -8.344 1 97.94 111 ASP B N 1
ATOM 2662 C CA . ASP B 1 111 ? 13.961 -18.797 -8.07 1 97.94 111 ASP B CA 1
ATOM 2663 C C . ASP B 1 111 ? 14.352 -19.062 -6.617 1 97.94 111 ASP B C 1
ATOM 2665 O O . ASP B 1 111 ? 15.484 -19.453 -6.332 1 97.94 111 ASP B O 1
ATOM 2669 N N . HIS B 1 112 ? 13.461 -18.828 -5.699 1 97.62 112 HIS B N 1
ATOM 2670 C CA . HIS B 1 112 ? 13.703 -19.016 -4.273 1 97.62 112 HIS B CA 1
ATOM 2671 C C . HIS B 1 112 ? 14.117 -20.453 -3.973 1 97.62 112 HIS B C 1
ATOM 2673 O O . HIS B 1 112 ? 14.945 -20.688 -3.092 1 97.62 112 HIS B O 1
ATOM 2679 N N . PHE B 1 113 ? 13.578 -21.391 -4.656 1 97.5 113 PHE B N 1
ATOM 2680 C CA . PHE B 1 113 ? 13.867 -22.812 -4.445 1 97.5 113 PHE B CA 1
ATOM 2681 C C . PHE B 1 113 ? 14.953 -23.281 -5.41 1 97.5 113 PHE B C 1
ATOM 2683 O O . PHE B 1 113 ? 15.086 -24.484 -5.656 1 97.5 113 PHE B O 1
ATOM 2690 N N . ASP B 1 114 ? 15.695 -22.312 -6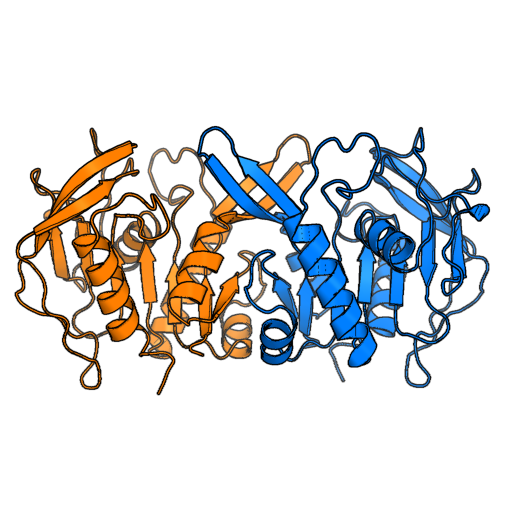.062 1 97.19 114 ASP B N 1
ATOM 2691 C CA . ASP B 1 114 ? 16.906 -22.547 -6.836 1 97.19 114 ASP B CA 1
ATOM 2692 C C . ASP B 1 114 ? 16.578 -23.047 -8.234 1 97.19 114 ASP B C 1
ATOM 2694 O O . ASP B 1 114 ? 17.344 -23.828 -8.82 1 97.19 114 ASP B O 1
ATOM 2698 N N . GLY B 1 115 ? 15.367 -22.75 -8.742 1 97.56 115 GLY B N 1
ATOM 2699 C CA . GLY B 1 115 ? 15.062 -22.969 -10.148 1 97.56 115 GLY B CA 1
ATOM 2700 C C . GLY B 1 115 ? 15.656 -21.922 -11.055 1 97.56 115 GLY B C 1
ATOM 2701 O O . GLY B 1 115 ? 16.328 -21 -10.594 1 97.56 115 GLY B O 1
ATOM 2702 N N . SER B 1 116 ? 15.414 -22.109 -12.367 1 95.44 116 SER B N 1
ATOM 2703 C CA . SER B 1 116 ? 15.984 -21.172 -13.328 1 95.44 116 SER B CA 1
ATOM 2704 C C . SER B 1 116 ? 14.898 -20.531 -14.18 1 95.44 116 SER B C 1
ATOM 2706 O O . SER B 1 116 ? 13.82 -21.109 -14.352 1 95.44 116 SER B O 1
ATOM 2708 N N . LEU B 1 117 ? 15.172 -19.328 -14.609 1 94 117 LEU B N 1
ATOM 2709 C CA . LEU B 1 117 ? 14.305 -18.578 -15.516 1 94 117 LEU B CA 1
ATOM 2710 C C . LEU B 1 117 ? 14.984 -18.359 -16.859 1 94 117 LEU B C 1
ATOM 2712 O O . LEU B 1 117 ? 16.203 -18.266 -16.938 1 94 117 LEU B O 1
ATOM 2716 N N . SER B 1 118 ? 14.234 -18.281 -17.859 1 89.5 118 SER B N 1
ATOM 2717 C CA . SER B 1 118 ? 14.758 -18 -19.188 1 89.5 118 SER B CA 1
ATOM 2718 C C . SER B 1 118 ? 13.859 -17.016 -19.938 1 89.5 118 SER B C 1
ATOM 2720 O O . SER B 1 118 ? 12.648 -16.969 -19.719 1 89.5 118 SER B O 1
ATOM 2722 N N . PRO B 1 119 ? 14.5 -16.203 -20.766 1 87.69 119 PRO B N 1
ATOM 2723 C CA . PRO B 1 119 ? 13.664 -15.344 -21.609 1 87.69 119 PRO B CA 1
ATOM 2724 C C . PRO B 1 119 ? 12.719 -16.141 -22.5 1 87.69 119 PRO B C 1
ATOM 2726 O O . PRO B 1 119 ? 13.07 -17.234 -22.969 1 87.69 119 PRO B O 1
ATOM 2729 N N . VAL B 1 120 ? 11.523 -15.617 -22.609 1 84.31 120 VAL B N 1
ATOM 2730 C CA . VAL B 1 120 ? 10.562 -16.25 -23.516 1 84.31 120 VAL B CA 1
ATOM 2731 C C . VAL B 1 120 ? 10.023 -15.219 -24.5 1 84.31 120 VAL B C 1
ATOM 2733 O O . VAL B 1 120 ? 9.953 -14.031 -24.188 1 84.31 120 VAL B O 1
ATOM 2736 N N . SER B 1 121 ? 9.703 -15.695 -25.656 1 81.56 121 SER B N 1
ATOM 2737 C CA . SER B 1 121 ? 9.117 -14.836 -26.688 1 81.56 121 SER B CA 1
ATOM 2738 C C . SER B 1 121 ? 7.656 -15.188 -26.938 1 81.56 121 SER B C 1
ATOM 2740 O O . SER B 1 121 ? 7.23 -16.312 -26.672 1 81.56 121 SER B O 1
ATOM 2742 N N . GLY B 1 122 ? 6.812 -14.227 -27.344 1 80.44 122 GLY B N 1
ATOM 2743 C CA . GLY B 1 122 ? 5.441 -14.461 -27.75 1 80.44 122 GLY B CA 1
ATOM 2744 C C . GLY B 1 122 ? 4.469 -14.547 -26.594 1 80.44 122 GLY B C 1
ATOM 2745 O O . GLY B 1 122 ? 3.359 -15.062 -26.734 1 80.44 122 GLY B O 1
ATOM 2746 N N . HIS B 1 123 ? 4.82 -14.062 -25.484 1 81.25 123 HIS B N 1
ATOM 2747 C CA . HIS B 1 123 ? 3.984 -14.227 -24.297 1 81.25 123 HIS B CA 1
ATOM 2748 C C . HIS B 1 123 ? 3.535 -12.875 -23.75 1 81.25 123 HIS B C 1
ATOM 2750 O O . HIS B 1 123 ? 2.98 -12.805 -22.656 1 81.25 123 HIS B O 1
ATOM 2756 N N . VAL B 1 124 ? 3.816 -11.828 -24.438 1 79.25 124 VAL B N 1
ATOM 2757 C CA . VAL B 1 124 ? 3.445 -10.508 -23.938 1 79.25 124 VAL B CA 1
ATOM 2758 C C . VAL B 1 124 ? 2.16 -10.039 -24.609 1 79.25 124 VAL B C 1
ATOM 2760 O O . VAL B 1 124 ? 2.088 -9.977 -25.844 1 79.25 124 VAL B O 1
ATOM 2763 N N . ALA B 1 125 ? 1.202 -9.766 -23.781 1 76.31 125 ALA B N 1
ATOM 2764 C CA . ALA B 1 125 ? -0.059 -9.164 -24.203 1 76.31 125 ALA B CA 1
ATOM 2765 C C . ALA B 1 125 ? -0.781 -10.055 -25.219 1 76.31 125 ALA B C 1
ATOM 2767 O O . ALA B 1 125 ? -1.233 -9.578 -26.266 1 76.31 125 ALA B O 1
ATOM 2768 N N . VAL B 1 126 ? -0.84 -11.336 -24.875 1 80.25 126 VAL B N 1
ATOM 2769 C CA . VAL B 1 126 ? -1.555 -12.297 -25.719 1 80.25 126 VAL B CA 1
ATOM 2770 C C . VAL B 1 126 ? -2.383 -13.234 -24.844 1 80.25 126 VAL B C 1
ATOM 2772 O O . VAL B 1 126 ? -2.123 -13.359 -23.641 1 80.25 126 VAL B O 1
ATOM 2775 N N . ASP B 1 127 ? -3.395 -13.75 -25.516 1 85.06 127 ASP B N 1
ATOM 2776 C CA . ASP B 1 127 ? -4.121 -14.844 -24.891 1 85.06 127 ASP B CA 1
ATOM 2777 C C . ASP B 1 127 ? -3.588 -16.203 -25.359 1 85.06 127 ASP B C 1
ATOM 2779 O O . ASP B 1 127 ? -3.16 -16.328 -26.5 1 85.06 127 ASP B O 1
ATOM 2783 N N . HIS B 1 128 ? -3.486 -17.109 -24.406 1 85.56 128 HIS B N 1
ATOM 2784 C CA . HIS B 1 128 ? -3.082 -18.453 -24.812 1 85.56 128 HIS B CA 1
ATOM 2785 C C . HIS B 1 128 ? -3.732 -19.516 -23.938 1 85.56 128 HIS B C 1
ATOM 2787 O O . HIS B 1 128 ? -4.398 -19.188 -22.953 1 85.56 128 HIS B O 1
ATOM 2793 N N . GLY B 1 129 ? -3.525 -20.734 -24.391 1 91.19 129 GLY B N 1
ATOM 2794 C CA . GLY B 1 129 ? -4.055 -21.875 -23.641 1 91.19 129 GLY B CA 1
ATOM 2795 C C . GLY B 1 129 ? -3.076 -22.406 -22.609 1 91.19 129 GLY B C 1
ATOM 2796 O O . GLY B 1 129 ? -1.87 -22.453 -22.859 1 91.19 129 GLY B O 1
ATOM 2797 N N . VAL B 1 130 ? -3.598 -22.828 -21.438 1 94.5 130 VAL B N 1
ATOM 2798 C CA . VAL B 1 130 ? -2.852 -23.547 -20.391 1 94.5 130 VAL B CA 1
ATOM 2799 C C . VAL B 1 130 ? -3.477 -24.922 -20.156 1 94.5 130 VAL B C 1
ATOM 2801 O O . VAL B 1 130 ? -4.664 -25.016 -19.844 1 94.5 130 VAL B O 1
ATOM 2804 N N . SER B 1 131 ? -2.68 -25.938 -20.312 1 96.56 131 SER B N 1
ATOM 2805 C CA . SER B 1 131 ? -3.121 -27.312 -20.094 1 96.56 131 SER B CA 1
ATOM 2806 C C . SER B 1 131 ? -2.678 -27.812 -18.719 1 96.56 131 SER B C 1
ATOM 2808 O O . SER B 1 131 ? -1.548 -27.562 -18.297 1 96.56 131 SER B O 1
ATOM 2810 N N . PHE B 1 132 ? -3.617 -28.484 -18.062 1 96.25 132 PHE B N 1
ATOM 2811 C CA . PHE B 1 132 ? -3.305 -29.031 -16.734 1 96.25 132 PHE B CA 1
ATOM 2812 C C . PHE B 1 132 ? -3.049 -30.531 -16.812 1 96.25 132 PHE B C 1
ATOM 2814 O O . PHE B 1 132 ? -3.777 -31.25 -17.5 1 96.25 132 PHE B O 1
ATOM 2821 N N . GLY B 1 133 ? -2.02 -30.969 -16.094 1 90.06 133 GLY B N 1
ATOM 2822 C CA . GLY B 1 133 ? -1.648 -32.375 -16.094 1 90.06 133 GLY B CA 1
ATOM 2823 C C . GLY B 1 133 ? -2.334 -33.156 -14.992 1 90.06 133 GLY B C 1
ATOM 2824 O O . GLY B 1 133 ? -2.105 -34.375 -14.852 1 90.06 133 GLY B O 1
ATOM 2825 N N . TYR B 1 134 ? -3.039 -32.531 -14.148 1 91.38 134 TYR B N 1
ATOM 2826 C CA . TYR B 1 134 ? -3.775 -33.156 -13.039 1 91.38 134 TYR B CA 1
ATOM 2827 C C . TYR B 1 134 ? -5.277 -32.938 -13.211 1 91.38 134 TYR B C 1
ATOM 2829 O O . TYR B 1 134 ? -5.711 -31.969 -13.828 1 91.38 134 TYR B O 1
ATOM 2837 N N . GLU B 1 135 ? -6.004 -33.906 -12.664 1 94.12 135 GLU B N 1
ATOM 2838 C CA . GLU B 1 135 ? -7.457 -33.781 -12.711 1 94.12 135 GLU B CA 1
ATOM 2839 C C . GLU B 1 135 ? -7.98 -32.938 -11.547 1 94.12 135 GLU B C 1
ATOM 2841 O O . GLU B 1 135 ? -9.086 -32.406 -11.609 1 94.12 135 GLU B O 1
ATOM 2846 N N . ALA B 1 136 ? -7.168 -32.969 -10.5 1 95.5 136 ALA B N 1
ATOM 2847 C CA . ALA B 1 136 ? -7.555 -32.219 -9.312 1 95.5 136 ALA B CA 1
ATOM 2848 C C . ALA B 1 136 ? -6.336 -31.844 -8.469 1 95.5 136 ALA B C 1
ATOM 2850 O O . ALA B 1 136 ? -5.246 -32.375 -8.68 1 95.5 136 ALA B O 1
ATOM 2851 N N . ILE B 1 137 ? -6.578 -30.875 -7.578 1 94.81 137 ILE B N 1
ATOM 2852 C CA . ILE B 1 137 ? -5.492 -30.469 -6.691 1 94.81 137 ILE B CA 1
ATOM 2853 C C . ILE B 1 137 ? -6.062 -30.078 -5.328 1 94.81 137 ILE B C 1
ATOM 2855 O O . ILE B 1 137 ? -7.176 -29.547 -5.242 1 94.81 137 ILE B O 1
ATOM 2859 N N . ASP B 1 138 ? -5.277 -30.328 -4.328 1 92.5 138 ASP B N 1
ATOM 2860 C CA . ASP B 1 138 ? -5.496 -29.844 -2.971 1 92.5 138 ASP B CA 1
ATOM 2861 C C . ASP B 1 138 ? -4.215 -29.281 -2.377 1 92.5 138 ASP B C 1
ATOM 2863 O O . ASP B 1 138 ? -3.125 -29.812 -2.605 1 92.5 138 ASP B O 1
ATOM 2867 N N . PHE B 1 139 ? -4.328 -28.219 -1.62 1 90.56 139 PHE B N 1
ATOM 2868 C CA . PHE B 1 139 ? -3.145 -27.562 -1.062 1 90.56 139 PHE B CA 1
ATOM 2869 C C . PHE B 1 139 ? -2.895 -28.047 0.365 1 90.56 139 PHE B C 1
ATOM 2871 O O . PHE B 1 139 ? -1.81 -27.828 0.912 1 90.56 139 PHE B O 1
ATOM 2878 N N . SER B 1 140 ? -3.873 -28.594 0.966 1 79.88 140 SER B N 1
ATOM 2879 C CA . SER B 1 140 ? -3.734 -29.203 2.281 1 79.88 140 SER B CA 1
ATOM 2880 C C . SER B 1 140 ? -4.77 -30.312 2.486 1 79.88 140 SER B C 1
ATOM 2882 O O . SER B 1 140 ? -5.684 -30.469 1.674 1 79.88 140 SER B O 1
ATOM 2884 N N . GLU B 1 141 ? -4.613 -31.016 3.582 1 76.75 141 GLU B N 1
ATOM 2885 C CA . GLU B 1 141 ? -5.527 -32.125 3.887 1 76.75 141 GLU B CA 1
ATOM 2886 C C . GLU B 1 141 ? -6.938 -31.594 4.152 1 76.75 141 GLU B C 1
ATOM 2888 O O . GLU B 1 141 ? -7.918 -32.281 3.861 1 76.75 141 GLU B O 1
ATOM 2893 N N . ASP B 1 142 ? -7.051 -30.406 4.633 1 74.44 142 ASP B N 1
ATOM 2894 C CA . ASP B 1 142 ? -8.344 -29.859 5.02 1 74.44 142 ASP B CA 1
ATOM 2895 C C . ASP B 1 142 ? -8.898 -28.938 3.936 1 74.44 142 ASP B C 1
ATOM 2897 O O . ASP B 1 142 ? -9.984 -28.375 4.086 1 74.44 142 ASP B O 1
ATOM 2901 N N . ALA B 1 143 ? -8.117 -28.891 2.818 1 79.56 143 ALA B N 1
ATOM 2902 C CA . ALA B 1 143 ? -8.531 -27.984 1.76 1 79.56 143 ALA B CA 1
ATOM 2903 C C . ALA B 1 143 ? -9.539 -28.641 0.828 1 79.56 143 ALA B C 1
ATOM 2905 O O . ALA B 1 143 ? -9.578 -29.875 0.708 1 79.56 143 ALA B O 1
ATOM 2906 N N . ASP B 1 144 ? -10.398 -27.812 0.263 1 85.06 144 ASP B N 1
ATOM 2907 C CA . ASP B 1 144 ? -11.273 -28.281 -0.802 1 85.06 144 ASP B CA 1
ATOM 2908 C C . ASP B 1 144 ? -10.469 -28.734 -2.02 1 85.06 144 ASP B C 1
ATOM 2910 O O . ASP B 1 144 ? -9.484 -28.094 -2.389 1 85.06 144 ASP B O 1
ATOM 2914 N N . THR B 1 145 ? -10.93 -29.812 -2.523 1 93.56 145 THR B N 1
ATOM 2915 C CA . THR B 1 145 ? -10.328 -30.297 -3.766 1 93.56 145 THR B CA 1
ATOM 2916 C C . THR B 1 145 ? -10.828 -29.469 -4.953 1 93.56 145 THR B C 1
ATOM 2918 O O . THR B 1 145 ? -12.031 -29.266 -5.109 1 93.56 145 THR B O 1
ATOM 2921 N N . VAL B 1 146 ? -9.938 -29.016 -5.715 1 95.5 146 VAL B N 1
ATOM 2922 C CA . VAL B 1 146 ? -10.305 -28.266 -6.914 1 95.5 146 VAL B CA 1
ATOM 2923 C C . VAL B 1 146 ? -10.18 -29.172 -8.141 1 95.5 146 VAL B C 1
ATOM 2925 O O . VAL B 1 146 ? -9.102 -29.688 -8.43 1 95.5 146 VAL B O 1
ATOM 2928 N N . GLN B 1 147 ? -11.312 -29.328 -8.828 1 96.25 147 GLN B N 1
ATOM 2929 C CA . GLN B 1 147 ? -11.242 -30.016 -10.117 1 96.25 147 GLN B CA 1
ATOM 2930 C C . GLN B 1 147 ? -10.641 -29.094 -11.188 1 96.25 147 GLN B C 1
ATOM 2932 O O . GLN B 1 147 ? -11.047 -27.938 -11.32 1 96.25 147 GLN B O 1
ATOM 2937 N N . LEU B 1 148 ? -9.688 -29.656 -11.828 1 96.44 148 LEU B N 1
ATOM 2938 C CA . LEU B 1 148 ? -9.016 -28.875 -12.867 1 96.44 148 LEU B CA 1
ATOM 2939 C C . LEU B 1 148 ? -9.539 -29.25 -14.25 1 96.44 148 LEU B C 1
ATOM 2941 O O . LEU B 1 148 ? -9.758 -30.438 -14.539 1 96.44 148 LEU B O 1
ATOM 2945 N N . PRO B 1 149 ? -9.828 -28.297 -15.062 1 94.94 149 PRO B N 1
ATOM 2946 C CA . PRO B 1 149 ? -10.109 -28.609 -16.469 1 94.94 149 PRO B CA 1
ATOM 2947 C C . PRO B 1 149 ? -8.875 -29.109 -17.219 1 94.94 149 PRO B C 1
ATOM 2949 O O . PRO B 1 149 ? -7.754 -29 -16.703 1 94.94 149 PRO B O 1
ATOM 2952 N N . SER B 1 150 ? -9.156 -29.656 -18.422 1 94.12 150 SER B N 1
ATOM 2953 C CA . SER B 1 150 ? -8.016 -30.062 -19.25 1 94.12 150 SER B CA 1
ATOM 2954 C C . SER B 1 150 ? -7.199 -28.859 -19.703 1 94.12 150 SER B C 1
ATOM 2956 O O . SER B 1 150 ? -5.969 -28.922 -19.766 1 94.12 150 SER B O 1
ATOM 2958 N N . GLU B 1 151 ? -7.969 -27.797 -20 1 94.5 151 GLU B N 1
ATOM 2959 C CA . GLU B 1 151 ? -7.324 -26.578 -20.484 1 94.5 151 GLU B CA 1
ATOM 2960 C C . GLU B 1 151 ? -8.148 -25.344 -20.141 1 94.5 151 GLU B C 1
ATOM 2962 O O . GLU B 1 151 ? -9.367 -25.422 -19.969 1 94.5 151 GLU B O 1
ATOM 2967 N N . ILE B 1 152 ? -7.391 -24.219 -19.953 1 92.88 152 ILE B N 1
ATOM 2968 C CA . ILE B 1 152 ? -8.062 -22.922 -19.875 1 92.88 152 ILE B CA 1
ATOM 2969 C C . ILE B 1 152 ? -7.43 -21.969 -20.875 1 92.88 152 ILE B C 1
ATOM 2971 O O . ILE B 1 152 ? -6.293 -22.156 -21.312 1 92.88 152 ILE B O 1
ATOM 2975 N N . LYS B 1 153 ? -8.25 -20.984 -21.281 1 92 153 LYS B N 1
ATOM 2976 C CA . LYS B 1 153 ? -7.723 -19.828 -22 1 92 153 LYS B CA 1
ATOM 2977 C C . LYS B 1 153 ? -7.512 -18.641 -21.062 1 92 153 LYS B C 1
ATOM 2979 O O . LYS B 1 153 ? -8.383 -18.328 -20.234 1 92 153 LYS B O 1
ATOM 2984 N N . THR B 1 154 ? -6.301 -18.094 -21.125 1 90.38 154 THR B N 1
ATOM 2985 C CA . THR B 1 154 ? -6.012 -17 -20.203 1 90.38 154 THR B CA 1
ATOM 2986 C C . THR B 1 154 ? -5.031 -16.016 -20.828 1 90.38 154 THR B C 1
ATOM 2988 O O . THR B 1 154 ? -4.59 -16.203 -21.969 1 90.38 154 THR B O 1
ATOM 2991 N N . ASN B 1 155 ? -4.754 -14.898 -20.047 1 85.44 155 ASN B N 1
ATOM 2992 C CA . ASN B 1 155 ? -3.859 -13.844 -20.516 1 85.44 155 ASN B CA 1
ATOM 2993 C C . ASN B 1 155 ? -2.398 -14.172 -20.219 1 85.44 155 ASN B C 1
ATOM 2995 O O . ASN B 1 155 ? -2.109 -15.055 -19.406 1 85.44 155 ASN B O 1
ATOM 2999 N N . SER B 1 156 ? -1.528 -13.539 -21.016 1 81.94 156 SER B N 1
ATOM 3000 C CA . SER B 1 156 ? -0.087 -13.664 -20.828 1 81.94 156 SER B CA 1
ATOM 3001 C C . SER B 1 156 ? 0.613 -12.32 -21.016 1 81.94 1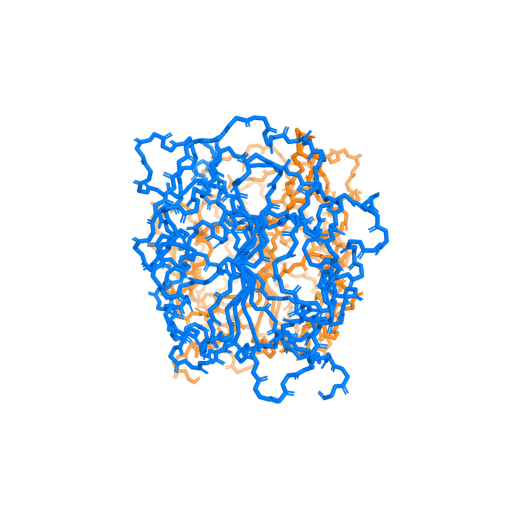56 SER B C 1
ATOM 3003 O O . SER B 1 156 ? 0.341 -11.609 -21.984 1 81.94 156 SER B O 1
ATOM 3005 N N . TYR B 1 157 ? 1.488 -11.945 -20.016 1 83.44 157 TYR B N 1
ATOM 3006 C CA . TYR B 1 157 ? 2.145 -10.648 -20.062 1 83.44 157 TYR B CA 1
ATOM 3007 C C . TYR B 1 157 ? 3.592 -10.75 -19.594 1 83.44 157 TYR B C 1
ATOM 3009 O O . TYR B 1 157 ? 4.141 -9.797 -19.031 1 83.44 157 TYR B O 1
ATOM 3017 N N . HIS B 1 158 ? 4.219 -11.805 -19.828 1 80.62 158 HIS B N 1
ATOM 3018 C CA . HIS B 1 158 ? 5.547 -11.953 -19.25 1 80.62 158 HIS B CA 1
ATOM 3019 C C . HIS B 1 158 ? 6.605 -12.148 -20.328 1 80.62 158 HIS B C 1
ATOM 3021 O O . HIS B 1 158 ? 6.336 -12.766 -21.359 1 80.62 158 HIS B O 1
ATOM 3027 N N . ASP B 1 159 ? 7.777 -11.633 -19.938 1 85.31 159 ASP B N 1
ATOM 3028 C CA . ASP B 1 159 ? 8.922 -11.719 -20.828 1 85.31 159 ASP B CA 1
ATOM 3029 C C . ASP B 1 159 ? 9.852 -12.867 -20.438 1 85.31 159 ASP B C 1
ATOM 3031 O O . ASP B 1 159 ? 10.727 -13.266 -21.203 1 85.31 159 ASP B O 1
ATOM 3035 N N . TYR B 1 160 ? 9.742 -13.266 -19.266 1 86.12 160 TYR B N 1
ATOM 3036 C CA . TYR B 1 160 ? 10.5 -14.406 -18.766 1 86.12 160 TYR B CA 1
ATOM 3037 C C . TYR B 1 160 ? 9.578 -15.57 -18.422 1 86.12 160 TYR B C 1
ATOM 3039 O O . TYR B 1 160 ? 8.406 -15.359 -18.094 1 86.12 160 TYR B O 1
ATOM 3047 N N . GLY B 1 161 ? 10.102 -16.75 -18.578 1 90.44 161 GLY B N 1
ATOM 3048 C CA . GLY B 1 161 ? 9.352 -17.953 -18.25 1 90.44 161 GLY B CA 1
ATOM 3049 C C . GLY B 1 161 ? 10.234 -19.062 -17.703 1 90.44 161 GLY B C 1
ATOM 3050 O O . GLY B 1 161 ? 11.375 -18.828 -17.312 1 90.44 161 GLY B O 1
ATOM 3051 N N . ILE B 1 162 ? 9.57 -20.156 -17.453 1 94.31 162 ILE B N 1
ATOM 3052 C CA . ILE B 1 162 ? 10.242 -21.312 -16.891 1 94.31 162 ILE B CA 1
ATOM 3053 C C . ILE B 1 162 ? 10.133 -22.5 -17.859 1 94.31 162 ILE B C 1
ATOM 3055 O O . ILE B 1 162 ? 9.031 -22.922 -18.219 1 94.31 162 ILE B O 1
ATOM 3059 N N . ASP B 1 163 ? 11.328 -22.938 -18.281 1 93.31 163 ASP B N 1
ATOM 3060 C CA . ASP B 1 163 ? 11.398 -24.234 -18.938 1 93.31 163 ASP B CA 1
ATOM 3061 C C . ASP B 1 163 ? 11.156 -25.375 -17.938 1 93.31 163 ASP B C 1
ATOM 3063 O O . ASP B 1 163 ? 11.633 -25.312 -16.797 1 93.31 163 ASP B O 1
ATOM 3067 N N . PRO B 1 164 ? 10.453 -26.391 -18.422 1 92.88 164 PRO B N 1
ATOM 3068 C CA . PRO B 1 164 ? 10.234 -27.5 -17.484 1 92.88 164 PRO B CA 1
ATOM 3069 C C . PRO B 1 164 ? 11.523 -27.984 -16.828 1 92.88 164 PRO B C 1
ATOM 3071 O O . PRO B 1 164 ? 11.508 -28.344 -15.648 1 92.88 164 PRO B O 1
ATOM 3074 N N . SER B 1 165 ? 12.641 -27.938 -17.469 1 94.62 165 SER B N 1
ATOM 3075 C CA . SER B 1 165 ? 13.922 -28.375 -16.938 1 94.62 165 SER B CA 1
ATOM 3076 C C . SER B 1 165 ? 14.445 -27.375 -15.898 1 94.62 165 SER B C 1
ATOM 3078 O O . SER B 1 165 ? 15.375 -27.688 -15.156 1 94.62 165 SER B O 1
ATOM 3080 N N . GLY B 1 166 ? 13.859 -26.219 -15.852 1 96.69 166 GLY B N 1
ATOM 3081 C CA . GLY B 1 166 ? 14.305 -25.172 -14.945 1 96.69 166 GLY B CA 1
ATOM 3082 C C . GLY B 1 166 ? 13.469 -25.078 -13.68 1 96.69 166 GLY B C 1
ATOM 3083 O O . GLY B 1 166 ? 13.727 -24.25 -12.82 1 96.69 166 GLY B O 1
ATOM 3084 N N . VAL B 1 167 ? 12.516 -26 -13.539 1 98 167 VAL B N 1
ATOM 3085 C CA . VAL B 1 167 ? 11.641 -25.984 -12.375 1 98 167 VAL B CA 1
ATOM 3086 C C . VAL B 1 167 ? 12.414 -26.438 -11.141 1 98 167 VAL B C 1
ATOM 3088 O O . VAL B 1 167 ? 13.164 -27.422 -11.195 1 98 167 VAL B O 1
ATOM 3091 N N . ALA B 1 168 ? 12.289 -25.672 -10.039 1 98.06 168 ALA B N 1
ATOM 3092 C CA . ALA B 1 168 ? 12.945 -26.016 -8.781 1 98.06 168 ALA B CA 1
ATOM 3093 C C . ALA B 1 168 ? 12.469 -27.375 -8.273 1 98.06 168 ALA B C 1
ATOM 3095 O O . ALA B 1 168 ? 11.289 -27.703 -8.391 1 98.06 168 ALA B O 1
ATOM 3096 N N . ASP B 1 169 ? 13.273 -28.125 -7.605 1 95.81 169 ASP B N 1
ATOM 3097 C CA . ASP B 1 169 ? 13.086 -29.516 -7.246 1 95.81 169 ASP B CA 1
ATOM 3098 C C . ASP B 1 169 ? 11.844 -29.703 -6.371 1 95.81 169 ASP B C 1
ATOM 3100 O O . ASP B 1 169 ? 11.094 -30.672 -6.539 1 95.81 169 ASP B O 1
ATOM 3104 N N . PRO B 1 170 ? 11.617 -28.766 -5.414 1 97.12 170 PRO B N 1
ATOM 3105 C CA . PRO B 1 170 ? 10.484 -29.016 -4.527 1 97.12 170 PRO B CA 1
ATOM 3106 C C . PRO B 1 170 ? 9.141 -28.656 -5.168 1 97.12 170 PRO B C 1
ATOM 3108 O O . PRO B 1 170 ? 8.086 -28.953 -4.598 1 97.12 170 PRO B O 1
ATOM 3111 N N . LEU B 1 171 ? 9.18 -28.031 -6.336 1 97.5 171 LEU B N 1
ATOM 3112 C CA . LEU B 1 171 ? 7.949 -27.609 -6.984 1 97.5 171 LEU B CA 1
ATOM 3113 C C . LEU B 1 171 ? 7.52 -28.594 -8.055 1 97.5 171 LEU B C 1
ATOM 3115 O O . LEU B 1 171 ? 8.352 -29.328 -8.602 1 97.5 171 LEU B O 1
ATOM 3119 N N . SER B 1 172 ? 6.234 -28.641 -8.258 1 96.88 172 SER B N 1
ATOM 3120 C CA . SER B 1 172 ? 5.656 -29.5 -9.289 1 96.88 172 SER B CA 1
ATOM 3121 C C . SER B 1 172 ? 4.91 -28.688 -10.336 1 96.88 172 SER B C 1
ATOM 3123 O O . SER B 1 172 ? 4.207 -27.734 -10 1 96.88 172 SER B O 1
ATOM 3125 N N . VAL B 1 173 ? 5.023 -29.141 -11.562 1 97.44 173 VAL B N 1
ATOM 3126 C CA . VAL B 1 173 ? 4.34 -28.453 -12.664 1 97.44 173 VAL B CA 1
ATOM 3127 C C . VAL B 1 173 ? 2.846 -28.766 -12.617 1 97.44 173 VAL B C 1
ATOM 3129 O O . VAL B 1 173 ? 2.455 -29.938 -12.586 1 97.44 173 VAL B O 1
ATOM 3132 N N . LEU B 1 174 ? 2.068 -27.781 -12.578 1 96.75 174 LEU B N 1
ATOM 3133 C CA . LEU B 1 174 ? 0.617 -27.922 -12.555 1 96.75 174 LEU B CA 1
ATOM 3134 C C . LEU B 1 174 ? 0.023 -27.656 -13.93 1 96.75 174 LEU B C 1
ATOM 3136 O O . LEU B 1 174 ? -0.938 -28.312 -14.336 1 96.75 174 LEU B O 1
ATOM 3140 N N . GLY B 1 175 ? 0.571 -26.688 -14.641 1 96.75 175 GLY B N 1
ATOM 3141 C CA . GLY B 1 175 ? 0.058 -26.281 -15.945 1 96.75 175 GLY B CA 1
ATOM 3142 C C . GLY B 1 175 ? 1.142 -25.812 -16.891 1 96.75 175 GLY B C 1
ATOM 3143 O O . GLY B 1 175 ? 2.143 -25.234 -16.469 1 96.75 175 GLY B O 1
ATOM 3144 N N . THR B 1 176 ? 0.92 -26.062 -18.219 1 96.44 176 THR B N 1
ATOM 3145 C CA . THR B 1 176 ? 1.876 -25.656 -19.234 1 96.44 176 THR B CA 1
ATOM 3146 C C . THR B 1 176 ? 1.16 -25.016 -20.422 1 96.44 176 THR B C 1
ATOM 3148 O O . THR B 1 176 ? -0.016 -25.297 -20.672 1 96.44 176 THR B O 1
ATOM 3151 N N . ALA B 1 177 ? 1.877 -24.172 -21.109 1 94.25 177 ALA B N 1
ATOM 3152 C CA . ALA B 1 177 ? 1.403 -23.641 -22.391 1 94.25 177 ALA B CA 1
ATOM 3153 C C . ALA B 1 177 ? 1.662 -24.625 -23.531 1 94.25 177 ALA B C 1
ATOM 3155 O O . ALA B 1 177 ? 2.271 -25.672 -23.312 1 94.25 177 ALA B O 1
ATOM 3156 N N . ALA B 1 178 ? 1.18 -24.234 -24.75 1 90.44 178 ALA B N 1
ATOM 3157 C CA . ALA B 1 178 ? 1.315 -25.094 -25.922 1 90.44 178 ALA B CA 1
ATOM 3158 C C . ALA B 1 178 ? 2.781 -25.281 -26.297 1 90.44 178 ALA B C 1
ATOM 3160 O O . ALA B 1 178 ? 3.174 -26.344 -26.797 1 90.44 178 ALA B O 1
ATOM 3161 N N . ASP B 1 179 ? 3.604 -24.312 -26.016 1 90.56 179 ASP B N 1
ATOM 3162 C CA . ASP B 1 179 ? 5.012 -24.375 -26.391 1 90.56 179 ASP B CA 1
ATOM 3163 C C . ASP B 1 179 ? 5.832 -25.094 -25.312 1 90.56 179 ASP B C 1
ATOM 3165 O O . ASP B 1 179 ? 7.059 -25.172 -25.406 1 90.56 179 ASP B O 1
ATOM 3169 N N . GLY B 1 180 ? 5.148 -25.547 -24.234 1 91.88 180 GLY B N 1
ATOM 3170 C CA . GLY B 1 180 ? 5.812 -26.312 -23.203 1 91.88 180 GLY B CA 1
ATOM 3171 C C . GLY B 1 180 ? 6.242 -25.484 -22.016 1 91.88 180 GLY B C 1
ATOM 3172 O O . GLY B 1 180 ? 6.648 -26.016 -20.984 1 91.88 180 GLY B O 1
ATOM 3173 N N . THR B 1 181 ? 6.168 -24.188 -22.109 1 93.94 181 THR B N 1
ATOM 3174 C CA . THR B 1 181 ? 6.57 -23.328 -21 1 93.94 181 THR B CA 1
ATOM 3175 C C . THR B 1 181 ? 5.645 -23.516 -19.797 1 93.94 181 THR B C 1
ATOM 3177 O O . THR B 1 181 ? 4.434 -23.672 -19.969 1 93.94 181 THR B O 1
ATOM 3180 N N . VAL B 1 182 ? 6.191 -23.516 -18.641 1 96.5 182 VAL B N 1
ATOM 3181 C CA . VAL B 1 182 ? 5.441 -23.703 -17.406 1 96.5 182 VAL B CA 1
ATOM 3182 C C . VAL B 1 182 ? 4.578 -22.484 -17.125 1 96.5 182 VAL B C 1
ATOM 3184 O O . VAL B 1 182 ? 5.062 -21.344 -17.172 1 96.5 182 VAL B O 1
ATOM 3187 N N . GLU B 1 183 ? 3.285 -22.766 -16.828 1 97.19 183 GLU B N 1
ATOM 3188 C CA . GLU B 1 183 ? 2.352 -21.672 -16.578 1 97.19 183 GLU B CA 1
ATOM 3189 C C . GLU B 1 183 ? 1.773 -21.75 -15.164 1 97.19 183 GLU B C 1
ATOM 3191 O O . GLU B 1 183 ? 1.136 -20.812 -14.688 1 97.19 183 GLU B O 1
ATOM 3196 N N . ALA B 1 184 ? 1.987 -22.797 -14.484 1 97.81 184 ALA B N 1
ATOM 3197 C CA . ALA B 1 184 ? 1.549 -22.953 -13.102 1 97.81 184 ALA B CA 1
ATOM 3198 C C . ALA B 1 184 ? 2.406 -23.984 -12.359 1 97.81 184 ALA B C 1
ATOM 3200 O O . ALA B 1 184 ? 2.764 -25.016 -12.93 1 97.81 184 ALA B O 1
ATOM 3201 N N . LEU B 1 185 ? 2.77 -23.656 -11.148 1 97.81 185 LEU B N 1
ATOM 3202 C CA . LEU B 1 185 ? 3.52 -24.531 -10.242 1 97.81 185 LEU B CA 1
ATOM 3203 C C . LEU B 1 185 ? 2.828 -24.625 -8.883 1 97.81 185 LEU B C 1
ATOM 3205 O O . LEU B 1 185 ? 2.084 -23.719 -8.492 1 97.81 185 LEU B O 1
ATOM 3209 N N . HIS B 1 186 ? 3.031 -25.688 -8.156 1 97 186 HIS B N 1
ATOM 3210 C CA . HIS B 1 186 ? 2.623 -25.797 -6.762 1 97 186 HIS B CA 1
ATOM 3211 C C . HIS B 1 186 ? 3.621 -26.625 -5.957 1 97 186 HIS B C 1
ATOM 3213 O O . HIS B 1 186 ? 4.445 -27.344 -6.527 1 97 186 HIS B O 1
ATOM 3219 N N . HIS B 1 187 ? 3.703 -26.406 -4.688 1 95.94 187 HIS B N 1
ATOM 3220 C CA . HIS B 1 187 ? 4.441 -27.25 -3.766 1 95.94 187 HIS B CA 1
ATOM 3221 C C . HIS B 1 187 ? 3.564 -28.391 -3.25 1 95.94 187 HIS B C 1
ATOM 3223 O O . HIS B 1 187 ? 2.473 -28.156 -2.729 1 95.94 187 HIS B O 1
ATOM 3229 N N . PRO B 1 188 ? 4.016 -29.625 -3.355 1 93.56 188 PRO B N 1
ATOM 3230 C CA . PRO B 1 188 ? 3.172 -30.75 -2.979 1 93.56 188 PRO B CA 1
ATOM 3231 C C . PRO B 1 188 ? 2.932 -30.844 -1.474 1 93.56 188 PRO B C 1
ATOM 3233 O O . PRO B 1 188 ? 1.942 -31.438 -1.034 1 93.56 188 PRO B O 1
ATOM 3236 N N . GLU B 1 189 ? 3.785 -30.203 -0.652 1 93.44 189 GLU B N 1
ATOM 3237 C CA . GLU B 1 189 ? 3.703 -30.375 0.793 1 93.44 189 GLU B CA 1
ATOM 3238 C C . GLU B 1 189 ? 3.385 -29.062 1.501 1 93.44 189 GLU B C 1
ATOM 3240 O O . GLU B 1 189 ? 3.105 -29.062 2.701 1 93.44 189 GLU B O 1
ATOM 3245 N N . LEU B 1 190 ? 3.627 -28.016 0.859 1 94.75 190 LEU B N 1
ATOM 3246 C CA . LEU B 1 190 ? 3.346 -26.688 1.413 1 94.75 190 LEU B CA 1
ATOM 3247 C C . LEU B 1 190 ? 2.227 -26 0.638 1 94.75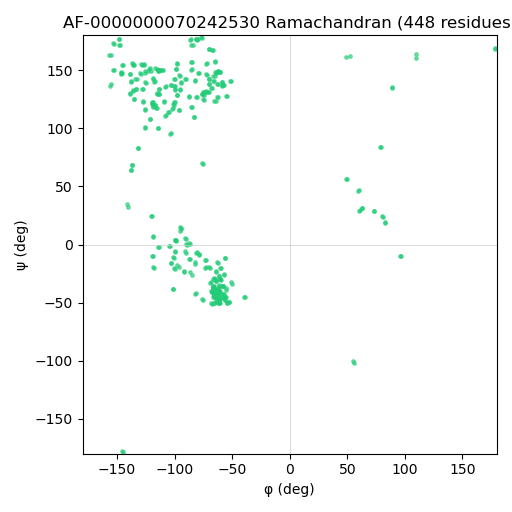 190 LEU B C 1
ATOM 3249 O O . LEU B 1 190 ? 2.018 -26.281 -0.543 1 94.75 190 LEU B O 1
ATOM 3253 N N . PRO B 1 191 ? 1.45 -25.141 1.287 1 96.19 191 PRO B N 1
ATOM 3254 C CA . PRO B 1 191 ? 0.386 -24.422 0.595 1 96.19 191 PRO B CA 1
ATOM 3255 C C . PRO B 1 191 ? 0.919 -23.281 -0.269 1 96.19 191 PRO B C 1
ATOM 3257 O O . PRO B 1 191 ? 0.654 -22.109 0.016 1 96.19 191 PRO B O 1
ATOM 3260 N N . VAL B 1 192 ? 1.573 -23.625 -1.338 1 97.31 192 VAL B N 1
ATOM 3261 C CA . VAL B 1 192 ? 2.213 -22.672 -2.234 1 97.31 192 VAL B CA 1
ATOM 3262 C C . VAL B 1 192 ? 1.758 -22.922 -3.67 1 97.31 192 VAL B C 1
ATOM 3264 O O . VAL B 1 192 ? 1.846 -24.047 -4.164 1 97.31 192 VAL B O 1
ATOM 3267 N N . LEU B 1 193 ? 1.225 -21.938 -4.27 1 98.06 193 LEU B N 1
ATOM 3268 C CA . LEU B 1 193 ? 0.756 -21.953 -5.648 1 98.06 193 LEU B CA 1
ATOM 3269 C C . LEU B 1 193 ? 1.389 -20.812 -6.449 1 98.06 193 LEU B C 1
ATOM 3271 O O . LEU B 1 193 ? 1.57 -19.703 -5.93 1 98.06 193 LEU B O 1
ATOM 3275 N N . GLY B 1 194 ? 1.762 -21.047 -7.637 1 98.25 194 GLY B N 1
ATOM 3276 C CA . GLY B 1 194 ? 2.189 -20.031 -8.586 1 98.25 194 GLY B CA 1
ATOM 3277 C C . GLY B 1 194 ? 1.46 -20.109 -9.914 1 98.25 194 GLY B C 1
ATOM 3278 O O . GLY B 1 194 ? 1.273 -21.188 -10.461 1 98.25 194 GLY B O 1
ATOM 3279 N N . ILE B 1 195 ? 1.012 -18.984 -10.406 1 97.94 195 ILE B N 1
ATOM 3280 C CA . ILE B 1 195 ? 0.388 -18.922 -11.727 1 97.94 195 ILE B CA 1
ATOM 3281 C C . ILE B 1 195 ? 1.028 -17.812 -12.547 1 97.94 195 ILE B C 1
ATOM 3283 O O . ILE B 1 195 ? 1.398 -16.766 -12.008 1 97.94 195 ILE B O 1
ATOM 3287 N N . MET B 1 196 ? 1.134 -17.984 -13.883 1 96.62 196 MET B N 1
ATOM 3288 C CA . MET B 1 196 ? 1.789 -17.016 -14.75 1 96.62 196 MET B CA 1
ATOM 3289 C C . MET B 1 196 ? 0.785 -16 -15.289 1 96.62 196 MET B C 1
ATOM 3291 O O . MET B 1 196 ? 1.165 -14.906 -15.719 1 96.62 196 MET B O 1
ATOM 3295 N N . TRP B 1 197 ? -0.496 -16.391 -15.32 1 94.75 197 TRP B N 1
ATOM 3296 C CA . TRP B 1 197 ? -1.51 -15.469 -15.828 1 94.75 197 TRP B CA 1
ATOM 3297 C C . TRP B 1 197 ? -1.984 -14.516 -14.742 1 94.75 197 TRP B C 1
ATOM 3299 O O . TRP B 1 197 ? -1.598 -14.656 -13.578 1 94.75 197 TRP B O 1
ATOM 3309 N N . HIS B 1 198 ? -2.756 -13.547 -15.102 1 95.38 198 HIS B N 1
ATOM 3310 C CA . HIS B 1 198 ? -3.162 -12.461 -14.211 1 95.38 198 HIS B CA 1
ATOM 3311 C C . HIS B 1 198 ? -4.66 -12.5 -13.945 1 95.38 198 HIS B C 1
ATOM 3313 O O . HIS B 1 198 ? -5.453 -11.969 -14.727 1 95.38 198 HIS B O 1
ATOM 3319 N N . PRO B 1 199 ? -5.031 -13.016 -12.82 1 95.25 199 PRO B N 1
ATOM 3320 C CA . PRO B 1 199 ? -6.461 -13.023 -12.516 1 95.25 199 PRO B CA 1
ATOM 3321 C C . PRO B 1 199 ? -7.039 -11.617 -12.367 1 95.25 199 PRO B C 1
ATOM 3323 O O . PRO B 1 199 ? -8.242 -11.414 -12.578 1 95.25 199 PRO B O 1
ATOM 3326 N N . GLU B 1 200 ? -6.203 -10.633 -12.062 1 93.75 200 GLU B N 1
ATOM 3327 C CA . GLU B 1 200 ? -6.691 -9.289 -11.758 1 93.75 200 GLU B CA 1
ATOM 3328 C C . GLU B 1 200 ? -6.84 -8.461 -13.023 1 93.75 200 GLU B C 1
ATOM 3330 O O . GLU B 1 200 ? -7.441 -7.383 -13 1 93.75 200 GLU B O 1
ATOM 3335 N N . ARG B 1 201 ? -6.211 -9.125 -14.047 1 87.06 201 ARG B N 1
ATOM 3336 C CA . ARG B 1 201 ? -6.25 -8.367 -15.297 1 87.06 201 ARG B CA 1
ATOM 3337 C C . ARG B 1 201 ? -7.336 -8.891 -16.219 1 87.06 201 ARG B C 1
ATOM 3339 O O . ARG B 1 201 ? -7.598 -10.094 -16.266 1 87.06 201 ARG B O 1
ATOM 3346 N N . ASP B 1 202 ? -8.016 -8.07 -16.938 1 74.5 202 ASP B N 1
ATOM 3347 C CA . ASP B 1 202 ? -8.859 -8.344 -18.109 1 74.5 202 ASP B CA 1
ATOM 3348 C C . ASP B 1 202 ? -10.219 -8.898 -17.688 1 74.5 202 ASP B C 1
ATOM 3350 O O . ASP B 1 202 ? -10.43 -10.109 -17.688 1 74.5 202 ASP B O 1
ATOM 3354 N N . PRO B 1 203 ? -11.016 -8.133 -17.391 1 65.5 203 PRO B N 1
ATOM 3355 C CA . PRO B 1 203 ? -12.367 -8.562 -17.031 1 65.5 203 PRO B CA 1
ATOM 3356 C C . PRO B 1 203 ? -13.039 -9.391 -18.125 1 65.5 203 PRO B C 1
ATOM 3358 O O . PRO B 1 203 ? -14 -10.117 -17.859 1 65.5 203 PRO B O 1
ATOM 3361 N N . ASP B 1 204 ? -12.43 -9.414 -19.328 1 76.25 204 ASP B N 1
ATOM 3362 C CA . ASP B 1 204 ? -13.094 -10.102 -20.438 1 76.25 204 ASP B CA 1
ATOM 3363 C C . ASP B 1 204 ? -12.586 -11.531 -20.578 1 76.25 204 ASP B C 1
ATOM 3365 O O . ASP B 1 204 ? -12.93 -12.227 -21.531 1 76.25 204 ASP B O 1
ATOM 3369 N N . ARG B 1 205 ? -11.852 -12.016 -19.594 1 84.75 205 ARG B N 1
ATOM 3370 C CA . ARG B 1 205 ? -11.414 -13.406 -19.609 1 84.75 205 ARG B CA 1
ATOM 3371 C C . ARG B 1 205 ? -12.609 -14.359 -19.531 1 84.75 205 ARG B C 1
ATOM 3373 O O . ARG B 1 205 ? -13.664 -13.992 -19 1 84.75 205 ARG B O 1
ATOM 3380 N N . PRO B 1 206 ? -12.453 -15.57 -20.203 1 90.44 206 PRO B N 1
ATOM 3381 C CA . PRO B 1 206 ? -13.547 -16.547 -20.156 1 90.44 206 PRO B CA 1
ATOM 3382 C C . PRO B 1 206 ? -14.016 -16.828 -18.734 1 90.44 206 PRO B C 1
ATOM 3384 O O . PRO B 1 206 ? -13.195 -16.906 -17.812 1 90.44 206 PRO B O 1
ATOM 3387 N N . GLU B 1 207 ? -15.297 -16.969 -18.594 1 90.62 207 GLU B N 1
ATOM 3388 C CA . GLU B 1 207 ? -15.883 -17.234 -17.281 1 90.62 207 GLU B CA 1
ATOM 3389 C C . GLU B 1 207 ? -15.266 -18.469 -16.625 1 90.62 207 GLU B C 1
ATOM 3391 O O . GLU B 1 207 ? -15.055 -18.484 -15.414 1 90.62 207 GLU B O 1
ATOM 3396 N N . SER B 1 208 ? -15 -19.438 -17.438 1 91.31 208 SER B N 1
ATOM 3397 C CA . SER B 1 208 ? -14.43 -20.672 -16.922 1 91.31 208 SER B CA 1
ATOM 3398 C C . SER B 1 208 ? -13.062 -20.438 -16.297 1 91.31 208 SER B C 1
ATOM 3400 O O . SER B 1 208 ? -12.719 -21.031 -15.273 1 91.31 208 SER B O 1
ATOM 3402 N N . SER B 1 209 ? -12.281 -19.562 -16.922 1 93.69 209 SER B N 1
ATOM 3403 C CA . SER B 1 209 ? -10.969 -19.234 -16.391 1 93.69 209 SER B CA 1
ATOM 3404 C C . SER B 1 209 ? -11.086 -18.453 -15.086 1 93.69 209 SER B C 1
ATOM 3406 O O . SER B 1 209 ? -10.359 -18.734 -14.125 1 93.69 209 SER B O 1
ATOM 3408 N N . ARG B 1 210 ? -12.016 -17.578 -15.062 1 93.69 210 ARG B N 1
ATOM 3409 C CA . ARG B 1 210 ? -12.234 -16.766 -13.867 1 93.69 210 ARG B CA 1
ATOM 3410 C C . ARG B 1 210 ? -12.75 -17.625 -12.719 1 93.69 210 ARG B C 1
ATOM 3412 O O . ARG B 1 210 ? -12.367 -17.406 -11.562 1 93.69 210 ARG B O 1
ATOM 3419 N N . ALA B 1 211 ? -13.609 -18.5 -13.055 1 94.12 211 ALA B N 1
ATOM 3420 C CA . ALA B 1 211 ? -14.141 -19.406 -12.039 1 94.12 211 ALA B CA 1
ATOM 3421 C C . ALA B 1 211 ? -13.039 -20.281 -11.445 1 94.12 211 ALA B C 1
ATOM 3423 O O . ALA B 1 211 ? -13.023 -20.547 -10.242 1 94.12 211 ALA B O 1
ATOM 3424 N N . LEU B 1 212 ? -12.156 -20.75 -12.266 1 95.38 212 LEU B N 1
ATOM 3425 C CA . LEU B 1 212 ? -11.039 -21.547 -11.773 1 95.38 212 LEU B CA 1
ATOM 3426 C C . LEU B 1 212 ? -10.148 -20.719 -10.844 1 95.38 212 LEU B C 1
ATOM 3428 O O . LEU B 1 212 ? -9.711 -21.219 -9.805 1 95.38 212 LEU B O 1
ATOM 3432 N N . ASP B 1 213 ? -9.875 -19.469 -11.234 1 96.19 213 ASP B N 1
ATOM 3433 C CA . ASP B 1 213 ? -9.078 -18.594 -10.383 1 96.19 213 ASP B CA 1
ATOM 3434 C C . ASP B 1 213 ? -9.664 -18.531 -8.969 1 96.19 213 ASP B C 1
ATOM 3436 O O . ASP B 1 213 ? -8.945 -18.703 -7.984 1 96.19 213 ASP B O 1
ATOM 3440 N N . ARG B 1 214 ? -10.938 -18.297 -8.922 1 95.06 214 ARG B N 1
ATOM 3441 C CA . ARG B 1 214 ? -11.617 -18.172 -7.633 1 95.06 214 ARG B CA 1
ATOM 3442 C C . ARG B 1 214 ? -11.531 -19.469 -6.848 1 95.06 214 ARG B C 1
ATOM 3444 O O . ARG B 1 214 ? -11.258 -19.469 -5.645 1 95.06 214 ARG B O 1
ATOM 3451 N N . LYS B 1 215 ? -11.766 -20.562 -7.508 1 95 215 LYS B N 1
ATOM 3452 C CA . LYS B 1 215 ? -11.703 -21.875 -6.852 1 95 215 LYS B CA 1
ATOM 3453 C C . LYS B 1 215 ? -10.305 -22.141 -6.297 1 95 215 LYS B C 1
ATOM 3455 O O . LYS B 1 215 ? -10.156 -22.688 -5.199 1 95 215 LYS B O 1
ATOM 3460 N N . LEU B 1 216 ? -9.297 -21.781 -7.035 1 96.31 216 LEU B N 1
ATOM 3461 C CA . LEU B 1 216 ? -7.922 -21.969 -6.594 1 96.31 216 LEU B CA 1
ATOM 3462 C C . LEU B 1 216 ? -7.621 -21.125 -5.359 1 96.31 216 LEU B C 1
ATOM 3464 O O . LEU B 1 216 ? -7.027 -21.609 -4.395 1 96.31 216 LEU B O 1
ATOM 3468 N N . PHE B 1 217 ? -8.062 -19.906 -5.391 1 96.5 217 PHE B N 1
ATOM 3469 C CA . PHE B 1 217 ? -7.832 -19.016 -4.258 1 96.5 217 PHE B CA 1
ATOM 3470 C C . PHE B 1 217 ? -8.602 -19.484 -3.031 1 96.5 217 PHE B C 1
ATOM 3472 O O . PHE B 1 217 ? -8.07 -19.469 -1.919 1 96.5 217 PHE B O 1
ATOM 3479 N N . ASP B 1 218 ? -9.844 -19.922 -3.213 1 95.31 218 ASP B N 1
ATOM 3480 C CA . ASP B 1 218 ? -10.641 -20.438 -2.105 1 95.31 218 ASP B CA 1
ATOM 3481 C C . ASP B 1 218 ? -9.984 -21.672 -1.481 1 95.31 218 ASP B C 1
ATOM 3483 O O . ASP B 1 218 ? -9.93 -21.797 -0.257 1 95.31 218 ASP B O 1
ATOM 3487 N N . ALA B 1 219 ? -9.562 -22.516 -2.34 1 95.19 219 ALA B N 1
ATOM 3488 C CA . ALA B 1 219 ? -8.945 -23.75 -1.851 1 95.19 219 ALA B CA 1
ATOM 3489 C C . ALA B 1 219 ? -7.633 -23.469 -1.132 1 95.19 219 ALA B C 1
ATOM 3491 O O . ALA B 1 219 ? -7.305 -24.109 -0.138 1 95.19 219 ALA B O 1
ATOM 3492 N N . LEU B 1 220 ? -6.887 -22.516 -1.638 1 96.12 220 LEU B N 1
ATOM 3493 C CA . LEU B 1 220 ? -5.574 -22.219 -1.089 1 96.12 220 LEU B CA 1
ATOM 3494 C C . LEU B 1 220 ? -5.695 -21.438 0.214 1 96.12 220 LEU B C 1
ATOM 3496 O O . LEU B 1 220 ? -5.047 -21.766 1.208 1 96.12 220 LEU B O 1
ATOM 3500 N N . PHE B 1 221 ? -6.547 -20.391 0.215 1 95.62 221 PHE B N 1
ATOM 3501 C CA . PHE B 1 221 ? -6.57 -19.422 1.312 1 95.62 221 PHE B CA 1
ATOM 3502 C C . PHE B 1 221 ? -7.734 -19.703 2.256 1 95.62 221 PHE B C 1
ATOM 3504 O O . PHE B 1 221 ? -7.785 -19.172 3.363 1 95.62 221 PHE B O 1
ATOM 3511 N N . GLY B 1 222 ? -8.633 -20.531 1.925 1 90.62 222 GLY B N 1
ATOM 3512 C CA . GLY B 1 222 ? -9.844 -20.781 2.693 1 90.62 222 GLY B CA 1
ATOM 3513 C C . GLY B 1 222 ? -10.984 -19.859 2.314 1 90.62 222 GLY B C 1
ATOM 3514 O O . GLY B 1 222 ? -10.766 -18.688 2.006 1 90.62 222 GLY B O 1
ATOM 3515 N N . GLU B 1 223 ? -12.227 -20.484 2.174 1 75.81 223 GLU B N 1
ATOM 3516 C CA . GLU B 1 223 ? -13.406 -19.688 1.826 1 75.81 223 GLU B CA 1
ATOM 3517 C C . GLU B 1 223 ? -13.766 -18.719 2.939 1 75.81 223 GLU B C 1
ATOM 3519 O O . GLU B 1 223 ? -13.531 -18.984 4.117 1 75.81 223 GLU B O 1
ATOM 3524 N N . SER B 1 224 ? -13.836 -17.328 2.635 1 62.19 224 SER B N 1
ATOM 3525 C CA . SER B 1 224 ? -14.18 -16.266 3.566 1 62.19 224 SER B CA 1
ATOM 3526 C C . SER B 1 224 ? -15.289 -16.688 4.516 1 62.19 224 SER B C 1
ATOM 3528 O O . SER B 1 224 ? -15.375 -16.203 5.645 1 62.19 224 SER B O 1
ATOM 3530 N N . GLY B 1 225 ? -16.453 -17.359 4.133 1 48.91 225 GLY B N 1
ATOM 3531 C CA . GLY B 1 225 ? -17.625 -17.625 4.941 1 48.91 225 GLY B CA 1
ATOM 3532 C C . GLY B 1 225 ? -17.344 -18.531 6.133 1 48.91 225 GLY B C 1
ATOM 3533 O O . GLY B 1 225 ? -18.234 -18.797 6.938 1 48.91 225 GLY B O 1
ATOM 3534 N N . GLN B 1 226 ? -16.25 -19.219 6.195 1 39.03 226 GLN B N 1
ATOM 3535 C CA . GLN B 1 226 ? -16.172 -20.141 7.324 1 39.03 226 GLN B CA 1
ATOM 3536 C C . GLN B 1 226 ? -15.391 -19.531 8.484 1 39.03 226 GLN B C 1
ATOM 3538 O O . GLN B 1 226 ? -14.398 -18.844 8.266 1 39.03 226 GLN B O 1
#